Protein AF-A0A949L511-F1 (afdb_monomer_lite)

Foldseek 3Di:
DQAQEDEDADQWQFPVDQDDCQQQVVPVVCVVVVVPPWQWPPVDPSRGTDDPDDTHDLVCVLVVLLVVVVLVLSHFKYKYKDWPRIPPHPVSNQVSLVVSQKGKDKDWDWAAQPDDPDPDPVRTIIIMIIIIGHHPVNVPPPDDDDDDDDPPPDPSDDDDDDDDDPPPDDDDDDDDDPADDDFWKFKWWAAFAAAFQQQEGEHLCNCQVAQQLQFQAFEFAPPDPDPQRTFWGWHDWDWDQDPVGIIIMTMIGGPCVPHPNNVVVLVCVVVVLFWAKYWKKFAQWKAKPPPRDIDRDPVPDDPCCVPQRSHDDPNHHIHIYGHHIRTRHMHGDSDQFRHNRTTTDDTDDDDDDDDDDDDDDDDDDDDDDDDDDDDDDDDDDDDDDDPDDPVVVVVVVVVVVVVVVVVVVVVVVVVVVVVVVVLLVVQLVVLVVLLVVVVVLPDDDPDVVRVVVSSVVSSPDDPVRNVVVSVVSVPDDRPDDDDDDDDDDDDDDDDDDDDDDDDPDSDTGIDDRPDDVPPPPPDPDPPVRVVVVVVVVVVCVVVPPDDPPDDDDDD

pLDDT: mean 70.4, std 23.42, range [21.28, 95.62]

Sequence (555 aa):
AKADLAYFDPPYATEFSTTNYERAYHFVEGLMTYWEGLEIKADTKVKYYETDHKTVTKANASEFFQTFLGNAKHIPHWLISYRDHAYPNEQEMKRIIGSFGKQSRMKSKDHHYAITSKHGEASNAKERLFVCAPGAKASAEREEKPVPMAAAANFHTSIPVDIRLGEGERLTTEAMDVGSAGDPQFSFVLCRTGTNKNGDHFTAEELSGRHMTAVNKKVDLQHSQEFNDIVGGIVAADYLEDDNGGRVECVCELYVHDTPAARLAYKLMKRGIISQVSMECDYQEGECSVCHKRFQNKADYCTHLRKFKGRDFNGQPVFEILHGVTFTGLGLLDRKGADENARILQVASLQSQPDQSQPEGDSTMEDKTKPTDEPAVEAAKKKPAQQEGDPARVTDLEKENRQLKAQVAELQKRVQELEAEQKAAACRSRAKKLLIRLEKQGLSFASDEDREAELKRLAELSDEAFAATEAAYERLPKSAKADKDKEEKPADSDQGGKPAAKASTETPLRSDAGVRPHDVDDRKVSLEDRLRDGFMAAYRNRVGEDSPEHSEHNA

Secondary structure (DSSP, 8-state):
---SEEEE----EESS----HHHHSHHHHHHHTTTTT--B-TTSTT-PBP---PPP-TTTHHHHHHHHHHHTTTSSEEEEEEETTEES-HHHHHHHHHHTTEEEEEEEEEEE-S--SS-SGGGEEEEEEEEEEE-TTGGG----PPPP-----S-S----------TT--------------SPEEEEEEEESEE-TTSEEE-HHHHHHHGGGGTT-EEEETT--SGGGEEEEEEEEEEEEETTEEEEEEEEEE-TTT-HHHHHHHHHHHTTS--EEEEEEEESEEEETTT--EESSGGG--HHHHHHTTEEETTEEE-EEEES-EEEEEEEESS--SSTT-BEEEE--PPP------------------------------PPPP----HHHHHHHHHHHHHHHHHHHHHHHHHHHHHHHHHHHHHHHHHHHHHHHHHHTT---SSHHHHHHHHHHHHTS-HHHHHHHHHHHHTSPP----------------------------PPEEE-SS--TT--------HHHHHHHHHHHHHHHHHTT----------

Radius of gyration: 34.56 Å; chains: 1; bounding box: 95×74×102 Å

Structure (mmCIF, N/CA/C/O backbone):
data_AF-A0A949L511-F1
#
_entry.id   AF-A0A949L511-F1
#
loop_
_atom_site.group_PDB
_atom_site.id
_atom_site.type_symbol
_atom_site.label_atom_id
_atom_site.label_alt_id
_atom_site.label_comp_id
_atom_site.label_asym_id
_atom_site.label_entity_id
_atom_site.label_seq_id
_atom_site.pdbx_PDB_ins_code
_atom_site.Cartn_x
_atom_site.Cartn_y
_atom_site.Cartn_z
_atom_site.occupancy
_atom_site.B_iso_or_equiv
_atom_site.auth_seq_id
_atom_site.auth_comp_id
_atom_site.auth_asym_id
_atom_site.auth_atom_id
_atom_site.pdbx_PDB_model_num
ATOM 1 N N . ALA A 1 1 ? -24.234 -9.274 23.335 1.00 51.22 1 ALA A N 1
ATOM 2 C CA . ALA A 1 1 ? -22.838 -9.623 23.672 1.00 51.22 1 ALA A CA 1
ATOM 3 C C . ALA A 1 1 ? -22.216 -8.475 24.461 1.00 51.22 1 ALA A C 1
ATOM 5 O O . ALA A 1 1 ? -22.622 -7.338 24.250 1.00 51.22 1 ALA A O 1
ATOM 6 N N . LYS A 1 2 ? -21.297 -8.749 25.393 1.00 76.50 2 LYS A N 1
ATOM 7 C CA . LYS A 1 2 ? -20.565 -7.719 26.147 1.00 76.50 2 LYS A CA 1
ATOM 8 C C . LYS A 1 2 ? -19.219 -7.512 25.451 1.00 76.50 2 LYS A C 1
ATOM 10 O O . LYS A 1 2 ? -18.458 -8.464 25.368 1.00 76.50 2 LYS A O 1
ATOM 15 N N . ALA A 1 3 ? -18.977 -6.322 24.906 1.00 84.06 3 ALA A N 1
ATOM 16 C CA . ALA A 1 3 ? -17.731 -6.003 24.210 1.00 84.06 3 ALA A CA 1
ATOM 17 C C . ALA A 1 3 ? -16.693 -5.432 25.188 1.00 84.06 3 ALA A C 1
ATOM 19 O O . ALA A 1 3 ? -17.021 -4.552 25.987 1.00 84.06 3 ALA A O 1
ATOM 20 N N . ASP A 1 4 ? -15.448 -5.904 25.099 1.00 87.81 4 ASP A N 1
ATOM 21 C CA . ASP A 1 4 ? -14.321 -5.376 25.880 1.00 87.81 4 ASP A CA 1
ATOM 22 C C . ASP A 1 4 ? -13.613 -4.209 25.166 1.00 87.81 4 ASP A C 1
ATOM 24 O O . ASP A 1 4 ? -13.084 -3.299 25.806 1.00 87.81 4 ASP A O 1
ATOM 28 N N . LEU A 1 5 ? -13.668 -4.181 23.835 1.00 90.25 5 LEU A N 1
ATOM 29 C CA . LEU A 1 5 ? -13.058 -3.160 22.990 1.00 90.25 5 LEU A CA 1
ATOM 30 C C . LEU A 1 5 ? -14.039 -2.726 21.901 1.00 90.25 5 LEU A C 1
ATOM 32 O O . LEU A 1 5 ? -14.707 -3.563 21.299 1.00 90.25 5 LEU A O 1
ATOM 36 N N . ALA A 1 6 ? -14.083 -1.426 21.619 1.00 90.50 6 ALA A N 1
ATOM 37 C CA . ALA A 1 6 ? -14.751 -0.890 20.441 1.00 90.50 6 ALA A CA 1
ATOM 38 C C . ALA A 1 6 ? -13.798 -0.026 19.620 1.00 90.50 6 ALA A C 1
ATOM 40 O O . ALA A 1 6 ? -13.067 0.802 20.170 1.00 90.50 6 ALA A O 1
ATOM 41 N N . TYR A 1 7 ? -13.837 -0.220 18.306 1.00 94.12 7 TYR A N 1
ATOM 42 C CA . TYR A 1 7 ? -13.216 0.664 17.332 1.00 94.12 7 TYR A CA 1
ATOM 43 C C . TYR A 1 7 ? -14.277 1.594 16.746 1.00 94.12 7 TYR A C 1
ATOM 45 O O . TYR A 1 7 ? -15.366 1.155 16.379 1.00 94.12 7 TYR A O 1
ATOM 53 N N . PHE A 1 8 ? -13.949 2.876 16.678 1.00 92.56 8 PHE A N 1
ATOM 54 C CA . PHE A 1 8 ? -14.826 3.929 16.206 1.00 92.56 8 PHE A CA 1
ATOM 55 C C . PHE A 1 8 ? -14.147 4.698 15.081 1.00 92.56 8 PHE A C 1
ATOM 57 O O . PHE A 1 8 ? -13.063 5.247 15.279 1.00 92.56 8 PHE A O 1
ATOM 64 N N . ASP A 1 9 ? -14.839 4.811 13.951 1.00 90.31 9 ASP A N 1
ATOM 65 C CA . ASP A 1 9 ? -14.523 5.748 12.872 1.00 90.31 9 ASP A CA 1
ATOM 66 C C . ASP A 1 9 ? -15.692 6.736 12.700 1.00 90.31 9 ASP A C 1
ATOM 68 O O . ASP A 1 9 ? -16.550 6.569 11.831 1.00 90.31 9 ASP A O 1
ATOM 72 N N . PRO A 1 10 ? -15.846 7.693 13.634 1.00 88.50 10 PRO A N 1
ATOM 73 C CA . PRO A 1 10 ? -17.014 8.559 13.672 1.00 88.50 10 PRO A CA 1
ATOM 74 C C . PRO A 1 10 ? -16.943 9.645 12.589 1.00 88.50 10 PRO A C 1
ATOM 76 O O . PRO A 1 10 ? -15.854 10.095 12.230 1.00 88.50 10 PRO A O 1
ATOM 79 N N . PRO A 1 11 ? -18.091 10.171 12.127 1.00 87.06 11 PRO A N 1
ATOM 80 C CA . PRO A 1 11 ? -18.093 11.385 11.326 1.00 87.06 11 PRO A CA 1
ATOM 81 C C . PRO A 1 11 ? -17.536 12.555 12.146 1.00 87.06 11 PRO A C 1
ATOM 83 O O . PRO A 1 11 ? -17.893 12.755 13.309 1.00 87.06 11 PRO A O 1
ATOM 86 N N . TYR A 1 12 ? -16.686 13.366 11.524 1.00 87.56 12 TYR A N 1
ATOM 87 C CA . TYR A 1 12 ? -16.114 14.556 12.145 1.00 87.56 12 TYR A CA 1
ATOM 88 C C . TYR A 1 12 ? -16.078 15.737 11.177 1.00 87.56 12 TYR A C 1
ATOM 90 O O . TYR A 1 12 ? -15.963 15.593 9.958 1.00 87.56 12 TYR A O 1
ATOM 98 N N . ALA A 1 13 ? -16.174 16.936 11.744 1.00 89.38 13 ALA A N 1
ATOM 99 C CA . ALA A 1 13 ? -15.968 18.179 11.019 1.00 89.38 13 ALA A CA 1
ATOM 100 C C . ALA A 1 13 ? -14.494 18.559 11.068 1.00 89.38 13 ALA A C 1
ATOM 102 O O . ALA A 1 13 ? -13.847 18.372 12.092 1.00 89.38 13 ALA A O 1
ATOM 103 N N . THR A 1 14 ? -13.981 19.168 10.007 1.00 88.75 14 THR A N 1
ATOM 104 C CA . THR A 1 14 ? -12.645 19.773 9.995 1.00 88.75 14 THR A CA 1
ATOM 105 C C . THR A 1 14 ? -12.708 21.229 9.582 1.00 88.75 14 THR A C 1
ATOM 107 O O . THR A 1 14 ? -13.730 21.692 9.079 1.00 88.75 14 THR A O 1
ATOM 110 N N . GLU A 1 15 ? -11.603 21.948 9.752 1.00 86.69 15 GLU A N 1
ATOM 111 C CA . GLU A 1 15 ? -11.429 23.312 9.229 1.00 86.69 15 GLU A CA 1
ATOM 112 C C . GLU A 1 15 ? -11.635 23.402 7.713 1.00 86.69 15 GLU A C 1
ATOM 114 O O . GLU A 1 15 ? -11.984 24.461 7.197 1.00 86.69 15 GLU A O 1
ATOM 119 N N . PHE A 1 16 ? -11.479 22.277 7.012 1.00 82.50 16 PHE A N 1
ATOM 120 C CA . PHE A 1 16 ? -11.539 22.200 5.557 1.00 82.50 16 PHE A CA 1
ATOM 121 C C . PHE A 1 16 ? -12.863 21.646 5.014 1.00 82.50 16 PHE A C 1
ATOM 123 O O . PHE A 1 16 ? -13.224 21.949 3.879 1.00 82.50 16 PHE A O 1
ATOM 130 N N . SER A 1 17 ? -13.569 20.799 5.773 1.00 79.50 17 SER A N 1
ATOM 131 C CA . SER A 1 17 ? -14.766 20.101 5.287 1.00 79.50 17 SER A CA 1
ATOM 132 C C . SER A 1 17 ? -15.704 19.643 6.405 1.00 79.50 17 SER A C 1
ATOM 134 O O . SER A 1 17 ? -15.259 19.235 7.479 1.00 79.50 17 SER A O 1
ATOM 136 N N . THR A 1 18 ? -17.003 19.629 6.098 1.00 81.75 18 THR A N 1
ATOM 137 C CA . THR A 1 18 ? -18.080 19.004 6.884 1.00 81.75 18 THR A CA 1
ATOM 138 C C . THR A 1 18 ? -18.828 18.007 6.000 1.00 81.75 18 THR A C 1
ATOM 140 O O . THR A 1 18 ? -19.901 18.302 5.466 1.00 81.75 18 THR A O 1
ATOM 143 N N . THR A 1 19 ? -18.220 16.843 5.779 1.00 81.19 19 THR A N 1
ATOM 144 C CA . THR A 1 19 ? -18.804 15.783 4.949 1.00 81.19 19 THR A CA 1
ATOM 145 C C . THR A 1 19 ? -19.834 14.992 5.749 1.00 81.19 19 THR A C 1
ATOM 147 O O . THR A 1 19 ? -19.543 14.505 6.836 1.00 81.19 19 THR A O 1
ATOM 150 N N . ASN A 1 20 ? -21.033 14.828 5.193 1.00 83.00 20 ASN A N 1
ATOM 151 C CA . ASN A 1 20 ? -22.016 13.872 5.694 1.00 83.00 20 ASN A CA 1
ATOM 152 C C . ASN A 1 20 ? -21.940 12.605 4.835 1.00 83.00 20 ASN A C 1
ATOM 154 O O . ASN A 1 20 ? -22.225 12.664 3.637 1.00 83.00 20 ASN A O 1
ATOM 158 N N . TYR A 1 21 ? -21.527 11.487 5.431 1.00 78.69 21 TYR A N 1
ATOM 159 C CA . TYR A 1 21 ? -21.299 10.236 4.709 1.00 78.69 21 TYR A CA 1
ATOM 160 C C . TYR A 1 21 ? -22.580 9.647 4.107 1.00 78.69 21 TYR A C 1
ATOM 162 O O . TYR A 1 21 ? -22.539 9.183 2.974 1.00 78.69 21 TYR A O 1
ATOM 170 N N . GLU A 1 22 ? -23.736 9.808 4.748 1.00 79.19 22 GLU A N 1
ATOM 171 C CA . GLU A 1 22 ? -25.032 9.380 4.191 1.00 79.19 22 GLU A CA 1
ATOM 172 C C . GLU A 1 22 ? -25.562 10.277 3.079 1.00 79.19 22 GLU A C 1
ATOM 174 O O . GLU A 1 22 ? -26.585 9.994 2.467 1.00 79.19 22 GLU A O 1
ATOM 179 N N . ARG A 1 23 ? -24.877 11.383 2.792 1.00 82.44 23 ARG A N 1
ATOM 180 C CA . ARG A 1 23 ? -25.164 12.197 1.607 1.00 82.44 23 ARG A CA 1
ATOM 181 C C . ARG A 1 23 ? -24.106 11.984 0.535 1.00 82.44 23 ARG A C 1
ATOM 183 O O . ARG A 1 23 ? -24.434 11.782 -0.631 1.00 82.44 23 ARG A O 1
ATOM 190 N N . ALA A 1 24 ? -22.835 12.004 0.927 1.00 81.50 24 ALA A N 1
ATOM 191 C CA . ALA A 1 24 ? -21.699 11.928 0.013 1.00 81.50 24 ALA A CA 1
ATOM 192 C C . ALA A 1 24 ? -21.377 10.499 -0.460 1.00 81.50 24 ALA A C 1
ATOM 194 O O . ALA A 1 24 ? -20.976 10.325 -1.606 1.00 81.50 24 ALA A O 1
ATOM 195 N N . TYR A 1 25 ? -21.577 9.493 0.395 1.00 80.94 25 TYR A N 1
ATOM 196 C CA . TYR A 1 25 ? -21.198 8.087 0.175 1.00 80.94 25 TYR A CA 1
ATOM 197 C C . TYR A 1 25 ? -22.368 7.114 0.400 1.00 80.94 25 TYR A C 1
ATOM 199 O O . TYR A 1 25 ? -22.176 5.925 0.637 1.00 80.94 25 TYR A O 1
ATOM 207 N N . HIS A 1 26 ? -23.589 7.625 0.261 1.00 84.12 26 HIS A N 1
ATOM 208 C CA . HIS A 1 26 ? -24.864 6.943 0.499 1.00 84.12 26 HIS A CA 1
ATOM 209 C C . HIS A 1 26 ? -25.094 5.681 -0.349 1.00 84.12 26 HIS A C 1
ATOM 211 O O . HIS A 1 26 ? -25.985 4.895 -0.051 1.00 84.12 26 HIS A O 1
ATOM 217 N N . PHE A 1 27 ? -24.317 5.484 -1.419 1.00 85.50 27 PHE A N 1
ATOM 218 C CA . PHE A 1 27 ? -24.496 4.372 -2.350 1.00 85.50 27 PHE A CA 1
ATOM 219 C C . PHE A 1 27 ? -24.289 3.003 -1.695 1.00 85.50 27 PHE A C 1
ATOM 221 O O . PHE A 1 27 ? -25.052 2.083 -1.968 1.00 85.50 27 PHE A O 1
ATOM 228 N N . VAL A 1 28 ? -23.268 2.861 -0.841 1.00 80.81 28 VAL A N 1
ATOM 229 C CA . VAL A 1 28 ? -22.992 1.583 -0.164 1.00 80.81 28 VAL A CA 1
ATOM 230 C C . VAL A 1 28 ? -24.113 1.260 0.820 1.00 80.81 28 VAL A C 1
ATOM 232 O O . VAL A 1 28 ? -24.634 0.151 0.791 1.00 80.81 28 VAL A O 1
ATOM 235 N N . GLU A 1 29 ? -24.539 2.243 1.612 1.00 78.81 29 GLU A N 1
ATOM 236 C CA . GLU A 1 29 ? -25.644 2.093 2.566 1.00 78.81 29 GLU A CA 1
ATOM 237 C C . GLU A 1 29 ? -26.965 1.746 1.858 1.00 78.81 29 GLU A C 1
ATOM 239 O O . GLU A 1 29 ? -27.671 0.807 2.229 1.00 78.81 29 GLU A O 1
ATOM 244 N N . GLY A 1 30 ? -27.260 2.445 0.758 1.00 84.25 30 GLY A N 1
ATOM 245 C CA . GLY A 1 30 ? -28.412 2.152 -0.087 1.00 84.25 30 GLY A CA 1
ATOM 246 C C . GLY A 1 30 ? -28.352 0.751 -0.695 1.00 84.25 30 GLY A C 1
ATOM 247 O O . GLY A 1 30 ? -29.352 0.044 -0.723 1.00 84.25 30 GLY A O 1
ATOM 248 N N . LEU A 1 31 ? -27.173 0.296 -1.126 1.00 84.50 31 LEU A N 1
ATOM 249 C CA . LEU A 1 31 ? -26.998 -1.066 -1.630 1.00 84.50 31 LEU A CA 1
ATOM 250 C C . LEU A 1 31 ? -27.233 -2.118 -0.537 1.00 84.50 31 LEU A C 1
ATOM 252 O O . LEU A 1 31 ? -27.877 -3.129 -0.807 1.00 84.50 31 LEU A O 1
ATOM 256 N N . MET A 1 32 ? -26.733 -1.889 0.681 1.00 79.88 32 MET A N 1
ATOM 257 C CA . MET A 1 32 ? -26.886 -2.819 1.808 1.00 79.88 32 MET A CA 1
ATOM 258 C C . MET A 1 32 ? -28.346 -3.008 2.227 1.00 79.88 32 MET A C 1
ATOM 260 O O . MET A 1 32 ? -28.725 -4.095 2.657 1.00 79.88 32 MET A O 1
ATOM 264 N N . THR A 1 33 ? -29.161 -1.971 2.065 1.00 81.69 33 THR A N 1
ATOM 265 C CA . THR A 1 33 ? -30.603 -1.993 2.344 1.00 81.69 33 THR A CA 1
ATOM 266 C C . THR A 1 33 ? -31.442 -2.326 1.112 1.00 81.69 33 THR A C 1
ATOM 268 O O . THR A 1 33 ? -32.664 -2.291 1.185 1.00 81.69 33 THR A O 1
ATOM 271 N N . TYR A 1 34 ? -30.824 -2.617 -0.041 1.00 84.50 34 TYR A N 1
ATOM 272 C CA . TYR A 1 34 ? -31.512 -2.720 -1.337 1.00 84.50 34 TYR A CA 1
ATOM 273 C C . TYR A 1 34 ? -32.432 -1.524 -1.637 1.00 84.50 34 TYR A C 1
ATOM 275 O O . TYR A 1 34 ? -33.417 -1.652 -2.365 1.00 84.50 34 TYR A O 1
ATOM 283 N N . TRP A 1 35 ? -32.095 -0.353 -1.092 1.00 85.12 35 TRP A N 1
ATOM 284 C CA . TRP A 1 35 ? -32.885 0.876 -1.152 1.00 85.12 35 TRP A CA 1
ATOM 285 C C . TRP A 1 35 ? -34.295 0.746 -0.558 1.00 85.12 35 TRP A C 1
ATOM 287 O O . TRP A 1 35 ? -35.170 1.568 -0.833 1.00 85.12 35 TRP A O 1
ATOM 297 N N . GLU A 1 36 ? -34.530 -0.280 0.258 1.00 86.38 36 GLU A N 1
ATOM 298 C CA . GLU A 1 36 ? -35.820 -0.549 0.873 1.00 86.38 36 GLU A CA 1
ATOM 299 C C . GLU A 1 36 ? -36.177 0.561 1.871 1.00 86.38 36 GLU A C 1
ATOM 301 O O . GLU A 1 36 ? -35.432 0.856 2.803 1.00 86.38 36 GLU A O 1
ATOM 306 N N . GLY A 1 37 ? -37.325 1.213 1.659 1.00 87.06 37 GLY A N 1
ATOM 307 C CA . GLY A 1 37 ? -37.809 2.295 2.524 1.00 87.06 37 GLY A CA 1
ATOM 308 C C . GLY A 1 37 ? -37.072 3.634 2.385 1.00 87.06 37 GLY A C 1
ATOM 309 O O . GLY A 1 37 ? -37.396 4.565 3.118 1.00 87.06 37 GLY A O 1
ATOM 310 N N . LEU A 1 38 ? -36.123 3.762 1.451 1.00 88.56 38 LEU A N 1
ATOM 311 C CA . LEU A 1 38 ? -35.354 4.990 1.244 1.00 88.56 38 LEU A CA 1
ATOM 312 C C . LEU A 1 38 ? -35.988 5.885 0.168 1.00 88.56 38 LEU A C 1
ATOM 314 O O . LEU A 1 38 ? -36.143 5.487 -0.986 1.00 88.56 38 LEU A O 1
ATOM 318 N N . GLU A 1 39 ? -36.307 7.132 0.522 1.00 91.44 39 GLU A N 1
ATOM 319 C CA . GLU A 1 39 ? -36.807 8.132 -0.428 1.00 91.44 39 GLU A CA 1
ATOM 320 C C . GLU A 1 39 ? -35.643 8.904 -1.070 1.00 91.44 39 GLU A C 1
ATOM 322 O O . GLU A 1 39 ? -34.911 9.629 -0.399 1.00 91.44 39 GLU A O 1
ATOM 327 N N . ILE A 1 40 ? -35.457 8.749 -2.385 1.00 90.75 40 ILE A N 1
ATOM 328 C CA . ILE A 1 40 ? -34.342 9.354 -3.129 1.00 90.75 40 ILE A CA 1
ATOM 329 C C . ILE A 1 40 ? -34.652 10.792 -3.550 1.00 90.75 40 ILE A C 1
ATOM 331 O O . ILE A 1 40 ? -35.600 11.042 -4.298 1.00 90.75 40 ILE A O 1
ATOM 335 N N . LYS A 1 41 ? -33.763 11.732 -3.206 1.00 89.06 41 LYS A N 1
ATOM 336 C CA . LYS A 1 41 ? -33.822 13.124 -3.683 1.00 89.06 41 LYS A CA 1
ATOM 337 C C . LYS A 1 41 ? -33.311 13.260 -5.112 1.00 89.06 41 LYS A C 1
ATOM 339 O O . LYS A 1 41 ? -32.160 13.645 -5.354 1.00 89.06 41 LYS A O 1
ATOM 344 N N . ALA A 1 42 ? -34.174 12.925 -6.067 1.00 88.25 42 ALA A N 1
ATOM 345 C CA . ALA A 1 42 ? -33.863 12.901 -7.497 1.00 88.25 42 ALA A CA 1
ATOM 346 C C . ALA A 1 42 ? -33.457 14.268 -8.083 1.00 88.25 42 ALA A C 1
ATOM 348 O O . ALA A 1 42 ? -32.767 14.317 -9.102 1.00 88.25 42 ALA A O 1
ATOM 349 N N . ASP A 1 43 ? -33.859 15.364 -7.441 1.00 90.31 43 ASP A N 1
ATOM 350 C CA . ASP A 1 43 ? -33.546 16.749 -7.802 1.00 90.31 43 ASP A CA 1
ATOM 351 C C . ASP A 1 43 ? -32.109 17.166 -7.436 1.00 90.31 43 ASP A C 1
ATOM 353 O O . ASP A 1 43 ? -31.604 18.185 -7.912 1.00 90.31 43 ASP A O 1
ATOM 357 N N . THR A 1 44 ? -31.411 16.370 -6.624 1.00 86.31 44 THR A N 1
ATOM 358 C CA . THR A 1 44 ? -30.034 16.651 -6.214 1.00 86.31 44 THR A CA 1
ATOM 359 C C . THR A 1 44 ? -29.025 15.992 -7.153 1.00 86.31 44 THR A C 1
ATOM 361 O O . THR A 1 44 ? -29.205 14.865 -7.609 1.00 86.31 44 THR A O 1
ATOM 364 N N . LYS A 1 45 ? -27.889 16.661 -7.401 1.00 83.50 45 LYS A N 1
ATOM 365 C CA . LYS A 1 45 ? -26.819 16.128 -8.268 1.00 83.50 45 LYS A CA 1
ATOM 366 C C . LYS A 1 45 ? -26.298 14.760 -7.808 1.00 83.50 45 LYS A C 1
ATOM 368 O O . LYS A 1 45 ? -25.928 13.937 -8.637 1.00 83.50 45 LYS A O 1
ATOM 373 N N . VAL A 1 46 ? -26.241 14.552 -6.495 1.00 84.06 46 VAL A N 1
ATOM 374 C CA . VAL A 1 46 ? -25.733 13.322 -5.872 1.00 84.06 46 VAL A CA 1
ATOM 375 C C . VAL A 1 46 ? -26.822 12.277 -5.616 1.00 84.06 46 VAL A C 1
ATOM 377 O O . VAL A 1 46 ? -26.459 11.149 -5.342 1.00 84.06 46 VAL A O 1
ATOM 380 N N . LYS A 1 47 ? -28.118 12.604 -5.746 1.00 88.06 47 LYS A N 1
ATOM 381 C CA . LYS A 1 47 ? -29.248 11.667 -5.576 1.00 88.06 47 LYS A CA 1
ATOM 382 C C . LYS A 1 47 ? -29.226 10.866 -4.264 1.00 88.06 47 LYS A C 1
ATOM 384 O O . LYS A 1 47 ? -29.501 9.673 -4.264 1.00 88.06 47 LYS A O 1
ATOM 389 N N . TYR A 1 48 ? -28.901 11.526 -3.153 1.00 87.81 48 TYR A N 1
ATOM 390 C CA . TYR A 1 48 ? -28.906 10.884 -1.834 1.00 87.81 48 TYR A CA 1
ATOM 391 C C . TYR A 1 48 ? -30.336 10.624 -1.327 1.00 87.81 48 TYR A C 1
ATOM 393 O O . TYR A 1 48 ? -31.285 11.250 -1.807 1.00 87.81 48 TYR A O 1
ATOM 401 N N . TYR A 1 49 ? -30.488 9.719 -0.357 1.00 88.56 49 TYR A N 1
ATOM 402 C CA . TYR A 1 49 ? -31.774 9.423 0.283 1.00 88.56 49 TYR A CA 1
ATOM 403 C C . TYR A 1 49 ? -32.087 10.374 1.450 1.00 88.56 49 TYR A C 1
ATOM 405 O O . TYR A 1 49 ? -31.186 10.951 2.058 1.00 88.56 49 TYR A O 1
ATOM 413 N N . GLU A 1 50 ? -33.362 10.571 1.779 1.00 85.75 50 GLU A N 1
ATOM 414 C CA . GLU A 1 50 ? -33.755 11.357 2.952 1.00 85.75 50 GLU A CA 1
ATOM 415 C C . GLU A 1 50 ? -33.241 10.722 4.254 1.00 85.75 50 GLU A C 1
ATOM 417 O O . GLU A 1 50 ? -33.495 9.555 4.527 1.00 85.75 50 GLU A O 1
ATOM 422 N N . THR A 1 51 ? -32.526 11.504 5.066 1.00 82.81 51 THR A N 1
ATOM 423 C CA . THR A 1 51 ? -31.979 11.075 6.363 1.00 82.81 51 THR A CA 1
ATOM 424 C C . THR A 1 51 ? -32.138 12.185 7.401 1.00 82.81 51 THR A C 1
ATOM 426 O O . THR A 1 51 ? -31.985 13.376 7.087 1.00 82.81 51 THR A O 1
ATOM 429 N N . ASP A 1 52 ? -32.439 11.796 8.640 1.00 80.56 52 ASP A N 1
ATOM 430 C CA . ASP A 1 52 ? -32.506 12.670 9.813 1.00 80.56 52 ASP A CA 1
ATOM 431 C C . ASP A 1 52 ? -31.125 12.902 10.455 1.00 80.56 52 ASP A C 1
ATOM 433 O O . ASP A 1 52 ? -30.975 13.764 11.334 1.00 80.56 52 ASP A O 1
ATOM 437 N N . HIS A 1 53 ? -30.088 12.207 9.973 1.00 78.62 53 HIS A N 1
ATOM 438 C CA . HIS A 1 53 ? -28.729 12.349 10.464 1.00 78.62 53 HIS A CA 1
ATOM 439 C C . HIS A 1 53 ? -28.175 13.751 10.208 1.00 78.62 53 HIS A C 1
ATOM 441 O O . HIS A 1 53 ? -27.922 14.202 9.080 1.00 78.62 53 HIS A O 1
ATOM 447 N N . LYS A 1 54 ? -27.943 14.460 11.315 1.00 82.94 54 LYS A N 1
ATOM 448 C CA . LYS A 1 54 ? -27.379 15.806 11.308 1.00 82.94 54 LYS A CA 1
ATOM 449 C C . LYS A 1 54 ? -25.906 15.754 10.923 1.00 82.94 54 LYS A C 1
ATOM 451 O O . LYS A 1 54 ? -25.113 15.039 11.527 1.00 82.94 54 LYS A O 1
ATOM 456 N N . THR A 1 55 ? -25.520 16.590 9.963 1.00 86.81 55 THR A N 1
ATOM 457 C CA . THR A 1 55 ? -24.111 16.795 9.620 1.00 86.81 55 THR A CA 1
ATOM 458 C C . THR A 1 55 ? -23.342 17.311 10.836 1.00 86.81 55 THR A C 1
ATOM 460 O O . THR A 1 55 ? -23.750 18.287 11.478 1.00 86.81 55 THR A O 1
ATOM 463 N N . VAL A 1 56 ? -22.210 16.676 11.131 1.00 88.69 56 VAL A N 1
ATOM 464 C CA . VAL A 1 56 ? -21.284 17.153 12.159 1.00 88.69 56 VAL A CA 1
ATOM 465 C C . VAL A 1 56 ? -20.606 18.429 11.654 1.00 88.69 56 VAL A C 1
ATOM 467 O O . VAL A 1 56 ? -20.100 18.500 10.536 1.00 88.69 56 VAL A O 1
ATOM 470 N N . THR A 1 57 ? -20.621 19.461 12.486 1.00 90.88 57 THR A N 1
ATOM 471 C CA . THR A 1 57 ? -20.069 20.797 12.246 1.00 90.88 57 THR A CA 1
ATOM 472 C C . THR A 1 57 ? -19.281 21.231 13.473 1.00 90.88 57 THR A C 1
ATOM 474 O O . THR A 1 57 ? -19.484 20.709 14.566 1.00 90.88 57 THR A O 1
ATOM 477 N N . LYS A 1 58 ? -18.440 22.261 13.346 1.00 90.31 58 LYS A N 1
ATOM 478 C CA . LYS A 1 58 ? -17.724 22.836 14.496 1.00 90.31 58 LYS A CA 1
ATOM 479 C C . LYS A 1 58 ? -18.647 23.188 15.677 1.00 90.31 58 LYS A C 1
ATOM 481 O O . LYS A 1 58 ? -18.241 23.036 16.822 1.00 90.31 58 LYS A O 1
ATOM 486 N N . ALA A 1 59 ? -19.873 23.645 15.404 1.00 90.69 59 ALA A N 1
ATOM 487 C CA . ALA A 1 59 ? -20.809 24.099 16.431 1.00 90.69 59 ALA A CA 1
ATOM 488 C C . ALA A 1 59 ? -21.431 22.954 17.249 1.00 90.69 59 ALA A C 1
ATOM 490 O O . ALA A 1 59 ? -21.683 23.136 18.435 1.00 90.69 59 ALA A O 1
ATOM 491 N N . ASN A 1 60 ? -21.670 21.790 16.634 1.00 91.62 60 ASN A N 1
ATOM 492 C CA . ASN A 1 60 ? -22.347 20.656 17.280 1.00 91.62 60 ASN A CA 1
ATOM 493 C C . ASN A 1 60 ? -21.419 19.463 17.575 1.00 91.62 60 ASN A C 1
ATOM 495 O O . ASN A 1 60 ? -21.848 18.514 18.225 1.00 91.62 60 ASN A O 1
ATOM 499 N N . ALA A 1 61 ? -20.156 19.494 17.135 1.00 91.81 61 ALA A N 1
ATOM 500 C CA . ALA A 1 61 ? -19.258 18.349 17.255 1.00 91.81 61 ALA A CA 1
ATOM 501 C C . ALA A 1 61 ? -19.020 17.919 18.710 1.00 91.81 61 ALA A C 1
ATOM 503 O O . ALA A 1 61 ? -19.027 16.729 19.009 1.00 91.81 61 ALA A O 1
ATOM 504 N N . SER A 1 62 ? -18.866 18.866 19.638 1.00 91.56 62 SER A N 1
ATOM 505 C CA . SER A 1 62 ? -18.676 18.540 21.059 1.00 91.56 62 SER A CA 1
ATOM 506 C C . SER A 1 62 ? -19.875 17.804 21.657 1.00 91.56 62 SER A C 1
ATOM 508 O O . SER A 1 62 ? -19.685 16.825 22.373 1.00 91.56 62 SER A O 1
ATOM 510 N N . GLU A 1 63 ? -21.096 18.245 21.346 1.00 92.00 63 GLU A N 1
ATOM 511 C CA . GLU A 1 63 ? -22.330 17.584 21.787 1.00 9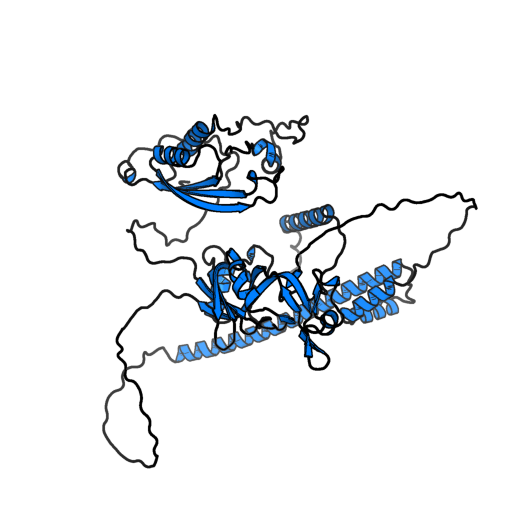2.00 63 GLU A CA 1
ATOM 512 C C . GLU A 1 63 ? -22.444 16.190 21.161 1.00 92.00 63 GLU A C 1
ATOM 514 O O . GLU A 1 63 ? -22.653 15.210 21.873 1.00 92.00 63 GLU A O 1
ATOM 519 N N . PHE A 1 64 ? -22.190 16.083 19.852 1.00 93.38 64 PHE A N 1
ATOM 520 C CA . PHE A 1 64 ? -22.178 14.809 19.136 1.00 93.38 64 PHE A CA 1
ATOM 521 C C . PHE A 1 64 ? -21.241 13.789 19.797 1.00 93.38 64 PHE A C 1
ATOM 523 O O . PHE A 1 64 ? -21.676 12.689 20.133 1.00 93.38 64 PHE A O 1
ATOM 530 N N . PHE A 1 65 ? -19.977 14.153 20.045 1.00 93.94 65 PHE A N 1
ATOM 531 C CA . PHE A 1 65 ? -19.003 13.244 20.654 1.00 93.94 65 PHE A CA 1
ATOM 532 C C . PHE A 1 65 ? -19.321 12.913 22.116 1.00 93.94 65 PHE A C 1
ATOM 534 O O . PHE A 1 65 ? -19.042 11.796 22.552 1.00 93.94 65 PHE A O 1
ATOM 541 N N . GLN A 1 66 ? -19.926 13.834 22.873 1.00 92.75 66 GLN A N 1
ATOM 542 C CA . GLN A 1 66 ? -20.403 13.543 24.228 1.00 92.75 66 GLN A CA 1
ATOM 543 C C . GLN A 1 66 ? -21.520 12.497 24.212 1.00 92.75 66 GLN A C 1
ATOM 545 O O . GLN A 1 66 ? -21.437 11.511 24.941 1.00 92.75 66 GLN A O 1
ATOM 550 N N . THR A 1 67 ? -22.535 12.662 23.364 1.00 91.69 67 THR A N 1
ATOM 551 C CA . THR A 1 67 ? -23.626 11.686 23.245 1.00 91.69 67 THR A CA 1
ATOM 552 C C . THR A 1 67 ? -23.113 10.345 22.720 1.00 91.69 67 THR A C 1
ATOM 554 O O . THR A 1 67 ? -23.398 9.299 23.305 1.00 91.69 67 THR A O 1
ATOM 557 N N . PHE A 1 68 ? -22.303 10.371 21.660 1.00 92.38 68 PHE A N 1
ATOM 558 C CA . PHE A 1 68 ? -21.735 9.183 21.025 1.00 92.38 68 PHE A CA 1
ATOM 559 C C . PHE A 1 68 ? -20.897 8.343 22.000 1.00 92.38 68 PHE A C 1
ATOM 561 O O . PHE A 1 68 ? -21.178 7.161 22.207 1.00 92.38 68 PHE A O 1
ATOM 568 N N . LEU A 1 69 ? -19.905 8.953 22.656 1.00 93.75 69 LEU A N 1
ATOM 569 C CA . LEU A 1 69 ? -19.042 8.248 23.607 1.00 93.75 69 LEU A CA 1
ATOM 570 C C . LEU A 1 69 ? -19.776 7.906 24.911 1.00 93.75 69 LEU A C 1
ATOM 572 O O . LEU A 1 69 ? -19.479 6.886 25.536 1.00 93.75 69 LEU A O 1
ATOM 576 N N . GLY A 1 70 ? -20.775 8.705 25.297 1.00 91.38 70 GLY A N 1
ATOM 577 C CA . GLY A 1 70 ? -21.654 8.416 26.428 1.00 91.38 70 GLY A CA 1
ATOM 578 C C . GLY A 1 70 ? -22.420 7.106 26.251 1.00 91.38 70 GLY A C 1
ATOM 579 O O . GLY A 1 70 ? -22.432 6.277 27.164 1.00 91.38 70 GLY A O 1
ATOM 580 N N . ASN A 1 71 ? -22.957 6.860 25.054 1.00 90.50 71 ASN A N 1
ATOM 581 C CA . ASN A 1 71 ? -23.629 5.599 24.722 1.00 90.50 71 ASN A CA 1
ATOM 582 C C . ASN A 1 71 ? -22.667 4.396 24.777 1.00 90.50 71 ASN A C 1
ATOM 584 O O . ASN A 1 71 ? -23.059 3.290 25.151 1.00 90.50 71 ASN A O 1
ATOM 588 N N . ALA A 1 72 ? -21.382 4.617 24.493 1.00 90.88 72 ALA A N 1
ATOM 589 C CA . ALA A 1 72 ? -20.337 3.597 24.538 1.00 90.88 72 ALA A CA 1
ATOM 590 C C . ALA A 1 72 ? -19.676 3.407 25.921 1.00 90.88 72 ALA A C 1
ATOM 592 O O . ALA A 1 72 ? -18.755 2.593 26.044 1.00 90.88 72 ALA A O 1
ATOM 593 N N . LYS A 1 73 ? -20.109 4.122 26.978 1.00 89.12 73 LYS A N 1
ATOM 594 C CA . LYS A 1 73 ? -19.468 4.111 28.318 1.00 89.12 73 LYS A CA 1
ATOM 595 C C . LYS A 1 73 ? -19.298 2.707 28.906 1.00 89.12 73 LYS A C 1
ATOM 597 O O . LYS A 1 73 ? -18.320 2.446 29.607 1.00 89.12 73 LYS A O 1
ATOM 602 N N . HIS A 1 74 ? -20.241 1.814 28.620 1.00 87.56 74 HIS A N 1
ATOM 603 C CA . HIS A 1 74 ? -20.250 0.435 29.104 1.00 87.56 74 HIS A CA 1
ATOM 604 C C . HIS A 1 74 ? -19.093 -0.423 28.550 1.00 87.56 74 HIS A C 1
ATOM 606 O O . HIS A 1 74 ? -18.762 -1.445 29.152 1.00 87.56 74 HIS A O 1
ATOM 612 N N . ILE A 1 75 ? -18.455 0.001 27.452 1.00 92.25 75 ILE A N 1
ATOM 613 C CA . ILE A 1 75 ? -17.314 -0.677 26.826 1.00 92.25 75 ILE A CA 1
ATOM 614 C C . ILE A 1 75 ? -16.017 -0.179 27.487 1.00 92.25 75 ILE A C 1
ATOM 616 O O . ILE A 1 75 ? -15.786 1.036 27.547 1.00 92.25 75 ILE A O 1
ATOM 620 N N . PRO A 1 76 ? -15.161 -1.063 28.031 1.00 88.56 76 PRO A N 1
ATOM 621 C CA . PRO A 1 76 ? -14.004 -0.643 28.812 1.00 88.56 76 PRO A CA 1
ATOM 622 C C . PRO A 1 76 ? -12.920 0.036 27.966 1.00 88.56 76 PRO A C 1
ATOM 624 O O . PRO A 1 76 ? -12.401 1.067 28.408 1.00 88.56 76 PRO A O 1
ATOM 627 N N . HIS A 1 77 ? -12.640 -0.452 26.758 1.00 92.88 77 HIS A N 1
ATOM 628 C CA . HIS A 1 77 ? -11.585 0.078 25.892 1.00 92.88 77 HIS A CA 1
ATOM 629 C C . HIS A 1 77 ? -12.143 0.680 24.601 1.00 92.88 77 HIS A C 1
ATOM 631 O O . HIS A 1 77 ? -13.039 0.106 23.985 1.00 92.88 77 HIS A O 1
ATOM 637 N N . TRP A 1 78 ? -11.589 1.819 24.172 1.00 95.62 78 TRP A N 1
ATOM 638 C CA . TRP A 1 78 ? -11.959 2.459 22.904 1.00 95.62 78 TRP A CA 1
ATOM 639 C C . TRP A 1 78 ? -10.733 2.738 22.037 1.00 95.62 78 TRP A C 1
ATOM 641 O O . TRP A 1 78 ? -9.710 3.218 22.531 1.00 95.62 78 TRP A O 1
ATOM 651 N N . LEU A 1 79 ? -10.877 2.509 20.738 1.00 95.56 79 LEU A N 1
ATOM 652 C CA . LEU A 1 79 ? -10.008 3.029 19.691 1.00 95.56 79 LEU A CA 1
ATOM 653 C C . LEU A 1 79 ? -10.827 4.007 18.856 1.00 95.56 79 LEU A C 1
ATOM 655 O O . LEU A 1 79 ? -11.881 3.632 18.360 1.00 95.56 79 LEU A O 1
ATOM 659 N N . ILE A 1 80 ? -10.377 5.253 18.727 1.00 95.62 80 ILE A N 1
ATOM 660 C CA . ILE A 1 80 ? -11.097 6.274 17.952 1.00 95.62 80 ILE A CA 1
ATOM 661 C C . ILE A 1 80 ? -10.177 6.778 16.847 1.00 95.62 80 ILE A C 1
ATOM 663 O O . ILE A 1 80 ? -9.172 7.435 17.141 1.00 95.62 80 ILE A O 1
ATOM 667 N N . SER A 1 81 ? -10.527 6.457 15.603 1.00 94.25 81 SER A N 1
ATOM 668 C CA . SER A 1 81 ? -9.941 7.053 14.406 1.00 94.25 81 SER A CA 1
ATOM 669 C C . SER A 1 81 ? -10.360 8.512 14.288 1.00 94.25 81 SER A C 1
ATOM 671 O O . SER A 1 81 ? -11.502 8.885 14.558 1.00 94.25 81 SER A O 1
ATOM 673 N N . TYR A 1 82 ? -9.397 9.359 13.950 1.00 93.31 82 TYR A N 1
ATOM 674 C CA . TYR A 1 82 ? -9.570 10.799 13.906 1.00 93.31 82 TYR A CA 1
ATOM 675 C C . TYR A 1 82 ? -8.506 11.446 13.025 1.00 93.31 82 TYR A C 1
ATOM 677 O O . TYR A 1 82 ? -7.556 10.793 12.608 1.00 93.31 82 TYR A O 1
ATOM 685 N N . ARG A 1 83 ? -8.600 12.758 12.814 1.00 89.62 83 ARG A N 1
ATOM 686 C CA . ARG A 1 83 ? -7.591 13.512 12.061 1.00 89.62 83 ARG A CA 1
ATOM 687 C C . ARG A 1 83 ? -7.245 14.843 12.705 1.00 89.62 83 ARG A C 1
ATOM 689 O O . ARG A 1 83 ? -7.913 15.319 13.624 1.00 89.62 83 ARG A O 1
ATOM 696 N N . ASP A 1 84 ? -6.157 15.440 12.249 1.00 87.31 84 ASP A N 1
ATOM 697 C CA . ASP A 1 84 ? -5.808 16.812 12.580 1.00 87.31 84 ASP A CA 1
ATOM 698 C C . ASP A 1 84 ? -6.793 17.836 11.999 1.00 87.31 84 ASP A C 1
ATOM 700 O O . ASP A 1 84 ? -7.586 17.544 11.105 1.00 87.31 84 ASP A O 1
ATOM 704 N N . HIS A 1 85 ? -6.784 19.042 12.578 1.00 89.56 85 HIS A N 1
ATOM 705 C CA . HIS A 1 85 ? -7.704 20.136 12.230 1.00 89.56 85 HIS A CA 1
ATOM 706 C C . HIS A 1 85 ? -9.197 19.784 12.338 1.00 89.56 85 HIS A C 1
ATOM 708 O O . HIS A 1 85 ? -10.051 20.493 11.800 1.00 89.56 85 HIS A O 1
ATOM 714 N N . ALA A 1 86 ? -9.523 18.691 13.030 1.00 91.00 86 ALA A N 1
ATOM 715 C CA . ALA A 1 86 ? -10.885 18.275 13.289 1.00 91.00 86 ALA A CA 1
ATOM 716 C C . ALA A 1 86 ? -11.462 18.932 14.549 1.00 91.00 86 ALA A C 1
ATOM 718 O O . ALA A 1 86 ? -10.739 19.337 15.464 1.00 91.00 86 ALA A O 1
ATOM 719 N N . TYR A 1 87 ? -12.786 19.024 14.572 1.00 90.94 87 TYR A N 1
ATOM 720 C CA . TYR A 1 87 ? -13.591 19.499 15.683 1.00 90.94 87 TYR A CA 1
ATOM 721 C C . TYR A 1 87 ? -14.395 18.328 16.258 1.00 90.94 87 TYR A C 1
ATOM 723 O O . TYR A 1 87 ? -15.114 17.680 15.493 1.00 90.94 87 TYR A O 1
ATOM 731 N N . PRO A 1 88 ? -14.307 18.070 17.577 1.00 92.81 88 PRO A N 1
ATOM 732 C CA . PRO A 1 88 ? -13.512 18.792 18.575 1.00 92.81 88 PRO A CA 1
ATOM 733 C C . PRO A 1 88 ? -12.002 18.614 18.370 1.00 92.81 88 PRO A C 1
ATOM 735 O O . PRO A 1 88 ? -11.552 17.602 17.832 1.00 92.81 88 PRO A O 1
ATOM 738 N N . ASN A 1 89 ? -11.202 19.586 18.801 1.00 91.12 89 ASN A N 1
ATOM 739 C CA . ASN A 1 89 ? -9.748 19.456 18.710 1.00 91.12 89 ASN A CA 1
ATOM 740 C C . ASN A 1 89 ? -9.224 18.390 19.688 1.00 91.12 89 ASN A C 1
ATOM 742 O O . ASN A 1 89 ? -9.940 17.879 20.546 1.00 91.12 89 ASN A O 1
ATOM 746 N N . GLU A 1 90 ? -7.939 18.061 19.601 1.00 87.88 90 GLU A N 1
ATOM 747 C CA . GLU A 1 90 ? -7.337 17.000 20.415 1.00 87.88 90 GLU A CA 1
ATOM 748 C C . GLU A 1 90 ? -7.530 17.178 21.924 1.00 87.88 90 GLU A C 1
ATOM 750 O O . GLU A 1 90 ? -7.824 16.217 22.636 1.00 87.88 90 GLU A O 1
ATOM 755 N N . GLN A 1 91 ? -7.354 18.400 22.427 1.00 84.94 91 GLN A N 1
ATOM 756 C CA . GLN A 1 91 ? -7.490 18.679 23.853 1.00 84.94 91 GLN A CA 1
ATOM 757 C C . GLN A 1 91 ? -8.949 18.568 24.297 1.00 84.94 91 GLN A C 1
ATOM 759 O O . GLN A 1 91 ? -9.224 18.159 25.424 1.00 84.94 91 GLN A O 1
ATOM 764 N N . GLU A 1 92 ? -9.891 18.940 23.433 1.00 90.69 92 GLU A N 1
ATOM 765 C CA . GLU A 1 92 ? -11.326 18.760 23.656 1.00 90.69 92 GLU A CA 1
ATOM 766 C C . GLU A 1 92 ? -11.700 17.279 23.643 1.00 90.69 92 GLU A C 1
ATOM 768 O O . GLU A 1 92 ? -12.334 16.814 24.585 1.00 90.69 92 GLU A O 1
ATOM 773 N N . MET A 1 93 ? -11.223 16.516 22.659 1.00 93.62 93 MET A N 1
ATOM 774 C CA . MET A 1 93 ? -11.433 15.070 22.581 1.00 93.62 93 MET A CA 1
ATOM 775 C C . MET A 1 93 ? -10.893 14.350 23.817 1.00 93.62 93 MET A C 1
ATOM 777 O O . MET A 1 93 ? -11.617 13.574 24.438 1.00 93.62 93 MET A O 1
ATOM 781 N N . LYS A 1 94 ? -9.664 14.658 24.252 1.00 90.31 94 LYS A N 1
ATOM 782 C CA . LYS A 1 94 ? -9.090 14.107 25.493 1.00 90.31 94 LYS A CA 1
ATOM 783 C C . LYS A 1 94 ? -9.941 14.439 26.721 1.00 90.31 94 LYS A C 1
ATOM 785 O O . LYS A 1 94 ? -10.115 13.578 27.581 1.00 90.31 94 LYS A O 1
ATOM 790 N N . ARG A 1 95 ? -10.495 15.657 26.800 1.00 89.31 95 ARG A N 1
ATOM 791 C CA . ARG A 1 95 ? -11.403 16.073 27.884 1.00 89.31 95 ARG A CA 1
ATOM 792 C C . ARG A 1 95 ? -12.728 15.312 27.854 1.00 89.31 95 ARG A C 1
ATOM 794 O O . ARG A 1 95 ? -13.150 14.840 28.903 1.00 89.31 95 ARG A O 1
ATOM 801 N N . ILE A 1 96 ? -13.345 15.155 26.682 1.00 93.81 96 ILE A N 1
ATOM 802 C CA . ILE A 1 96 ? -14.595 14.396 26.510 1.00 93.81 96 ILE A CA 1
ATOM 803 C C . ILE A 1 96 ? -14.376 12.921 26.872 1.00 93.81 96 ILE A C 1
ATOM 805 O O . ILE A 1 96 ? -15.144 12.341 27.631 1.00 93.81 96 ILE A O 1
ATOM 809 N N . ILE A 1 97 ? -13.291 12.301 26.402 1.00 92.88 97 ILE A N 1
ATOM 810 C CA . ILE A 1 97 ? -12.954 10.920 26.779 1.00 92.88 97 ILE A CA 1
ATOM 811 C C . ILE A 1 97 ? -12.722 10.822 28.299 1.00 92.88 97 ILE A C 1
ATOM 813 O O . ILE A 1 97 ? -13.228 9.911 28.958 1.00 92.88 97 ILE A O 1
ATOM 817 N N . GLY A 1 98 ? -12.013 11.803 28.864 1.00 89.62 98 GLY A N 1
ATOM 818 C CA . GLY A 1 98 ? -11.757 11.928 30.297 1.00 89.62 98 GLY A CA 1
ATOM 819 C C . GLY A 1 98 ? -13.024 12.026 31.145 1.00 89.62 98 GLY A C 1
ATOM 820 O O . GLY A 1 98 ? -13.095 11.388 32.196 1.00 89.62 98 GLY A O 1
ATOM 821 N N . SER A 1 99 ? -14.051 12.750 30.682 1.00 91.62 99 SER A N 1
ATOM 822 C CA . SER A 1 99 ? -15.326 12.874 31.404 1.00 91.62 99 SER A CA 1
ATOM 823 C C . SER A 1 99 ? -16.075 11.547 31.541 1.00 91.62 99 SER A C 1
ATOM 825 O O . SER A 1 99 ? -16.895 11.398 32.442 1.00 91.62 99 SER A O 1
ATOM 827 N N . PHE A 1 100 ? -15.754 10.553 30.708 1.00 92.44 100 PHE A N 1
ATOM 828 C CA . PHE A 1 100 ? -16.289 9.193 30.814 1.00 92.44 100 PHE A CA 1
ATOM 829 C C . PHE A 1 100 ? -15.408 8.249 31.644 1.00 92.44 100 PHE A C 1
ATOM 831 O O . PHE A 1 100 ? -15.589 7.032 31.601 1.00 92.44 100 PHE A O 1
ATOM 838 N N . GLY A 1 101 ? -14.466 8.793 32.420 1.00 87.75 101 GLY A N 1
ATOM 839 C CA . GLY A 1 101 ? -13.608 8.023 33.320 1.00 87.75 101 GLY A CA 1
ATOM 840 C C . GLY A 1 101 ? -12.520 7.236 32.593 1.00 87.75 101 GLY A C 1
ATOM 841 O O . GLY A 1 101 ? -12.028 6.240 33.123 1.00 87.75 101 GLY A O 1
ATOM 842 N N . LYS A 1 102 ? -12.146 7.658 31.380 1.00 90.44 102 LYS A N 1
ATOM 843 C CA . LYS A 1 102 ? -11.115 7.002 30.574 1.00 90.44 102 LYS A CA 1
ATOM 844 C C . LYS A 1 102 ? -9.889 7.884 30.396 1.00 90.44 102 LYS A C 1
ATOM 846 O O . LYS A 1 102 ? -9.987 9.088 30.186 1.00 90.44 102 LYS A O 1
ATOM 851 N N . GLN A 1 103 ? -8.718 7.270 30.445 1.00 89.12 103 GLN A N 1
ATOM 852 C CA . GLN A 1 103 ? -7.478 7.895 30.003 1.00 89.12 103 GLN A CA 1
ATOM 853 C C . GLN A 1 103 ? -7.314 7.671 28.504 1.00 89.12 103 GLN A C 1
ATOM 855 O O . GLN A 1 103 ? -7.679 6.613 27.997 1.00 89.12 103 GLN A O 1
ATOM 860 N N . SER A 1 104 ? -6.758 8.655 27.800 1.00 88.31 104 SER A N 1
ATOM 861 C CA . SER A 1 104 ? -6.501 8.573 26.362 1.00 88.31 104 SER A CA 1
ATOM 862 C C . SER A 1 104 ? -5.062 8.954 26.031 1.00 88.31 104 SER A C 1
ATOM 864 O O . SER A 1 104 ? -4.542 9.972 26.490 1.00 88.31 104 SER A O 1
ATOM 866 N N . ARG A 1 105 ? -4.423 8.135 25.192 1.00 88.12 105 ARG A N 1
ATOM 867 C CA . ARG A 1 105 ? -3.164 8.458 24.504 1.00 88.12 105 ARG A CA 1
ATOM 868 C C . ARG A 1 105 ? -3.426 8.542 23.005 1.00 88.12 105 ARG A C 1
ATOM 870 O O . ARG A 1 105 ? -4.322 7.869 22.511 1.00 88.12 105 ARG A O 1
ATOM 877 N N . MET A 1 106 ? -2.653 9.347 22.286 1.00 86.25 106 MET A N 1
ATOM 878 C CA . MET A 1 106 ? -2.820 9.534 20.845 1.00 86.25 106 MET A CA 1
ATOM 879 C C . MET A 1 106 ? -1.581 9.028 20.111 1.00 86.25 106 MET A C 1
ATOM 881 O O . MET A 1 106 ? -0.462 9.334 20.519 1.00 86.25 106 MET A O 1
ATOM 885 N N . LYS A 1 107 ? -1.787 8.271 19.034 1.00 88.62 107 LYS A N 1
ATOM 886 C CA . LYS A 1 107 ? -0.768 8.002 18.014 1.00 88.62 107 LYS A CA 1
ATOM 887 C C . LYS A 1 107 ? -1.108 8.798 16.760 1.00 88.62 107 LYS A C 1
ATOM 889 O O . LYS A 1 107 ? -2.289 8.984 16.477 1.00 88.62 107 LYS A O 1
ATOM 894 N N . SER A 1 108 ? -0.093 9.236 16.024 1.00 88.31 108 SER A N 1
ATOM 895 C CA . SER A 1 108 ? -0.273 10.021 14.802 1.00 88.31 108 SER A CA 1
ATOM 896 C C . SER A 1 108 ? 0.538 9.446 13.650 1.00 88.31 108 SER A C 1
ATOM 898 O O . SER A 1 108 ? 1.626 8.918 13.880 1.00 88.31 108 SER A O 1
ATOM 900 N N . LYS A 1 109 ? 0.034 9.585 12.424 1.00 88.38 109 LYS A N 1
ATOM 901 C CA . LYS A 1 109 ? 0.726 9.199 11.192 1.00 88.38 109 LYS A CA 1
ATOM 902 C C . LYS A 1 109 ? 0.458 10.237 10.108 1.00 88.38 109 LYS A C 1
ATOM 904 O O . LYS A 1 109 ? -0.687 10.631 9.911 1.00 88.38 109 LYS A O 1
ATOM 909 N N . ASP A 1 110 ? 1.506 10.676 9.423 1.00 88.88 110 ASP A N 1
ATOM 910 C CA . ASP A 1 110 ? 1.350 11.573 8.280 1.00 88.88 110 ASP A CA 1
ATOM 911 C C . ASP A 1 110 ? 0.725 10.809 7.104 1.00 88.88 110 ASP A C 1
ATOM 913 O O . ASP A 1 110 ? 1.074 9.655 6.828 1.00 88.88 110 ASP A O 1
ATOM 917 N N . HIS A 1 111 ? -0.231 11.442 6.431 1.00 84.88 111 HIS A N 1
ATOM 918 C CA . HIS A 1 111 ? -0.983 10.862 5.331 1.00 84.88 111 HIS A CA 1
ATOM 919 C C . HIS A 1 111 ? -1.227 11.895 4.230 1.00 84.88 111 HIS A C 1
ATOM 921 O O . HIS A 1 111 ? -1.574 13.046 4.497 1.00 84.88 111 HIS A O 1
ATOM 927 N N . HIS A 1 112 ? -1.067 11.467 2.979 1.00 82.12 112 HIS A N 1
ATOM 928 C CA . HIS A 1 112 ? -1.339 12.294 1.813 1.00 82.12 112 HIS A CA 1
ATOM 929 C C . HIS A 1 112 ? -2.559 11.764 1.056 1.00 82.12 112 HIS A C 1
ATOM 931 O O . HIS A 1 112 ? -2.510 10.692 0.452 1.00 82.12 112 HIS A O 1
ATOM 937 N N . TYR A 1 113 ? -3.644 12.533 1.060 1.00 76.44 113 TYR A N 1
ATOM 938 C CA . TYR A 1 113 ? -4.860 12.225 0.320 1.00 76.44 113 TYR A CA 1
ATOM 939 C C . TYR A 1 113 ? -4.682 12.552 -1.167 1.00 76.44 113 TYR A C 1
ATOM 941 O O . TYR A 1 113 ? -4.684 13.715 -1.569 1.00 76.44 113 TYR A O 1
ATOM 949 N N . ALA A 1 114 ? -4.588 11.511 -1.998 1.00 67.94 114 ALA A N 1
ATOM 950 C CA . ALA A 1 114 ? -4.456 11.646 -3.451 1.00 67.94 114 ALA A CA 1
ATOM 951 C C . ALA A 1 114 ? -5.762 12.076 -4.152 1.00 67.94 114 ALA A C 1
ATOM 953 O O . ALA A 1 114 ? -5.727 12.613 -5.256 1.00 67.94 114 ALA A O 1
ATOM 954 N N . ILE A 1 115 ? -6.917 11.848 -3.518 1.00 62.88 115 ILE A N 1
ATOM 955 C CA . ILE A 1 115 ? -8.242 12.112 -4.088 1.00 62.88 115 ILE A CA 1
ATOM 956 C C . ILE A 1 115 ? -8.911 13.212 -3.265 1.00 62.88 115 ILE A C 1
ATOM 958 O O . ILE A 1 115 ? -9.634 12.945 -2.307 1.00 62.88 115 ILE A O 1
ATOM 962 N N . THR A 1 116 ? -8.667 14.470 -3.629 1.00 58.19 116 THR A N 1
ATOM 963 C CA . THR A 1 116 ? -9.362 15.624 -3.047 1.00 58.19 116 THR A CA 1
ATOM 964 C C . THR A 1 116 ? -9.907 16.510 -4.163 1.00 58.19 116 THR A C 1
ATOM 966 O O . THR A 1 116 ? -9.302 16.657 -5.221 1.00 58.19 116 THR A O 1
ATOM 969 N N . SER A 1 117 ? -11.076 17.125 -3.955 1.00 56.12 117 SER A N 1
ATOM 970 C CA . SER A 1 117 ? -11.675 18.023 -4.957 1.00 56.12 117 SER A CA 1
ATOM 971 C C . SER A 1 117 ? -10.862 19.306 -5.179 1.00 56.12 117 SER A C 1
ATOM 973 O O . SER A 1 117 ? -11.100 20.028 -6.145 1.00 56.12 117 SER A O 1
ATOM 975 N N . LYS A 1 118 ? -9.949 19.625 -4.252 1.00 56.94 118 LYS A N 1
ATOM 976 C CA . LYS A 1 118 ? -9.014 20.750 -4.307 1.00 56.94 118 LYS A CA 1
ATOM 977 C C . LYS A 1 118 ? -7.691 20.314 -3.677 1.00 56.94 118 LYS A C 1
ATOM 979 O O . LYS A 1 118 ? -7.617 20.182 -2.457 1.00 56.94 118 LYS A O 1
ATOM 984 N N . HIS A 1 119 ? -6.660 20.136 -4.498 1.00 57.22 119 HIS A N 1
ATOM 985 C CA . HIS A 1 119 ? -5.305 19.913 -4.004 1.00 57.22 119 HIS A CA 1
ATOM 986 C C . HIS A 1 119 ? -4.806 21.180 -3.296 1.00 57.22 119 HIS A C 1
ATOM 988 O O . HIS A 1 119 ? -4.683 22.244 -3.899 1.00 57.22 119 HIS A O 1
ATOM 994 N N . GLY A 1 120 ? -4.573 21.064 -1.993 1.00 64.44 120 GLY A N 1
ATOM 995 C CA . GLY A 1 120 ? -4.041 22.116 -1.127 1.00 64.44 120 GLY A CA 1
ATOM 996 C C . GLY A 1 120 ? -3.654 21.558 0.242 1.00 64.44 120 GLY A C 1
ATOM 997 O O . GLY A 1 120 ? -3.520 20.340 0.384 1.00 64.44 120 GLY A O 1
ATOM 998 N N . GLU A 1 121 ? -3.533 22.424 1.253 1.00 63.03 121 GLU A N 1
ATOM 999 C CA . GLU A 1 121 ? -3.156 22.052 2.632 1.00 63.03 121 GLU A CA 1
ATOM 1000 C C . GLU A 1 121 ? -3.999 20.896 3.195 1.00 63.03 121 GLU A C 1
ATOM 1002 O O . GLU A 1 121 ? -3.465 20.016 3.855 1.00 63.03 121 GLU A O 1
ATOM 1007 N N . ALA A 1 122 ? -5.280 20.806 2.822 1.00 65.38 122 ALA A N 1
ATOM 1008 C CA . ALA A 1 122 ? -6.180 19.725 3.232 1.00 65.38 122 ALA A CA 1
ATOM 1009 C C . ALA A 1 122 ? -5.781 18.314 2.743 1.00 65.38 122 ALA A C 1
ATOM 1011 O O . ALA A 1 122 ? -6.323 17.332 3.248 1.00 65.38 122 ALA A O 1
ATOM 1012 N N . SER A 1 123 ? -4.882 18.203 1.758 1.00 77.00 123 SER A N 1
ATOM 1013 C CA . SER A 1 123 ? -4.419 16.912 1.214 1.00 77.00 123 SER A CA 1
ATOM 1014 C C . SER A 1 123 ? -3.308 16.304 2.063 1.00 77.00 123 SER A C 1
ATOM 1016 O O . SER A 1 123 ? -3.139 15.093 2.051 1.00 77.00 123 SER A O 1
ATOM 1018 N N . ASN A 1 124 ? -2.556 17.127 2.797 1.00 83.25 124 ASN A N 1
ATOM 1019 C CA . ASN A 1 124 ? -1.555 16.665 3.751 1.00 83.25 124 ASN A CA 1
ATOM 1020 C C . ASN A 1 124 ? -2.202 16.659 5.131 1.00 83.25 124 ASN A C 1
ATOM 1022 O O . ASN A 1 124 ? -2.383 17.710 5.737 1.00 83.25 124 ASN A O 1
ATOM 1026 N N . ALA A 1 125 ? -2.584 15.480 5.597 1.00 84.44 125 ALA A N 1
ATOM 1027 C CA . ALA A 1 125 ? -3.233 15.305 6.882 1.00 84.44 125 ALA A CA 1
ATOM 1028 C C . ALA A 1 125 ? -2.336 14.522 7.832 1.00 84.44 125 ALA A C 1
ATOM 1030 O O . ALA A 1 125 ? -1.482 13.731 7.430 1.00 84.44 125 ALA A O 1
ATOM 1031 N N . LYS A 1 126 ? -2.583 14.705 9.120 1.00 87.75 126 LYS A N 1
ATOM 1032 C CA . LYS A 1 126 ? -2.054 13.842 10.165 1.00 87.75 126 LYS A CA 1
ATOM 1033 C C . LYS A 1 126 ? -3.207 13.037 10.735 1.00 87.75 126 LYS A C 1
ATOM 1035 O O . LYS A 1 126 ? -4.003 13.550 11.525 1.00 87.75 126 LYS A O 1
ATOM 1040 N N . GLU A 1 127 ? -3.270 11.772 10.341 1.00 91.88 127 GLU A N 1
ATOM 1041 C CA . GLU A 1 127 ? -4.204 10.800 10.897 1.00 91.88 127 GLU A CA 1
ATOM 1042 C C . GLU A 1 127 ? -3.854 10.534 12.357 1.00 91.88 127 GLU A C 1
ATOM 1044 O O . GLU A 1 127 ? -2.680 10.499 12.744 1.00 91.88 127 GLU A O 1
ATOM 1049 N N . ARG A 1 128 ? -4.882 10.382 13.187 1.00 90.44 128 ARG A N 1
ATOM 1050 C CA . ARG A 1 128 ? -4.781 10.278 14.642 1.00 90.44 128 ARG A CA 1
ATOM 1051 C C . ARG A 1 128 ? -5.589 9.088 15.131 1.00 90.44 128 ARG A C 1
ATOM 1053 O O . ARG A 1 128 ? -6.713 8.863 14.705 1.00 90.44 128 ARG A O 1
ATOM 1060 N N . LEU A 1 129 ? -5.035 8.369 16.096 1.00 94.81 129 LEU A N 1
ATOM 1061 C CA . LEU A 1 129 ? -5.714 7.275 16.776 1.00 94.81 129 LEU A CA 1
ATOM 1062 C C . LEU A 1 129 ? -5.680 7.514 18.282 1.00 94.81 129 LEU A C 1
ATOM 1064 O O . LEU A 1 129 ? -4.605 7.480 18.892 1.00 94.81 129 LEU A O 1
ATOM 1068 N N . PHE A 1 130 ? -6.845 7.728 18.891 1.00 92.56 130 PHE A N 1
ATOM 1069 C CA . PHE A 1 130 ? -6.962 7.744 20.347 1.00 92.56 130 PHE A CA 1
ATOM 1070 C C . PHE A 1 130 ? -7.099 6.319 20.869 1.00 92.56 130 PHE A C 1
ATOM 1072 O O . PHE A 1 130 ? -8.046 5.613 20.536 1.00 92.56 130 PHE A O 1
ATOM 1079 N N . VAL A 1 131 ? -6.169 5.921 21.732 1.00 92.62 131 VAL A N 1
ATOM 1080 C CA . VAL A 1 131 ? -6.203 4.659 22.470 1.00 92.62 131 VAL A CA 1
ATOM 1081 C C . VAL A 1 131 ? -6.666 4.959 23.887 1.00 92.62 131 VAL A C 1
ATOM 1083 O O . VAL A 1 131 ? -5.962 5.649 24.633 1.00 92.62 131 VAL A O 1
ATOM 1086 N N . CYS A 1 132 ? -7.849 4.461 24.244 1.00 93.56 132 CYS A N 1
ATOM 1087 C CA . CYS A 1 132 ? -8.535 4.804 25.483 1.00 93.56 132 CYS A CA 1
ATOM 1088 C C . CYS A 1 132 ? -8.690 3.588 26.397 1.00 93.56 132 CYS A C 1
ATOM 1090 O O . CYS A 1 132 ? -9.163 2.533 25.972 1.00 93.56 132 CYS A O 1
ATOM 1092 N N . ALA A 1 133 ? -8.350 3.759 27.671 1.00 90.19 133 ALA A N 1
ATOM 1093 C CA . ALA A 1 133 ? -8.469 2.734 28.705 1.00 90.19 133 ALA A CA 1
ATOM 1094 C C . ALA A 1 133 ? -9.170 3.301 29.950 1.00 90.19 133 ALA A C 1
ATOM 1096 O O . ALA A 1 133 ? -9.175 4.521 30.135 1.00 90.19 133 ALA A O 1
ATOM 1097 N N . PRO A 1 134 ? -9.757 2.459 30.821 1.00 89.06 134 PRO A N 1
ATOM 1098 C CA . PRO A 1 134 ? -10.296 2.914 32.099 1.00 89.06 134 PRO A CA 1
ATOM 1099 C C . PRO A 1 134 ? -9.234 3.674 32.905 1.00 89.06 134 PRO A C 1
ATOM 1101 O O . PRO A 1 134 ? -8.084 3.248 32.992 1.00 89.06 134 PRO A O 1
ATOM 1104 N N . GLY A 1 135 ? -9.595 4.824 33.473 1.00 77.25 135 GLY A N 1
ATOM 1105 C CA . GLY A 1 135 ? -8.685 5.589 34.320 1.00 77.25 135 GLY A CA 1
ATOM 1106 C C . GLY A 1 135 ? -8.473 4.916 35.677 1.00 77.25 135 GLY A C 1
ATOM 1107 O O . GLY A 1 135 ? -9.376 4.270 36.198 1.00 77.25 135 GLY A O 1
ATOM 1108 N N . ALA A 1 136 ? -7.307 5.132 36.293 1.00 57.75 136 ALA A N 1
ATOM 1109 C CA . ALA A 1 136 ? -6.899 4.498 37.556 1.00 57.75 136 ALA A CA 1
ATOM 1110 C C . ALA A 1 136 ? -7.870 4.686 38.751 1.00 57.75 136 ALA A C 1
ATOM 1112 O O . ALA A 1 136 ? -7.784 3.945 39.723 1.00 57.75 136 ALA A O 1
ATOM 1113 N N . LYS A 1 137 ? -8.805 5.648 38.690 1.00 50.75 137 LYS A N 1
ATOM 1114 C CA . LYS A 1 137 ? -9.856 5.855 39.708 1.00 50.75 137 LYS A CA 1
ATOM 1115 C C . LYS A 1 137 ? -11.163 5.093 39.434 1.00 50.75 137 LYS A C 1
ATOM 1117 O O . LYS A 1 137 ? -11.954 4.925 40.350 1.00 50.75 137 LYS A O 1
ATOM 1122 N N . ALA A 1 138 ? -11.392 4.621 38.207 1.00 47.19 138 ALA A N 1
ATOM 1123 C CA . ALA A 1 138 ? -12.640 3.964 37.806 1.00 47.19 138 ALA A CA 1
ATOM 1124 C C . ALA A 1 138 ? -12.723 2.486 38.237 1.00 47.19 138 ALA A C 1
ATOM 1126 O O . ALA A 1 138 ? -13.791 1.881 38.168 1.00 47.19 138 ALA A O 1
ATOM 1127 N N . SER A 1 139 ? -11.615 1.898 38.700 1.00 37.59 139 SER A N 1
ATOM 1128 C CA . SER A 1 139 ? -11.572 0.508 39.173 1.00 37.59 139 SER A CA 1
ATOM 1129 C C . SER A 1 139 ? -12.262 0.294 40.529 1.00 37.59 139 SER A C 1
ATOM 1131 O O . SER A 1 139 ? -12.493 -0.851 40.899 1.00 37.59 139 SER A O 1
ATOM 1133 N N . ALA A 1 140 ? -12.599 1.366 41.261 1.00 39.59 140 ALA A N 1
ATOM 1134 C CA . ALA A 1 140 ? -13.150 1.289 42.618 1.00 39.59 140 ALA A CA 1
ATOM 1135 C C . ALA A 1 140 ? -14.693 1.322 42.700 1.00 39.59 140 ALA A C 1
ATOM 1137 O O . ALA A 1 140 ? -15.240 0.972 43.737 1.00 39.59 140 ALA A O 1
ATOM 1138 N N . GLU A 1 141 ? -15.409 1.696 41.633 1.00 42.59 141 GLU A N 1
ATOM 1139 C CA . GLU A 1 141 ? -16.877 1.897 41.658 1.00 42.59 141 GLU A CA 1
ATOM 1140 C C . GLU A 1 141 ? -17.666 0.800 40.910 1.00 42.59 141 GLU A C 1
ATOM 1142 O O . GLU A 1 141 ? -18.818 0.988 40.529 1.00 42.59 141 GLU A O 1
ATOM 1147 N N . ARG A 1 142 ? -17.065 -0.369 40.652 1.00 43.66 142 ARG A N 1
ATOM 1148 C CA . ARG A 1 142 ? -17.626 -1.384 39.736 1.00 43.66 142 ARG A CA 1
ATOM 1149 C C . ARG A 1 142 ? -18.650 -2.345 40.366 1.00 43.66 142 ARG A C 1
ATOM 1151 O O . ARG A 1 142 ? -18.697 -3.511 39.984 1.00 43.66 142 ARG A O 1
ATOM 1158 N N . GLU A 1 143 ? -19.500 -1.850 41.259 1.00 40.06 143 GLU A N 1
ATOM 1159 C CA . GLU A 1 143 ? -20.719 -2.544 41.697 1.00 40.06 143 GLU A CA 1
ATOM 1160 C C . GLU A 1 143 ? -21.931 -1.608 41.632 1.00 40.06 143 GLU A C 1
ATOM 1162 O O . GLU A 1 143 ? -22.405 -1.126 42.652 1.00 40.06 143 GLU A O 1
ATOM 1167 N N . GLU A 1 144 ? -22.495 -1.398 40.439 1.00 33.66 144 GLU A N 1
ATOM 1168 C CA . GLU A 1 144 ? -23.908 -1.019 40.328 1.00 33.66 144 GLU A CA 1
ATOM 1169 C C . GLU A 1 144 ? -24.618 -1.775 39.194 1.00 33.66 144 GLU A C 1
ATOM 1171 O O . GLU A 1 144 ? -24.052 -2.097 38.148 1.00 33.66 144 GLU A O 1
ATOM 1176 N N . LYS A 1 145 ? -25.872 -2.124 39.498 1.00 32.97 145 LYS A N 1
ATOM 1177 C CA . LYS A 1 145 ? -26.780 -3.058 38.815 1.00 32.97 145 LYS A CA 1
ATOM 1178 C C . LYS A 1 145 ? -27.149 -2.635 37.380 1.00 32.97 145 LYS A C 1
ATOM 1180 O O . LYS A 1 145 ? -27.126 -1.449 37.062 1.00 32.97 145 LYS A O 1
ATOM 1185 N N . PRO A 1 146 ? -27.553 -3.590 36.517 1.00 31.23 146 PRO A N 1
ATOM 1186 C CA . PRO A 1 146 ? -27.864 -3.315 35.117 1.00 31.23 146 PRO A CA 1
ATOM 1187 C C . PRO A 1 146 ? -29.119 -2.443 34.977 1.00 31.23 146 PRO A C 1
ATOM 1189 O O . PRO A 1 146 ? -30.193 -2.794 35.465 1.00 31.23 146 PRO A O 1
ATOM 1192 N N . VAL A 1 147 ? -28.977 -1.323 34.270 1.00 33.72 147 VAL A N 1
ATOM 1193 C CA . VAL A 1 147 ? -30.096 -0.500 33.795 1.00 33.72 147 VAL A CA 1
ATOM 1194 C C . VAL A 1 147 ? -30.668 -1.147 32.518 1.00 33.72 147 VAL A C 1
ATOM 1196 O O . VAL A 1 147 ? -29.879 -1.627 31.697 1.00 33.72 147 VAL A O 1
ATOM 1199 N N . PRO A 1 148 ? -32.001 -1.212 32.322 1.00 36.81 148 PRO A N 1
ATOM 1200 C CA . PRO A 1 148 ? -32.604 -1.881 31.168 1.00 36.81 148 PRO A CA 1
ATOM 1201 C C . PRO A 1 148 ? -32.257 -1.191 29.842 1.00 36.81 148 PRO A C 1
ATOM 1203 O O . PRO A 1 148 ? -32.206 0.035 29.761 1.00 36.81 148 PRO A O 1
ATOM 1206 N N . MET A 1 149 ? -32.062 -1.994 28.791 1.00 35.75 149 MET A N 1
ATOM 1207 C CA . MET A 1 149 ? -31.828 -1.538 27.419 1.00 35.75 149 MET A CA 1
ATOM 1208 C C . MET A 1 149 ? -33.014 -0.727 26.878 1.00 35.75 149 MET A C 1
ATOM 1210 O O . MET A 1 149 ? -34.037 -1.285 26.496 1.00 35.75 149 MET A O 1
ATOM 1214 N N . ALA A 1 150 ? -32.821 0.585 26.778 1.00 35.00 150 ALA A N 1
ATOM 1215 C CA . ALA A 1 150 ? -33.562 1.477 25.889 1.00 35.00 150 ALA A CA 1
ATOM 1216 C C . ALA A 1 150 ? -32.606 2.564 25.364 1.00 35.00 150 ALA A C 1
ATOM 1218 O O . ALA A 1 150 ? -32.772 3.749 25.625 1.00 35.00 150 ALA 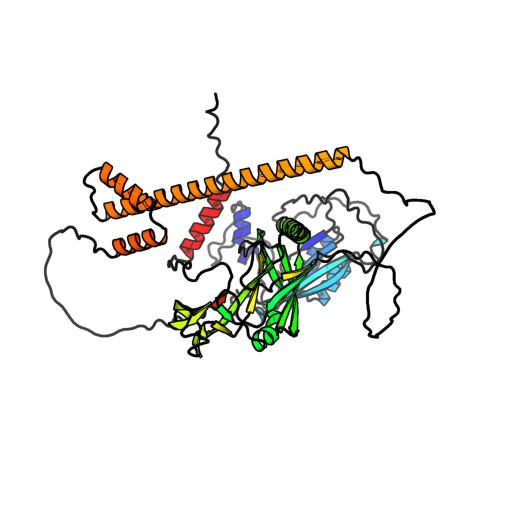A O 1
ATOM 1219 N N . ALA A 1 151 ? -31.539 2.137 24.687 1.00 32.56 151 ALA A N 1
ATOM 1220 C CA . ALA A 1 151 ? -30.626 3.008 23.941 1.00 32.56 151 ALA A CA 1
ATOM 1221 C C . ALA A 1 151 ? -29.921 2.189 22.847 1.00 32.56 151 ALA A C 1
ATOM 1223 O O . ALA A 1 151 ? -28.700 2.093 22.793 1.00 32.56 151 ALA A O 1
ATOM 1224 N N . ALA A 1 152 ? -30.715 1.524 22.011 1.00 32.91 152 ALA A N 1
ATOM 1225 C CA . ALA A 1 152 ? -30.256 0.902 20.775 1.00 32.91 152 ALA A CA 1
ATOM 1226 C C . ALA A 1 152 ? -31.070 1.496 19.621 1.00 32.91 152 ALA A C 1
ATOM 1228 O O . ALA A 1 152 ? -31.907 0.841 19.017 1.00 32.91 152 ALA A O 1
ATOM 1229 N N . ALA A 1 153 ? -30.868 2.785 19.382 1.00 37.56 153 ALA A N 1
ATOM 1230 C CA . ALA A 1 153 ? -31.259 3.458 18.155 1.00 37.56 153 ALA A CA 1
ATOM 1231 C C . ALA A 1 153 ? -30.105 4.413 17.854 1.00 37.56 153 ALA A C 1
ATOM 1233 O O . ALA A 1 153 ? -29.914 5.364 18.607 1.00 37.56 153 ALA A O 1
ATOM 1234 N N . ASN A 1 154 ? -29.254 3.998 16.909 1.00 38.59 154 ASN A N 1
ATOM 1235 C CA . ASN A 1 154 ? -28.201 4.740 16.181 1.00 38.59 154 ASN A CA 1
ATOM 1236 C C . ASN A 1 154 ? -27.110 3.790 15.629 1.00 38.59 154 ASN A C 1
ATOM 1238 O O . ASN A 1 154 ? -25.973 4.197 15.414 1.00 38.59 154 ASN A O 1
ATOM 1242 N N . PHE A 1 155 ? -27.433 2.515 15.394 1.00 37.94 155 PHE A N 1
ATOM 1243 C CA . PHE A 1 155 ? -26.595 1.613 14.603 1.00 37.94 155 PHE A CA 1
ATOM 1244 C C . PHE A 1 155 ? -27.424 1.200 13.387 1.00 37.94 155 PHE A C 1
ATOM 1246 O O . PHE A 1 155 ? -28.363 0.423 13.540 1.00 37.94 155 PHE A O 1
ATOM 1253 N N . HIS A 1 156 ? -27.144 1.779 12.216 1.00 42.91 156 HIS A N 1
ATOM 1254 C CA . HIS A 1 156 ? -27.912 1.499 10.994 1.00 42.91 156 HIS A CA 1
ATOM 1255 C C . HIS A 1 156 ? -27.573 0.112 10.414 1.00 42.91 156 HIS A C 1
ATOM 1257 O O . HIS A 1 156 ? -28.437 -0.573 9.881 1.00 42.91 156 HIS A O 1
ATOM 1263 N N . THR A 1 157 ? -26.360 -0.386 10.678 1.00 41.31 157 THR A N 1
ATOM 1264 C CA . THR A 1 157 ? -25.924 -1.747 10.334 1.00 41.31 157 THR A CA 1
ATOM 1265 C C . THR A 1 157 ? -25.056 -2.340 11.446 1.00 41.31 157 THR A C 1
ATOM 1267 O O . THR A 1 157 ? -24.039 -1.756 11.822 1.00 41.31 157 THR A O 1
ATOM 1270 N N . SER A 1 158 ? -25.416 -3.521 11.961 1.00 39.41 158 SER A N 1
ATOM 1271 C CA . SER A 1 158 ? -24.564 -4.314 12.858 1.00 39.41 158 SER A CA 1
ATOM 1272 C C . SER A 1 158 ? -24.253 -5.661 12.215 1.00 39.41 158 SER A C 1
ATOM 1274 O O . SER A 1 158 ? -25.170 -6.448 11.983 1.00 39.41 158 SER A O 1
ATOM 1276 N N . ILE A 1 159 ? -22.976 -5.952 11.969 1.00 43.88 159 ILE A N 1
ATOM 1277 C CA . ILE A 1 159 ? -22.526 -7.287 11.561 1.00 43.88 159 ILE A CA 1
ATOM 1278 C C . ILE A 1 159 ? -21.924 -7.956 12.803 1.00 43.88 159 ILE A C 1
ATOM 1280 O O . ILE A 1 159 ? -20.817 -7.591 13.205 1.00 43.88 159 ILE A O 1
ATOM 1284 N N . PRO A 1 160 ? -22.632 -8.884 13.471 1.00 39.78 160 PRO A N 1
ATOM 1285 C CA . PRO A 1 160 ? -22.061 -9.610 14.594 1.00 39.78 160 PRO A CA 1
ATOM 1286 C C . PRO A 1 160 ? -21.002 -10.583 14.065 1.00 39.78 160 PRO A C 1
ATOM 1288 O O . PRO A 1 160 ? -21.326 -11.609 13.474 1.00 39.78 160 PRO A O 1
ATOM 1291 N N . VAL A 1 161 ? -19.728 -10.252 14.268 1.00 36.59 161 VAL A N 1
ATOM 1292 C CA . VAL A 1 161 ? -18.610 -11.172 14.033 1.00 36.59 161 VAL A CA 1
ATOM 1293 C C . VAL A 1 161 ? -18.230 -11.793 15.371 1.00 36.59 161 VAL A C 1
ATOM 1295 O O . VAL A 1 161 ? -17.871 -11.085 16.310 1.00 36.59 161 VAL A O 1
ATOM 1298 N N . ASP A 1 162 ? -18.331 -13.116 15.466 1.00 32.03 162 ASP A N 1
ATOM 1299 C CA . ASP A 1 162 ? -17.957 -13.867 16.663 1.00 32.03 162 ASP A CA 1
ATOM 1300 C C . ASP A 1 162 ? -16.455 -14.185 16.590 1.00 32.03 162 ASP A C 1
ATOM 1302 O O . ASP A 1 162 ? -16.024 -15.134 15.931 1.00 32.03 162 ASP A O 1
ATOM 1306 N N . ILE A 1 163 ? -15.632 -13.335 17.207 1.00 39.69 163 ILE A N 1
ATOM 1307 C CA . ILE A 1 163 ? -14.180 -13.535 17.265 1.00 39.69 163 ILE A CA 1
ATOM 1308 C C . ILE A 1 163 ? -13.893 -14.512 18.406 1.00 39.69 163 ILE A C 1
ATOM 1310 O O . ILE A 1 163 ? -13.794 -14.129 19.571 1.00 39.69 163 ILE A O 1
ATOM 1314 N N . ARG A 1 164 ? -13.767 -15.799 18.072 1.00 35.53 164 ARG A N 1
ATOM 1315 C CA . ARG A 1 164 ? -13.329 -16.825 19.025 1.00 35.53 164 ARG A CA 1
ATOM 1316 C C . ARG A 1 164 ? -11.824 -16.721 19.237 1.00 35.53 164 ARG A C 1
ATOM 1318 O O . ARG A 1 164 ? -11.042 -17.276 18.470 1.00 35.53 164 ARG A O 1
ATOM 1325 N N . LEU A 1 165 ? -11.432 -16.013 20.289 1.00 43.69 165 LEU A N 1
ATOM 1326 C CA . LEU A 1 165 ? -10.080 -16.102 20.833 1.00 43.69 165 LEU A CA 1
ATOM 1327 C C . LEU A 1 165 ? -9.894 -17.516 21.406 1.00 43.69 165 LEU A C 1
ATOM 1329 O O . LEU A 1 165 ? -10.782 -18.030 22.089 1.00 43.69 165 LEU A O 1
ATOM 1333 N N . GLY A 1 166 ? -8.788 -18.178 21.062 1.00 42.69 166 GLY A N 1
ATOM 1334 C CA . GLY A 1 166 ? -8.517 -19.548 21.499 1.00 42.69 166 GLY A CA 1
ATOM 1335 C C . GLY A 1 166 ? -8.524 -19.656 23.025 1.00 42.69 166 GLY A C 1
ATOM 1336 O O . GLY A 1 166 ? -8.006 -18.778 23.713 1.00 42.69 166 GLY A O 1
ATOM 1337 N N . GLU A 1 167 ? -9.124 -20.726 23.555 1.00 39.38 167 GLU A N 1
ATOM 1338 C CA . GLU A 1 167 ? -9.171 -21.029 24.989 1.00 39.38 167 GLU A CA 1
ATOM 1339 C C . GLU A 1 167 ? -7.745 -21.127 25.563 1.00 39.38 167 GLU A C 1
ATOM 1341 O O . GLU A 1 167 ? -7.091 -22.164 25.507 1.00 39.38 167 GLU A O 1
ATOM 1346 N N . GLY A 1 168 ? -7.238 -20.010 26.077 1.00 44.69 168 GLY A N 1
ATOM 1347 C CA . GLY A 1 168 ? -5.881 -19.880 26.607 1.00 44.69 168 GLY A CA 1
ATOM 1348 C C . GLY A 1 168 ? -5.570 -18.469 27.102 1.00 44.69 168 GLY A C 1
ATOM 1349 O O . GLY A 1 168 ? -4.819 -18.306 28.058 1.00 44.69 168 GLY A O 1
ATOM 1350 N N . GLU A 1 169 ? -6.221 -17.447 26.546 1.00 41.12 169 GLU A N 1
ATOM 1351 C CA . GLU A 1 169 ? -6.000 -16.052 26.936 1.00 41.12 169 GLU A CA 1
ATOM 1352 C C . GLU A 1 169 ? -7.040 -15.583 27.960 1.00 41.12 169 GLU A C 1
ATOM 1354 O O . GLU A 1 169 ? -7.983 -14.848 27.669 1.00 41.12 169 GLU A O 1
ATOM 1359 N N . ARG A 1 170 ? -6.874 -16.012 29.214 1.00 35.22 170 ARG A N 1
ATOM 1360 C CA . ARG A 1 170 ? -7.479 -15.288 30.337 1.00 35.22 170 ARG A CA 1
ATOM 1361 C C . ARG A 1 170 ? -6.658 -14.019 30.576 1.00 35.22 170 ARG A C 1
ATOM 1363 O O . ARG A 1 170 ? -5.482 -14.110 30.903 1.00 35.22 170 ARG A O 1
ATOM 1370 N N . LEU A 1 171 ? -7.290 -12.852 30.440 1.00 36.50 171 LEU A N 1
ATOM 1371 C CA . LEU A 1 171 ? -6.729 -11.544 30.797 1.00 36.50 171 LEU A CA 1
ATOM 1372 C C . LEU A 1 171 ? -6.372 -11.507 32.293 1.00 36.50 171 LEU A C 1
ATOM 1374 O O . LEU A 1 171 ? -7.237 -11.268 33.138 1.00 36.50 171 LEU A O 1
ATOM 1378 N N . THR A 1 172 ? -5.102 -11.733 32.628 1.00 31.03 172 THR A N 1
ATOM 1379 C CA . THR A 1 172 ? -4.552 -11.448 33.955 1.00 31.03 172 THR A CA 1
ATOM 1380 C C . THR A 1 172 ? -3.993 -10.032 33.990 1.00 31.03 172 THR A C 1
ATOM 1382 O O . THR A 1 172 ? -3.130 -9.652 33.203 1.00 31.03 172 THR A O 1
ATOM 1385 N N . THR A 1 173 ? -4.501 -9.237 34.928 1.00 32.06 173 THR A N 1
ATOM 1386 C CA . THR A 1 173 ? -3.884 -7.993 35.386 1.00 32.06 173 THR A CA 1
ATOM 1387 C C . THR A 1 173 ? -2.588 -8.323 36.112 1.00 32.06 173 THR A C 1
ATOM 1389 O O . THR A 1 173 ? -2.619 -8.575 37.314 1.00 32.06 173 THR A O 1
ATOM 1392 N N . GLU A 1 174 ? -1.463 -8.309 35.408 1.00 31.17 174 GLU A N 1
ATOM 1393 C CA . GLU A 1 174 ? -0.148 -8.266 36.040 1.00 31.17 174 GLU A CA 1
ATOM 1394 C C . GLU A 1 174 ? 0.675 -7.112 35.477 1.00 31.17 174 GLU A C 1
ATOM 1396 O O . GLU A 1 174 ? 0.502 -6.663 34.343 1.00 31.17 174 GLU A O 1
ATOM 1401 N N . ALA A 1 175 ? 1.444 -6.534 36.391 1.00 27.80 175 ALA A N 1
ATOM 1402 C CA . ALA A 1 175 ? 2.094 -5.250 36.282 1.00 27.80 175 ALA A CA 1
ATOM 1403 C C . ALA A 1 175 ? 3.105 -5.195 35.134 1.00 27.80 175 ALA A C 1
ATOM 1405 O O . ALA A 1 175 ? 3.621 -6.207 34.680 1.00 27.80 175 ALA A O 1
ATOM 1406 N N . MET A 1 176 ? 3.372 -3.958 34.714 1.00 30.66 176 MET A N 1
ATOM 1407 C CA . MET A 1 176 ? 4.407 -3.552 33.770 1.00 30.66 176 MET A CA 1
ATOM 1408 C C . MET A 1 176 ? 5.659 -4.435 33.863 1.00 30.66 176 MET A C 1
ATOM 1410 O O . MET A 1 176 ? 6.469 -4.246 34.767 1.00 30.66 176 MET A O 1
ATOM 1414 N N . ASP A 1 177 ? 5.827 -5.329 32.891 1.00 27.52 177 ASP A N 1
ATOM 1415 C CA . ASP A 1 177 ? 7.120 -5.907 32.558 1.00 27.52 177 ASP A CA 1
ATOM 1416 C C . ASP A 1 177 ? 7.455 -5.540 31.110 1.00 27.52 177 ASP A C 1
ATOM 1418 O O . ASP A 1 177 ? 6.673 -5.728 30.172 1.00 27.52 177 ASP A O 1
ATOM 1422 N N . VAL A 1 178 ? 8.595 -4.884 30.947 1.00 33.62 178 VAL A N 1
ATOM 1423 C CA . VAL A 1 178 ? 9.085 -4.355 29.678 1.00 33.62 178 VAL A CA 1
ATOM 1424 C C . VAL A 1 178 ? 9.891 -5.483 29.035 1.00 33.62 178 VAL A C 1
ATOM 1426 O O . VAL A 1 178 ? 11.097 -5.558 29.239 1.00 33.62 178 VAL A O 1
ATOM 1429 N N . GLY A 1 179 ? 9.228 -6.394 28.302 1.00 34.38 179 GLY A N 1
ATOM 1430 C CA . GLY A 1 179 ? 9.909 -7.609 27.822 1.00 34.38 179 GLY A CA 1
ATOM 1431 C C . GLY A 1 179 ? 9.167 -8.585 26.887 1.00 34.38 179 GLY A C 1
ATOM 1432 O O . GLY A 1 179 ? 9.307 -9.785 27.072 1.00 34.38 179 GLY A O 1
ATOM 1433 N N . SER A 1 180 ? 8.490 -8.100 25.829 1.00 40.56 180 SER A N 1
ATOM 1434 C CA . SER A 1 180 ? 8.032 -8.849 24.615 1.00 40.56 180 SER A CA 1
ATOM 1435 C C . SER A 1 180 ? 6.862 -9.859 24.785 1.00 40.56 180 SER A C 1
ATOM 1437 O O . SER A 1 180 ? 6.665 -10.415 25.853 1.00 40.56 180 SER A O 1
ATOM 1439 N N . ALA A 1 181 ? 5.989 -10.103 23.797 1.00 43.97 181 ALA A N 1
ATOM 1440 C CA . ALA A 1 181 ? 6.287 -10.433 22.400 1.00 43.97 181 ALA A CA 1
ATOM 1441 C C . ALA A 1 181 ? 5.489 -9.596 21.380 1.00 43.97 181 ALA A C 1
ATOM 1443 O O . ALA A 1 181 ? 4.264 -9.651 21.336 1.00 43.97 181 ALA A O 1
ATOM 1444 N N . GLY A 1 182 ? 6.207 -8.828 20.555 1.00 57.84 182 GLY A N 1
ATOM 1445 C CA . GLY A 1 182 ? 5.687 -8.336 19.279 1.00 57.84 182 GLY A CA 1
ATOM 1446 C C . GLY A 1 182 ? 5.738 -9.430 18.212 1.00 57.84 182 GLY A C 1
ATOM 1447 O O . GLY A 1 182 ? 6.254 -10.526 18.459 1.00 57.84 182 GLY A O 1
ATOM 1448 N N . ASP A 1 183 ? 5.220 -9.115 17.030 1.00 68.88 183 ASP A N 1
ATOM 1449 C CA . ASP A 1 183 ? 5.347 -9.963 15.850 1.00 68.88 183 ASP A CA 1
ATOM 1450 C C . ASP A 1 183 ? 6.831 -10.310 15.592 1.00 68.88 183 ASP A C 1
ATOM 1452 O O . ASP A 1 183 ? 7.724 -9.479 15.812 1.00 68.88 183 ASP A O 1
ATOM 1456 N N . PRO A 1 184 ? 7.152 -11.551 15.181 1.00 80.44 184 PRO A N 1
ATOM 1457 C CA . PRO A 1 184 ? 8.535 -11.971 15.031 1.00 80.44 184 PRO A CA 1
ATOM 1458 C C . PRO A 1 184 ? 9.227 -11.163 13.937 1.00 80.44 184 PRO A C 1
ATOM 1460 O O . PRO A 1 184 ? 8.738 -11.040 12.814 1.00 80.44 184 PRO A O 1
ATOM 1463 N N . GLN A 1 185 ? 10.410 -10.657 14.267 1.00 84.88 185 GLN A N 1
ATOM 1464 C CA . GLN A 1 185 ? 11.220 -9.878 13.345 1.00 84.88 185 GLN A CA 1
ATOM 1465 C C . GLN A 1 185 ? 12.322 -10.724 12.716 1.00 84.88 185 GLN A C 1
ATOM 1467 O O . GLN A 1 185 ? 12.782 -11.715 13.290 1.00 84.88 185 GLN A O 1
ATOM 1472 N N . PHE A 1 186 ? 12.777 -10.325 11.537 1.00 83.50 186 PHE A N 1
ATOM 1473 C CA . PHE A 1 186 ? 13.987 -10.866 10.935 1.00 83.50 186 PHE A CA 1
ATOM 1474 C C . PHE A 1 186 ? 14.770 -9.771 10.220 1.00 83.50 186 PHE A C 1
ATOM 1476 O O . PHE A 1 186 ? 14.191 -8.815 9.702 1.00 83.50 186 PHE A O 1
ATOM 1483 N N . SER A 1 187 ? 16.090 -9.920 10.192 1.00 85.31 187 SER A N 1
ATOM 1484 C CA . SER A 1 187 ? 16.990 -9.052 9.442 1.00 85.31 187 SER A CA 1
ATOM 1485 C C . SER A 1 187 ? 17.411 -9.710 8.135 1.00 85.31 187 SER A C 1
ATOM 1487 O O . SER A 1 187 ? 17.519 -10.938 8.036 1.00 85.31 187 SER A O 1
ATOM 1489 N N . PHE A 1 188 ? 17.642 -8.899 7.111 1.00 87.69 188 PHE A N 1
ATOM 1490 C CA . PHE A 1 188 ? 18.059 -9.365 5.796 1.00 87.69 188 PHE A CA 1
ATOM 1491 C C . PHE A 1 188 ? 18.848 -8.290 5.048 1.00 87.69 188 PHE A C 1
ATOM 1493 O O . PHE A 1 188 ? 18.707 -7.098 5.313 1.00 87.69 188 PHE A O 1
ATOM 1500 N N . VAL A 1 189 ? 19.652 -8.719 4.078 1.00 89.06 189 VAL A N 1
ATOM 1501 C CA . VAL A 1 189 ? 20.273 -7.828 3.092 1.00 89.06 189 VAL A CA 1
ATOM 1502 C C . VAL A 1 189 ? 19.293 -7.651 1.936 1.00 89.06 189 VAL A C 1
ATOM 1504 O O . VAL A 1 189 ? 18.944 -8.631 1.281 1.00 89.06 189 VAL A O 1
ATOM 1507 N N . LEU A 1 190 ? 18.834 -6.422 1.700 1.00 88.00 190 LEU A N 1
ATOM 1508 C CA . LEU A 1 190 ? 17.903 -6.078 0.622 1.00 88.00 190 LEU A CA 1
ATOM 1509 C C . LEU A 1 190 ? 18.603 -6.116 -0.742 1.00 88.00 190 LEU A C 1
ATOM 1511 O O . LEU A 1 190 ? 18.109 -6.739 -1.678 1.00 88.00 190 LEU A O 1
ATOM 1515 N N . CYS A 1 191 ? 19.751 -5.443 -0.837 1.00 89.56 191 CYS A N 1
ATOM 1516 C CA . CYS A 1 191 ? 20.613 -5.430 -2.016 1.00 89.56 191 CYS A CA 1
ATOM 1517 C C . CYS A 1 191 ? 22.024 -4.939 -1.681 1.00 89.56 191 CYS A C 1
ATOM 1519 O O . CYS A 1 191 ? 22.255 -4.321 -0.633 1.00 89.56 191 CYS A O 1
ATOM 1521 N N . ARG A 1 192 ? 22.965 -5.205 -2.591 1.00 89.69 192 ARG A N 1
ATOM 1522 C CA . ARG A 1 192 ? 24.328 -4.658 -2.560 1.00 89.69 192 ARG A CA 1
ATOM 1523 C C . ARG A 1 192 ? 24.594 -3.694 -3.712 1.00 89.69 192 ARG A C 1
ATOM 1525 O O . ARG A 1 192 ? 23.974 -3.778 -4.770 1.00 89.69 192 ARG A O 1
ATOM 1532 N N . THR A 1 193 ? 25.571 -2.815 -3.511 1.00 90.94 193 THR A N 1
ATOM 1533 C CA . THR A 1 193 ? 26.167 -2.005 -4.575 1.00 90.94 193 THR A CA 1
ATOM 1534 C C . THR A 1 193 ? 26.744 -2.924 -5.652 1.00 90.94 193 THR A C 1
ATOM 1536 O O . THR A 1 193 ? 27.449 -3.888 -5.345 1.00 90.94 193 THR A O 1
ATOM 1539 N N . GLY A 1 194 ? 26.471 -2.618 -6.919 1.00 89.75 194 GLY A N 1
ATOM 1540 C CA . GLY A 1 194 ? 26.940 -3.392 -8.067 1.00 89.75 194 GLY A CA 1
ATOM 1541 C C . GLY A 1 194 ? 25.825 -3.816 -9.020 1.00 89.75 194 GLY A C 1
ATOM 1542 O O . GLY A 1 194 ? 24.678 -3.385 -8.910 1.00 89.75 194 GLY A O 1
ATOM 1543 N N . THR A 1 195 ? 26.192 -4.649 -9.997 1.00 89.25 195 THR A N 1
ATOM 1544 C CA . THR A 1 195 ? 25.275 -5.149 -11.031 1.00 89.25 195 THR A CA 1
ATOM 1545 C C . THR A 1 195 ? 24.636 -6.466 -10.598 1.00 89.25 195 THR A C 1
ATOM 1547 O O . THR A 1 195 ? 25.344 -7.433 -10.316 1.00 89.25 195 THR A O 1
ATOM 1550 N N . ASN A 1 196 ? 23.305 -6.534 -10.604 1.00 87.69 196 ASN A N 1
ATOM 1551 C CA . ASN A 1 196 ? 22.561 -7.773 -10.375 1.00 87.69 196 ASN A CA 1
ATOM 1552 C C . ASN A 1 196 ? 22.461 -8.627 -11.663 1.00 87.69 196 ASN A C 1
ATOM 1554 O O . ASN A 1 196 ? 22.860 -8.214 -12.754 1.00 87.69 196 ASN A O 1
ATOM 1558 N N . LYS A 1 197 ? 21.870 -9.825 -11.578 1.00 84.62 197 LYS A N 1
ATOM 1559 C CA . LYS A 1 197 ? 21.691 -10.711 -12.749 1.00 84.62 197 LYS A CA 1
ATOM 1560 C C . LYS A 1 197 ? 20.766 -10.166 -13.836 1.00 84.62 197 LYS A C 1
ATOM 1562 O O . LYS A 1 197 ? 20.841 -10.630 -14.972 1.00 84.62 197 LYS A O 1
ATOM 1567 N N . ASN A 1 198 ? 19.911 -9.203 -13.507 1.00 83.88 198 ASN A N 1
ATOM 1568 C CA . ASN A 1 198 ? 19.038 -8.550 -14.480 1.00 83.88 198 ASN A CA 1
ATOM 1569 C C . ASN A 1 198 ? 19.792 -7.496 -15.305 1.00 83.88 198 ASN A C 1
ATOM 1571 O O . ASN A 1 198 ? 19.243 -6.961 -16.268 1.00 83.88 198 ASN A O 1
ATOM 1575 N N . GLY A 1 199 ? 21.056 -7.218 -14.967 1.00 85.69 199 GLY A N 1
ATOM 1576 C CA . GLY A 1 199 ? 21.834 -6.154 -15.584 1.00 85.69 199 GLY A CA 1
ATOM 1577 C C . GLY A 1 199 ? 21.433 -4.772 -15.079 1.00 85.69 199 GLY A C 1
ATOM 1578 O O . GLY A 1 199 ? 21.650 -3.802 -15.800 1.00 85.69 199 GLY A O 1
ATOM 1579 N N . ASP A 1 200 ? 20.839 -4.684 -13.887 1.00 90.88 200 ASP A N 1
ATOM 1580 C CA . ASP A 1 200 ? 20.583 -3.429 -13.182 1.00 90.88 200 ASP A CA 1
ATOM 1581 C C . ASP A 1 200 ? 21.737 -3.158 -12.216 1.00 90.88 200 ASP A C 1
ATOM 1583 O O . ASP A 1 200 ? 22.140 -4.043 -11.456 1.00 90.88 200 ASP A O 1
ATOM 1587 N N . HIS A 1 201 ? 22.285 -1.949 -12.261 1.00 92.81 201 HIS A N 1
ATOM 1588 C CA . HIS A 1 201 ? 23.441 -1.534 -11.482 1.00 92.81 201 HIS A CA 1
ATOM 1589 C C . HIS A 1 201 ? 23.059 -0.463 -10.463 1.00 92.81 201 HIS A C 1
ATOM 1591 O O . HIS A 1 201 ? 22.591 0.618 -10.827 1.00 92.81 201 HIS A O 1
ATOM 1597 N N . PHE A 1 202 ? 23.312 -0.766 -9.191 1.00 93.19 202 PHE A N 1
ATOM 1598 C CA . PHE A 1 202 ? 23.068 0.120 -8.058 1.00 93.19 202 PHE A CA 1
ATOM 1599 C C . PHE A 1 202 ? 24.383 0.742 -7.600 1.00 93.19 202 PHE A C 1
ATOM 1601 O O . PHE A 1 202 ? 25.328 0.024 -7.270 1.00 93.19 202 PHE A O 1
ATOM 1608 N N . THR A 1 203 ? 24.451 2.072 -7.578 1.00 91.38 203 THR A N 1
ATOM 1609 C CA . THR A 1 203 ? 25.629 2.800 -7.091 1.00 91.38 203 THR A CA 1
ATOM 1610 C C . THR A 1 203 ? 25.574 2.969 -5.570 1.00 91.38 203 THR A C 1
ATOM 1612 O O . THR A 1 203 ? 24.500 2.966 -4.966 1.00 91.38 203 THR A O 1
ATOM 1615 N N . ALA A 1 204 ? 26.736 3.151 -4.939 1.00 90.19 204 ALA A N 1
ATOM 1616 C CA . ALA A 1 204 ? 26.821 3.407 -3.500 1.00 90.19 204 ALA A CA 1
ATOM 1617 C C . ALA A 1 204 ? 26.086 4.700 -3.101 1.00 90.19 204 ALA A C 1
ATOM 1619 O O . ALA A 1 204 ? 25.401 4.742 -2.082 1.00 90.19 204 ALA A O 1
ATO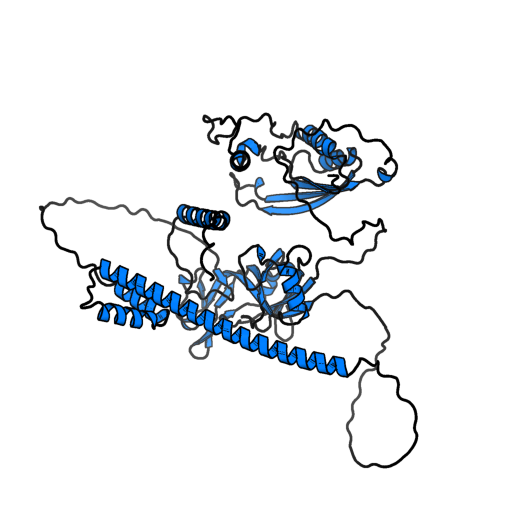M 1620 N N . GLU A 1 205 ? 26.176 5.742 -3.931 1.00 88.44 205 GLU A N 1
ATOM 1621 C CA . GLU A 1 205 ? 25.475 7.017 -3.725 1.00 88.44 205 GLU A CA 1
ATOM 1622 C C . GLU A 1 205 ? 23.950 6.843 -3.741 1.00 88.44 205 GLU A C 1
ATOM 1624 O O . GLU A 1 205 ? 23.253 7.387 -2.887 1.00 88.44 205 GLU A O 1
ATOM 1629 N N . GLU A 1 206 ? 23.425 6.037 -4.667 1.00 90.62 206 GLU A N 1
ATOM 1630 C CA . GLU A 1 206 ? 21.990 5.754 -4.750 1.00 90.62 206 GLU A CA 1
ATOM 1631 C C . GLU A 1 206 ? 21.496 4.968 -3.535 1.00 90.62 206 GLU A C 1
ATOM 1633 O O . GLU A 1 206 ? 20.510 5.355 -2.902 1.00 90.62 206 GLU A O 1
ATOM 1638 N N . LEU A 1 207 ? 22.200 3.897 -3.161 1.00 89.25 207 LEU A N 1
ATOM 1639 C CA . LEU A 1 207 ? 21.803 3.071 -2.022 1.00 89.25 207 LEU A CA 1
ATOM 1640 C C . LEU A 1 207 ? 21.926 3.831 -0.696 1.00 89.25 207 LEU A C 1
ATOM 1642 O O . LEU A 1 207 ? 20.976 3.851 0.089 1.00 89.25 207 LEU A O 1
ATOM 1646 N N . SER A 1 208 ? 23.040 4.526 -0.462 1.00 87.81 208 SER A N 1
ATOM 1647 C CA . SER A 1 208 ? 23.230 5.339 0.746 1.00 87.81 208 SER A CA 1
ATOM 1648 C C . SER A 1 208 ? 22.222 6.486 0.839 1.00 87.81 208 SER A C 1
ATOM 1650 O O . SER A 1 208 ? 21.687 6.736 1.916 1.00 87.81 208 SER A O 1
ATOM 1652 N N . GLY A 1 209 ? 21.878 7.136 -0.276 1.00 84.62 209 GLY A N 1
ATOM 1653 C CA . GLY A 1 209 ? 20.915 8.236 -0.294 1.00 84.62 209 GLY A CA 1
ATOM 1654 C C . GLY A 1 209 ? 19.450 7.804 -0.178 1.00 84.62 209 GLY A C 1
ATOM 1655 O O . GLY A 1 209 ? 18.624 8.594 0.283 1.00 84.62 209 GLY A O 1
ATOM 1656 N N . ARG A 1 210 ? 19.101 6.576 -0.597 1.00 87.56 210 ARG A N 1
ATOM 1657 C CA . ARG A 1 210 ? 17.693 6.159 -0.758 1.00 87.56 210 ARG A CA 1
ATOM 1658 C C . ARG A 1 210 ? 17.274 4.874 -0.041 1.00 87.56 210 ARG A C 1
ATOM 1660 O O . ARG A 1 210 ? 16.093 4.528 -0.113 1.00 87.56 210 ARG A O 1
ATOM 1667 N N . HIS A 1 211 ? 18.153 4.212 0.716 1.00 82.69 211 HIS A N 1
ATOM 1668 C CA . HIS A 1 211 ? 17.819 3.019 1.520 1.00 82.69 211 HIS A CA 1
ATOM 1669 C C . HIS A 1 211 ? 16.568 3.195 2.399 1.00 82.69 211 HIS A C 1
ATOM 1671 O O . HIS A 1 211 ? 15.723 2.303 2.458 1.00 82.69 211 HIS A O 1
ATOM 1677 N N . MET A 1 212 ? 16.377 4.379 2.992 1.00 83.56 212 MET A N 1
ATOM 1678 C CA . MET A 1 212 ? 15.211 4.696 3.826 1.00 83.56 212 MET A CA 1
ATOM 1679 C C . MET A 1 212 ? 13.863 4.589 3.102 1.00 83.56 212 MET A C 1
ATOM 1681 O O . MET A 1 212 ? 12.829 4.453 3.755 1.00 83.56 212 MET A O 1
ATOM 1685 N N . THR A 1 213 ? 13.841 4.616 1.764 1.00 88.38 213 THR A N 1
ATOM 1686 C CA . THR A 1 213 ? 12.602 4.423 0.994 1.00 88.38 213 THR A CA 1
ATOM 1687 C C . THR A 1 213 ? 12.025 3.013 1.144 1.00 88.38 213 THR A C 1
ATOM 1689 O O . THR A 1 213 ? 10.835 2.835 0.897 1.00 88.38 213 THR A O 1
ATOM 1692 N N . ALA A 1 214 ? 12.816 2.037 1.606 1.00 82.31 214 ALA A N 1
ATOM 1693 C CA . ALA A 1 214 ? 12.357 0.678 1.891 1.00 82.31 214 ALA A CA 1
ATOM 1694 C C . ALA A 1 214 ? 11.501 0.574 3.165 1.00 82.31 214 ALA A C 1
ATOM 1696 O O . ALA A 1 214 ? 10.747 -0.384 3.316 1.00 82.31 214 ALA A O 1
ATOM 1697 N N . VAL A 1 215 ? 11.569 1.548 4.078 1.00 82.31 215 VAL A N 1
ATOM 1698 C CA . VAL A 1 215 ? 10.796 1.512 5.328 1.00 82.31 215 VAL A CA 1
ATOM 1699 C C . VAL A 1 215 ? 9.302 1.706 5.046 1.00 82.31 215 VAL A C 1
ATOM 1701 O O . VAL A 1 215 ? 8.900 2.516 4.210 1.00 82.31 215 VAL A O 1
ATOM 1704 N N . ASN A 1 216 ? 8.460 0.969 5.773 1.00 79.62 216 ASN A N 1
ATOM 1705 C CA . ASN A 1 216 ? 7.010 0.865 5.583 1.00 79.62 216 ASN A CA 1
ATOM 1706 C C . ASN A 1 216 ? 6.587 0.253 4.237 1.00 79.62 216 ASN A C 1
ATOM 1708 O O . ASN A 1 216 ? 5.464 0.490 3.781 1.00 79.62 216 ASN A O 1
ATOM 1712 N N . LYS A 1 217 ? 7.466 -0.515 3.584 1.00 87.38 217 LYS A N 1
ATOM 1713 C CA . LYS A 1 217 ? 7.117 -1.282 2.383 1.00 87.38 217 LYS A CA 1
ATOM 1714 C C . LYS A 1 217 ? 6.696 -2.698 2.744 1.00 87.38 217 LYS A C 1
ATOM 1716 O O . LYS A 1 217 ? 7.153 -3.261 3.741 1.00 87.38 217 LYS A O 1
ATOM 1721 N N . LYS A 1 218 ? 5.777 -3.235 1.939 1.00 88.06 218 LYS A N 1
ATOM 1722 C CA . LYS A 1 218 ? 5.201 -4.566 2.133 1.00 88.06 218 LYS A CA 1
ATOM 1723 C C . LYS A 1 218 ? 6.248 -5.652 1.903 1.00 88.06 218 LYS A C 1
ATOM 1725 O O . LYS A 1 218 ? 7.147 -5.488 1.077 1.00 88.06 218 LYS A O 1
ATOM 1730 N N . VAL A 1 219 ? 6.066 -6.764 2.600 1.00 87.06 219 VAL A N 1
ATOM 1731 C CA . VAL A 1 219 ? 6.743 -8.025 2.322 1.00 87.06 219 VAL A CA 1
ATOM 1732 C C . VAL A 1 219 ? 5.694 -9.045 1.917 1.00 87.06 219 VAL A C 1
ATOM 1734 O O . VAL A 1 219 ? 4.725 -9.241 2.651 1.00 87.06 219 VAL A O 1
ATOM 1737 N N . ASP A 1 220 ? 5.876 -9.683 0.768 1.00 86.19 220 ASP A N 1
ATOM 1738 C CA . ASP A 1 220 ? 4.965 -10.689 0.228 1.00 86.19 220 ASP A CA 1
ATOM 1739 C C . ASP A 1 220 ? 5.695 -11.984 -0.161 1.00 86.19 220 ASP A C 1
ATOM 1741 O O . ASP A 1 220 ? 6.927 -12.081 -0.158 1.00 86.19 220 ASP A O 1
ATOM 1745 N N . LEU A 1 221 ? 4.917 -13.032 -0.425 1.00 79.69 221 LEU A N 1
ATOM 1746 C CA . LEU A 1 221 ? 5.430 -14.271 -1.001 1.00 79.69 221 LEU A CA 1
ATOM 1747 C C . LEU A 1 221 ? 5.519 -14.120 -2.525 1.00 79.69 221 LEU A C 1
ATOM 1749 O O . LEU A 1 221 ? 4.535 -13.778 -3.175 1.00 79.69 221 LEU A O 1
ATOM 1753 N N . GLN A 1 222 ? 6.687 -14.424 -3.101 1.00 70.12 222 GLN A N 1
ATOM 1754 C CA . GLN A 1 222 ? 6.891 -14.509 -4.557 1.00 70.12 222 GLN A CA 1
ATOM 1755 C C . GLN A 1 222 ? 6.490 -13.257 -5.378 1.00 70.12 222 GLN A C 1
ATOM 1757 O O . GLN A 1 222 ? 6.130 -13.406 -6.544 1.00 70.12 222 GLN A O 1
ATOM 1762 N N . HIS A 1 223 ? 6.588 -12.035 -4.832 1.00 59.53 223 HIS A N 1
ATOM 1763 C CA . HIS A 1 223 ? 6.186 -10.789 -5.520 1.00 59.53 223 HIS A CA 1
ATOM 1764 C C . HIS A 1 223 ? 4.690 -10.710 -5.849 1.00 59.53 223 HIS A C 1
ATOM 1766 O O . HIS A 1 223 ? 4.273 -10.039 -6.803 1.00 59.53 223 HIS A O 1
ATOM 1772 N N . SER A 1 224 ? 3.862 -11.420 -5.079 1.00 66.25 224 SER A N 1
ATOM 1773 C CA . SER A 1 224 ? 2.423 -11.404 -5.286 1.00 66.25 224 SER A CA 1
ATOM 1774 C C . SER A 1 224 ? 1.862 -9.991 -5.099 1.00 66.25 224 SER A C 1
ATOM 1776 O O . SER A 1 224 ? 2.107 -9.296 -4.109 1.00 66.25 224 SER A O 1
ATOM 1778 N N . GLN A 1 225 ? 1.077 -9.544 -6.079 1.00 56.25 225 GLN A N 1
ATOM 1779 C CA . GLN A 1 225 ? 0.335 -8.285 -5.980 1.00 56.25 225 GLN A CA 1
ATOM 1780 C C . GLN A 1 225 ? -1.010 -8.469 -5.260 1.00 56.25 225 GLN A C 1
ATOM 1782 O O . GLN A 1 225 ? -1.751 -7.500 -5.094 1.00 56.25 225 GLN A O 1
ATOM 1787 N N . GLU A 1 226 ? -1.333 -9.688 -4.819 1.00 60.12 226 GLU A N 1
ATOM 1788 C CA . GLU A 1 226 ? -2.537 -9.958 -4.045 1.00 60.12 226 GLU A CA 1
ATOM 1789 C C . GLU A 1 226 ? -2.349 -9.552 -2.580 1.00 60.12 226 GLU A C 1
ATOM 1791 O O . GLU A 1 226 ? -1.368 -9.900 -1.926 1.00 60.12 226 GLU A O 1
ATOM 1796 N N . PHE A 1 227 ? -3.329 -8.837 -2.023 1.00 58.47 227 PHE A N 1
ATOM 1797 C CA . PHE A 1 227 ? -3.279 -8.382 -0.628 1.00 58.47 227 PHE A CA 1
ATOM 1798 C C . PHE A 1 227 ? -3.210 -9.531 0.389 1.00 58.47 227 PHE A C 1
ATOM 1800 O O . PHE A 1 227 ? -2.706 -9.337 1.493 1.00 58.47 227 PHE A O 1
ATOM 1807 N N . ASN A 1 228 ? -3.695 -10.719 0.018 1.00 64.19 228 ASN A N 1
ATOM 1808 C CA . ASN A 1 228 ? -3.721 -11.897 0.888 1.00 64.19 228 ASN A CA 1
ATOM 1809 C C . ASN A 1 228 ? -2.334 -12.524 1.103 1.00 64.19 228 ASN A C 1
ATOM 1811 O O . ASN A 1 228 ? -2.147 -13.252 2.078 1.00 64.19 228 ASN A O 1
ATOM 1815 N N . ASP A 1 229 ? -1.373 -12.214 0.231 1.00 76.12 229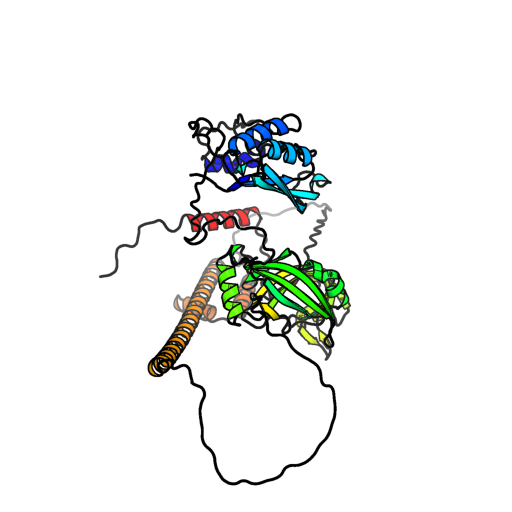 ASP A N 1
ATOM 1816 C CA . ASP A 1 229 ? -0.020 -12.774 0.267 1.00 76.12 229 ASP A CA 1
ATOM 1817 C C . ASP A 1 229 ? 0.980 -11.869 0.995 1.00 76.12 229 ASP A C 1
ATOM 1819 O O . ASP A 1 229 ? 2.172 -12.180 1.054 1.00 76.12 229 ASP A O 1
ATOM 1823 N N . ILE A 1 230 ? 0.507 -10.763 1.580 1.00 83.19 230 ILE A N 1
ATOM 1824 C CA . ILE A 1 230 ? 1.320 -9.894 2.429 1.00 83.19 230 ILE A CA 1
ATOM 1825 C C . ILE A 1 230 ? 1.587 -10.609 3.758 1.00 83.19 230 ILE A C 1
ATOM 1827 O O . ILE A 1 230 ? 0.676 -10.982 4.504 1.00 83.19 230 ILE A O 1
ATOM 1831 N N . VAL A 1 231 ? 2.870 -10.785 4.060 1.00 85.62 231 VAL A N 1
ATOM 1832 C CA . VAL A 1 231 ? 3.360 -11.526 5.227 1.00 85.62 231 VAL A CA 1
ATOM 1833 C C . VAL A 1 231 ? 4.036 -10.645 6.270 1.00 85.62 231 VAL A C 1
ATOM 1835 O O . VAL A 1 231 ? 4.263 -11.101 7.389 1.00 85.62 231 VAL A O 1
ATOM 1838 N N . GLY A 1 232 ? 4.363 -9.399 5.930 1.00 87.62 232 GLY A N 1
ATOM 1839 C CA . GLY A 1 232 ? 5.045 -8.489 6.842 1.00 87.62 232 GLY A CA 1
ATOM 1840 C C . GLY A 1 232 ? 5.284 -7.099 6.266 1.00 87.62 232 GLY A C 1
ATOM 1841 O O . GLY A 1 232 ? 4.827 -6.765 5.167 1.00 87.62 232 GLY A O 1
ATOM 1842 N N . GLY A 1 233 ? 6.040 -6.300 7.013 1.00 87.31 233 GLY A N 1
ATOM 1843 C CA . GLY A 1 233 ? 6.457 -4.961 6.616 1.00 87.31 233 GLY A CA 1
ATOM 1844 C C . GLY A 1 233 ? 7.863 -4.622 7.100 1.00 87.31 233 GLY A C 1
ATOM 1845 O O . GLY A 1 233 ? 8.286 -5.029 8.183 1.00 87.31 233 GLY A O 1
ATOM 1846 N N . ILE A 1 234 ? 8.593 -3.856 6.291 1.00 84.06 234 ILE A N 1
ATOM 1847 C CA . ILE A 1 234 ? 9.937 -3.379 6.635 1.00 84.06 234 ILE A CA 1
ATOM 1848 C C . ILE A 1 234 ? 9.818 -2.239 7.653 1.00 84.06 234 ILE A C 1
ATOM 1850 O O . ILE A 1 234 ? 9.208 -1.207 7.367 1.00 84.06 234 ILE A O 1
ATOM 1854 N N . VAL A 1 235 ? 10.418 -2.410 8.830 1.00 81.25 235 VAL A N 1
ATOM 1855 C CA . VAL A 1 235 ? 10.353 -1.454 9.949 1.00 81.25 235 VAL A CA 1
ATOM 1856 C C . VAL A 1 235 ? 11.606 -0.589 10.074 1.00 81.25 235 VAL A C 1
ATOM 1858 O O . VAL A 1 235 ? 11.527 0.518 10.601 1.00 81.25 235 VAL A O 1
ATOM 1861 N N . ALA A 1 236 ? 12.743 -1.060 9.561 1.00 75.44 236 ALA A N 1
ATOM 1862 C CA . ALA A 1 236 ? 13.999 -0.317 9.542 1.00 75.44 236 ALA A CA 1
ATOM 1863 C C . ALA A 1 236 ? 14.833 -0.692 8.314 1.00 75.44 236 ALA A C 1
ATOM 1865 O O . ALA A 1 236 ? 14.719 -1.808 7.802 1.00 75.44 236 ALA A O 1
ATOM 1866 N N . ALA A 1 237 ? 15.664 0.243 7.864 1.00 84.56 237 ALA A N 1
ATOM 1867 C CA . ALA A 1 237 ? 16.624 0.055 6.790 1.00 84.56 237 ALA A CA 1
ATOM 1868 C C . ALA A 1 237 ? 17.867 0.892 7.095 1.00 84.56 237 ALA A C 1
ATOM 1870 O O . ALA A 1 237 ? 17.726 2.070 7.406 1.00 84.56 237 ALA A O 1
ATOM 1871 N N . ASP A 1 238 ? 19.048 0.302 6.954 1.00 80.06 238 ASP A N 1
ATOM 1872 C CA . ASP A 1 238 ? 20.342 0.942 7.171 1.00 80.06 238 ASP A CA 1
ATOM 1873 C C . ASP A 1 238 ? 21.270 0.624 5.995 1.00 80.06 238 ASP A C 1
ATOM 1875 O O . ASP A 1 238 ? 21.277 -0.491 5.466 1.00 80.06 238 ASP A O 1
ATOM 1879 N N . TYR A 1 239 ? 22.070 1.602 5.575 1.00 84.62 239 TYR A N 1
ATOM 1880 C CA . TYR A 1 239 ? 23.149 1.382 4.615 1.00 84.62 239 TYR A CA 1
ATOM 1881 C C . TYR A 1 239 ? 24.472 1.185 5.359 1.00 84.62 239 TYR A C 1
ATOM 1883 O O . TYR A 1 239 ? 24.872 2.023 6.166 1.00 84.62 239 TYR A O 1
ATOM 1891 N N . LEU A 1 240 ? 25.152 0.077 5.072 1.00 82.25 240 LEU A N 1
ATOM 1892 C CA . LEU A 1 240 ? 26.418 -0.314 5.684 1.00 82.25 240 LEU A CA 1
ATOM 1893 C C . LEU A 1 240 ? 27.466 -0.548 4.599 1.00 82.25 240 LEU A C 1
ATOM 1895 O O . LEU A 1 240 ? 27.158 -1.104 3.548 1.00 82.25 240 LEU A O 1
ATOM 1899 N N . GLU A 1 241 ? 28.714 -0.187 4.872 1.00 83.12 241 GLU A N 1
ATOM 1900 C CA . GLU A 1 241 ? 29.843 -0.471 3.983 1.00 83.12 241 GLU A CA 1
ATOM 1901 C C . GLU A 1 241 ? 30.724 -1.560 4.598 1.00 83.12 241 GLU A C 1
ATOM 1903 O O . GLU A 1 241 ? 31.054 -1.511 5.783 1.00 83.12 241 GLU A O 1
ATOM 1908 N N . ASP A 1 242 ? 31.066 -2.572 3.800 1.00 79.50 242 ASP A N 1
ATOM 1909 C CA . ASP A 1 242 ? 32.036 -3.612 4.146 1.00 79.50 242 ASP A CA 1
ATOM 1910 C C . ASP A 1 242 ? 33.139 -3.723 3.083 1.00 79.50 242 ASP A C 1
ATOM 1912 O O . ASP A 1 242 ? 33.141 -3.000 2.084 1.00 79.50 242 ASP A O 1
ATOM 1916 N N . ASP A 1 243 ? 34.075 -4.653 3.286 1.00 74.25 243 ASP A N 1
ATOM 1917 C CA . ASP A 1 243 ? 35.184 -4.930 2.361 1.00 74.25 243 ASP A CA 1
ATOM 1918 C C . ASP A 1 243 ? 34.710 -5.317 0.941 1.00 74.25 243 ASP A C 1
ATOM 1920 O O . ASP A 1 243 ? 35.477 -5.251 -0.021 1.00 74.25 243 ASP A O 1
ATOM 1924 N N . ASN A 1 244 ? 33.436 -5.695 0.791 1.00 70.62 244 ASN A N 1
ATOM 1925 C CA . ASN A 1 244 ? 32.792 -6.083 -0.460 1.00 70.62 244 ASN A CA 1
ATOM 1926 C C . ASN A 1 244 ? 31.869 -4.977 -1.019 1.00 70.62 244 ASN A C 1
ATOM 1928 O O . ASN A 1 244 ? 31.140 -5.227 -1.984 1.00 70.62 244 ASN A O 1
ATOM 1932 N N . GLY A 1 245 ? 31.903 -3.769 -0.448 1.00 80.88 245 GLY A N 1
ATOM 1933 C CA . GLY A 1 245 ? 31.141 -2.596 -0.871 1.00 80.88 245 GLY A CA 1
ATOM 1934 C C . GLY A 1 245 ? 29.924 -2.280 0.006 1.00 80.88 245 GLY A C 1
ATOM 1935 O O . GLY A 1 245 ? 29.724 -2.828 1.088 1.00 80.88 245 GLY A O 1
ATOM 1936 N N . GLY A 1 246 ? 29.098 -1.352 -0.473 1.00 86.12 246 GLY A N 1
ATOM 1937 C CA . GLY A 1 246 ? 27.866 -0.944 0.201 1.00 86.12 246 GLY A CA 1
ATOM 1938 C C . GLY A 1 246 ? 26.772 -2.010 0.166 1.00 86.12 246 GLY A C 1
ATOM 1939 O O . GLY A 1 246 ? 26.585 -2.693 -0.845 1.00 86.12 246 GLY A O 1
ATOM 1940 N N . ARG A 1 247 ? 26.005 -2.133 1.248 1.00 88.62 247 ARG A N 1
ATOM 1941 C CA . ARG A 1 247 ? 24.814 -2.982 1.334 1.00 88.62 247 ARG A CA 1
ATOM 1942 C C . ARG A 1 247 ? 23.702 -2.296 2.109 1.00 88.62 247 ARG A C 1
ATOM 1944 O O . ARG A 1 247 ? 23.963 -1.571 3.063 1.00 88.62 247 ARG A O 1
ATOM 1951 N N . VAL A 1 248 ? 22.464 -2.567 1.718 1.00 86.62 248 VAL A N 1
ATOM 1952 C CA . VAL A 1 248 ? 21.281 -2.139 2.467 1.00 86.62 248 VAL A CA 1
ATOM 1953 C C . VAL A 1 248 ? 20.805 -3.309 3.317 1.00 86.62 248 VAL A C 1
ATOM 1955 O O . VAL A 1 248 ? 20.354 -4.322 2.781 1.00 86.62 248 VAL A O 1
ATOM 1958 N N . GLU A 1 249 ? 20.920 -3.183 4.634 1.00 87.38 249 GLU A N 1
ATOM 1959 C CA . GLU A 1 249 ? 20.325 -4.112 5.592 1.00 87.38 249 GLU A CA 1
ATOM 1960 C C . GLU A 1 249 ? 18.968 -3.587 6.044 1.00 87.38 249 GLU A C 1
ATOM 1962 O O . GLU A 1 249 ? 18.761 -2.389 6.199 1.00 87.38 249 GLU A O 1
ATOM 1967 N N . CYS A 1 250 ? 18.009 -4.484 6.217 1.00 85.25 250 CYS A N 1
ATOM 1968 C CA . CYS A 1 250 ? 16.652 -4.142 6.608 1.00 85.25 250 CYS A CA 1
ATOM 1969 C C . CYS A 1 250 ? 16.175 -5.072 7.717 1.00 85.25 250 CYS A C 1
ATOM 1971 O O . CYS A 1 250 ? 16.562 -6.241 7.783 1.00 85.25 250 CYS A O 1
ATOM 1973 N N . VAL A 1 251 ? 15.286 -4.551 8.559 1.00 81.81 251 VAL A N 1
ATOM 1974 C CA . VAL A 1 251 ? 14.547 -5.325 9.558 1.00 81.81 251 VAL A CA 1
ATOM 1975 C C . VAL A 1 251 ? 13.089 -5.364 9.135 1.00 81.81 251 VAL A C 1
ATOM 1977 O O . VAL A 1 251 ? 12.486 -4.325 8.863 1.00 81.81 251 VAL A O 1
ATOM 1980 N N . CYS A 1 252 ? 12.519 -6.562 9.081 1.00 85.56 252 CYS A N 1
ATOM 1981 C CA . CYS A 1 252 ? 11.107 -6.786 8.802 1.00 85.56 252 CYS A CA 1
ATOM 1982 C C . CYS A 1 252 ? 10.408 -7.347 10.034 1.00 85.56 252 CYS A C 1
ATOM 1984 O O . CYS A 1 252 ? 10.956 -8.199 10.729 1.00 85.56 252 CYS A O 1
ATOM 1986 N N . GLU A 1 253 ? 9.173 -6.910 10.246 1.00 86.06 253 GLU A N 1
ATOM 1987 C CA . GLU A 1 253 ? 8.214 -7.497 11.176 1.00 86.06 253 GLU A CA 1
ATOM 1988 C C . GLU A 1 253 ? 7.243 -8.385 10.387 1.00 86.06 253 GLU A C 1
ATOM 1990 O O . GLU A 1 253 ? 6.712 -7.957 9.360 1.00 86.06 253 GLU A O 1
ATOM 1995 N N . LEU A 1 254 ? 7.069 -9.641 10.805 1.00 84.19 254 LEU A N 1
ATOM 1996 C CA . LEU A 1 254 ? 6.155 -10.593 10.167 1.00 84.19 254 LEU A CA 1
ATOM 1997 C C . LEU A 1 254 ? 4.823 -10.618 10.904 1.00 84.19 254 LEU A C 1
ATOM 1999 O O . LEU A 1 254 ? 4.810 -10.929 12.087 1.00 84.19 254 LEU A O 1
ATOM 2003 N N . TYR A 1 255 ? 3.714 -10.447 10.192 1.00 85.44 255 TYR A N 1
ATOM 2004 C CA . TYR A 1 255 ? 2.363 -10.389 10.765 1.00 85.44 255 TYR A CA 1
ATOM 2005 C C . TYR A 1 255 ? 1.799 -11.784 11.080 1.00 85.44 255 TYR A C 1
ATOM 2007 O O . TYR A 1 255 ? 0.740 -12.192 10.596 1.00 85.44 255 TYR A O 1
ATOM 2015 N N . VAL A 1 256 ? 2.553 -12.575 11.849 1.00 81.50 256 VAL A N 1
ATOM 2016 C CA . VAL A 1 256 ? 2.284 -13.993 12.147 1.00 81.50 256 VAL A CA 1
ATOM 2017 C C . VAL A 1 256 ? 0.980 -14.158 12.926 1.00 81.50 256 VAL A C 1
ATOM 2019 O O . VAL A 1 256 ? 0.332 -15.204 12.819 1.00 81.50 256 VAL A O 1
ATOM 2022 N N . HIS A 1 257 ? 0.573 -13.139 13.676 1.00 73.31 257 HIS A N 1
ATOM 2023 C CA . HIS A 1 257 ? -0.710 -13.130 14.369 1.00 73.31 257 HIS A CA 1
ATOM 2024 C C . HIS A 1 257 ? -1.889 -12.721 13.472 1.00 73.31 257 HIS A C 1
ATOM 2026 O O . HIS A 1 257 ? -3.017 -13.123 13.761 1.00 73.31 257 HIS A O 1
ATOM 2032 N N . ASP A 1 258 ? -1.633 -12.044 12.348 1.00 73.75 258 ASP A N 1
ATOM 2033 C CA . ASP A 1 258 ? -2.683 -11.488 11.489 1.00 73.75 258 ASP A CA 1
ATOM 2034 C C . ASP A 1 258 ? -3.023 -12.387 10.294 1.00 73.75 258 ASP A C 1
ATOM 2036 O O . ASP A 1 258 ? -4.201 -12.582 9.989 1.00 73.75 258 ASP A O 1
ATOM 2040 N N . THR A 1 259 ? -2.023 -12.962 9.605 1.00 76.75 259 THR A N 1
ATOM 2041 C CA . THR A 1 259 ? -2.266 -13.696 8.348 1.00 76.75 259 THR A CA 1
ATOM 2042 C C . THR A 1 259 ? -1.793 -15.160 8.381 1.00 76.75 259 THR A C 1
ATOM 2044 O O . THR A 1 259 ? -0.702 -15.489 8.865 1.00 76.75 259 THR A O 1
ATOM 2047 N N . PRO A 1 260 ? -2.582 -16.116 7.838 1.00 78.56 260 PRO A N 1
ATOM 2048 C CA . PRO A 1 260 ? -2.125 -17.494 7.638 1.00 78.56 260 PRO A CA 1
ATOM 2049 C C . PRO A 1 260 ? -0.873 -17.588 6.753 1.00 78.56 260 PRO A C 1
ATOM 2051 O O . PRO A 1 260 ? -0.009 -18.428 7.018 1.00 78.56 260 PRO A O 1
ATOM 2054 N N . ALA A 1 261 ? -0.755 -16.706 5.755 1.00 79.81 261 ALA A N 1
ATOM 2055 C CA . ALA A 1 261 ? 0.408 -16.604 4.880 1.00 79.81 261 ALA A CA 1
ATOM 2056 C C . ALA A 1 261 ? 1.680 -16.245 5.668 1.00 79.81 261 ALA A C 1
ATOM 2058 O O . ALA A 1 261 ? 2.702 -16.912 5.503 1.00 79.81 261 ALA A O 1
ATOM 2059 N N . ALA A 1 262 ? 1.611 -15.293 6.609 1.00 84.38 262 ALA A N 1
ATOM 2060 C CA . ALA A 1 262 ? 2.740 -14.943 7.473 1.00 84.38 262 ALA A CA 1
ATOM 2061 C C . ALA A 1 262 ? 3.168 -16.106 8.377 1.00 84.38 262 ALA A C 1
ATOM 2063 O O . ALA A 1 262 ? 4.362 -16.374 8.532 1.00 84.38 262 ALA A O 1
ATOM 2064 N N . ARG A 1 263 ? 2.212 -16.874 8.923 1.00 83.44 263 ARG A N 1
ATOM 2065 C CA . ARG A 1 263 ? 2.523 -18.091 9.702 1.00 83.44 263 ARG A CA 1
ATOM 2066 C C . ARG A 1 263 ? 3.241 -19.144 8.868 1.00 83.44 263 ARG A C 1
ATOM 2068 O O . ARG A 1 263 ? 4.142 -19.818 9.377 1.00 83.44 263 ARG A O 1
ATOM 2075 N N . LEU A 1 264 ? 2.835 -19.317 7.611 1.00 82.25 264 LEU A N 1
ATOM 2076 C CA . LEU A 1 264 ? 3.502 -20.222 6.680 1.00 82.25 264 LEU A CA 1
ATOM 2077 C C . LEU A 1 264 ? 4.914 -19.722 6.360 1.00 82.25 264 LEU A C 1
ATOM 2079 O O . LEU A 1 264 ? 5.865 -20.486 6.525 1.00 82.25 264 LEU A O 1
ATOM 2083 N N . ALA A 1 265 ? 5.062 -18.446 5.996 1.00 83.19 265 ALA A N 1
ATOM 2084 C CA . ALA A 1 265 ? 6.349 -17.818 5.712 1.00 83.19 265 ALA A CA 1
ATOM 2085 C C . ALA A 1 265 ? 7.323 -17.976 6.886 1.00 83.19 265 ALA A C 1
ATOM 2087 O O . ALA A 1 265 ? 8.425 -18.492 6.711 1.00 83.19 265 ALA A O 1
ATOM 2088 N N . TYR A 1 266 ? 6.880 -17.674 8.109 1.00 85.44 266 TYR A N 1
ATOM 2089 C CA . TYR A 1 266 ? 7.685 -17.833 9.319 1.00 85.44 266 TYR A CA 1
ATOM 2090 C C . TYR A 1 266 ? 8.146 -19.283 9.545 1.00 85.44 266 TYR A C 1
ATOM 2092 O O . TYR A 1 266 ? 9.307 -19.531 9.883 1.00 85.44 266 TYR A O 1
ATOM 2100 N N . LYS A 1 267 ? 7.271 -20.275 9.312 1.00 81.62 267 LYS A N 1
ATOM 2101 C CA . LYS A 1 267 ? 7.639 -21.703 9.389 1.00 81.62 267 LYS A CA 1
ATOM 2102 C C . LYS A 1 267 ? 8.653 -22.096 8.314 1.00 81.62 267 LYS A C 1
ATOM 2104 O O . LYS A 1 267 ? 9.572 -22.860 8.610 1.00 81.62 267 LYS A O 1
ATOM 2109 N N . LEU A 1 268 ? 8.490 -21.607 7.086 1.00 81.19 268 LEU A N 1
ATOM 2110 C CA . LEU A 1 268 ? 9.393 -21.893 5.968 1.00 81.19 268 LEU A CA 1
ATOM 2111 C C . LEU A 1 268 ? 10.771 -21.248 6.170 1.00 81.19 268 LEU A C 1
ATOM 2113 O O . LEU A 1 268 ? 11.784 -21.895 5.905 1.00 81.19 268 LEU A O 1
ATOM 2117 N N . MET A 1 269 ? 10.814 -20.033 6.719 1.00 82.69 269 MET A N 1
ATOM 2118 C CA . MET A 1 269 ? 12.048 -19.345 7.108 1.00 82.69 269 MET A CA 1
ATOM 2119 C C . MET A 1 269 ? 12.776 -20.090 8.229 1.00 82.69 269 MET A C 1
ATOM 2121 O O . MET A 1 269 ? 13.964 -20.371 8.108 1.00 82.69 269 MET A O 1
ATOM 2125 N N . LYS A 1 270 ? 12.063 -20.519 9.283 1.00 80.38 270 LYS A N 1
ATOM 2126 C CA . LYS A 1 270 ? 12.653 -21.333 10.365 1.00 80.38 270 LYS A CA 1
ATOM 2127 C C . LYS A 1 270 ? 13.235 -22.660 9.884 1.00 80.38 270 LYS A C 1
ATOM 2129 O O . LYS A 1 270 ? 14.184 -23.161 10.476 1.00 80.38 270 LYS A O 1
ATOM 2134 N N . ARG A 1 271 ? 12.659 -23.245 8.832 1.00 75.75 271 ARG A N 1
ATOM 2135 C CA . ARG A 1 271 ? 13.160 -24.476 8.201 1.00 75.75 271 ARG A CA 1
ATOM 2136 C C . ARG A 1 271 ? 14.291 -24.224 7.196 1.00 75.75 271 ARG A C 1
ATOM 2138 O O . ARG A 1 271 ? 14.794 -25.189 6.631 1.00 75.75 271 ARG A O 1
ATOM 2145 N N . GLY A 1 272 ? 14.667 -22.966 6.955 1.00 74.50 272 GLY A N 1
ATOM 2146 C CA . GLY A 1 272 ? 15.696 -22.581 5.986 1.00 74.50 272 GLY A CA 1
ATOM 2147 C C . GLY A 1 272 ? 15.283 -22.755 4.521 1.00 74.50 272 GLY A C 1
ATOM 2148 O O . GLY A 1 272 ? 16.140 -22.705 3.645 1.00 74.50 272 GLY A O 1
ATOM 2149 N N . ILE A 1 273 ? 13.991 -22.972 4.244 1.00 76.19 273 ILE A N 1
ATOM 2150 C CA . ILE A 1 273 ? 13.467 -23.131 2.877 1.00 76.19 273 ILE A CA 1
ATOM 2151 C C . ILE A 1 273 ? 13.422 -21.766 2.185 1.00 76.19 273 ILE A C 1
ATOM 2153 O O . ILE A 1 273 ? 13.899 -21.622 1.064 1.00 76.19 273 ILE A O 1
ATOM 2157 N N . ILE A 1 274 ? 12.902 -20.754 2.884 1.00 81.00 274 ILE A N 1
ATOM 2158 C CA . ILE A 1 274 ? 12.984 -19.355 2.461 1.00 81.00 274 ILE A CA 1
ATOM 2159 C C . ILE A 1 274 ? 14.226 -18.762 3.116 1.00 81.00 274 ILE A C 1
ATOM 2161 O O . ILE A 1 274 ? 14.261 -18.559 4.328 1.00 81.00 274 ILE A O 1
ATOM 2165 N N . SER A 1 275 ? 15.252 -18.519 2.309 1.00 79.81 275 SER A N 1
ATOM 2166 C CA . SER A 1 275 ? 16.526 -17.929 2.748 1.00 79.81 275 SER A CA 1
ATOM 2167 C C . SER A 1 275 ? 16.918 -16.695 1.938 1.00 79.81 275 SER A C 1
ATOM 2169 O O . SER A 1 275 ? 17.862 -15.989 2.301 1.00 79.81 275 SER A O 1
ATOM 2171 N N . GLN A 1 276 ? 16.192 -16.430 0.851 1.00 83.50 276 GLN A N 1
ATOM 2172 C CA . GLN A 1 276 ? 16.476 -15.347 -0.069 1.00 83.50 276 GLN A CA 1
ATOM 2173 C C . GLN A 1 276 ? 15.331 -14.357 -0.123 1.00 83.50 276 GLN A C 1
ATOM 2175 O O . GLN A 1 276 ? 14.163 -14.697 0.076 1.00 83.50 276 GLN A O 1
ATOM 2180 N N . VAL A 1 277 ? 15.708 -13.125 -0.422 1.00 86.56 277 VAL A N 1
ATOM 2181 C CA . VAL A 1 277 ? 14.779 -12.031 -0.635 1.00 86.56 277 VAL A CA 1
ATOM 2182 C C . VAL A 1 277 ? 15.059 -11.398 -1.987 1.00 86.56 277 VAL A C 1
ATOM 2184 O O . VAL A 1 277 ? 16.164 -11.492 -2.520 1.00 86.56 277 VAL A O 1
ATOM 2187 N N . SER A 1 278 ? 14.050 -10.756 -2.549 1.00 86.31 278 SER A N 1
ATOM 2188 C CA . SER A 1 278 ? 14.172 -10.002 -3.785 1.00 86.31 278 SER A CA 1
ATOM 2189 C C . SER A 1 278 ? 13.472 -8.670 -3.615 1.00 86.31 278 SER A C 1
ATOM 2191 O O . SER A 1 278 ? 12.330 -8.604 -3.167 1.00 86.31 278 SER A O 1
ATOM 2193 N N . MET A 1 279 ? 14.189 -7.597 -3.919 1.00 87.00 279 MET A N 1
ATOM 2194 C CA . MET A 1 279 ? 13.660 -6.245 -3.831 1.00 87.00 279 MET A CA 1
ATOM 2195 C C . MET A 1 279 ? 12.768 -5.917 -5.029 1.00 87.00 279 MET A C 1
ATOM 2197 O O . MET A 1 279 ? 13.015 -6.369 -6.147 1.00 87.00 279 MET A O 1
ATOM 2201 N N . GLU A 1 280 ? 11.773 -5.071 -4.794 1.00 88.25 280 GLU A N 1
ATOM 2202 C CA . GLU A 1 280 ? 11.063 -4.341 -5.840 1.00 88.25 280 GLU A CA 1
ATOM 2203 C C . GLU A 1 280 ? 11.421 -2.863 -5.731 1.00 88.25 280 GLU A C 1
ATOM 2205 O O . GLU A 1 280 ? 11.384 -2.289 -4.635 1.00 88.25 280 GLU A O 1
ATOM 2210 N N . CYS A 1 281 ? 11.756 -2.231 -6.854 1.00 88.00 281 CYS A N 1
ATOM 2211 C CA . CYS A 1 281 ? 11.976 -0.792 -6.870 1.00 88.00 281 CYS A CA 1
ATOM 2212 C C . CYS A 1 281 ? 11.543 -0.130 -8.176 1.00 88.00 281 CYS A C 1
ATOM 2214 O O . CYS A 1 281 ? 11.585 -0.722 -9.259 1.00 88.00 281 CYS A O 1
ATOM 2216 N N . ASP A 1 282 ? 11.161 1.134 -8.032 1.00 90.00 282 ASP A N 1
ATOM 2217 C CA . ASP A 1 282 ? 10.969 2.074 -9.125 1.00 90.00 282 ASP A CA 1
ATOM 2218 C C . ASP A 1 282 ? 12.190 2.997 -9.227 1.00 90.00 282 ASP A C 1
ATOM 2220 O O . ASP A 1 282 ? 12.916 3.196 -8.254 1.00 90.00 282 ASP A O 1
ATOM 2224 N N . TYR A 1 283 ? 12.429 3.584 -10.392 1.00 91.12 283 TYR A N 1
ATOM 2225 C CA . TYR A 1 283 ? 13.520 4.523 -10.631 1.00 91.12 283 TYR A CA 1
ATOM 2226 C C . TYR A 1 283 ? 13.114 5.583 -11.663 1.00 91.12 283 TYR A C 1
ATOM 2228 O O . TYR A 1 283 ? 12.182 5.402 -12.451 1.00 91.12 283 TYR A O 1
ATOM 2236 N N . GLN A 1 284 ? 13.786 6.734 -11.615 1.00 90.69 284 GLN A N 1
ATOM 2237 C CA . GLN A 1 284 ? 13.419 7.916 -12.403 1.00 90.69 284 GLN A CA 1
ATOM 2238 C C . GLN A 1 284 ? 14.106 7.929 -13.767 1.00 90.69 284 GLN A C 1
ATOM 2240 O O . GLN A 1 284 ? 13.503 8.306 -14.770 1.00 90.69 284 GLN A O 1
ATOM 2245 N N . GLU A 1 285 ? 15.374 7.527 -13.809 1.00 92.88 285 GLU A N 1
ATOM 2246 C CA . GLU A 1 285 ? 16.189 7.569 -15.015 1.00 92.88 285 GLU A CA 1
ATOM 2247 C C . GLU A 1 285 ? 17.164 6.392 -15.022 1.00 92.88 285 GLU A C 1
ATOM 2249 O O . GLU A 1 285 ? 17.778 6.076 -14.006 1.00 92.88 285 GLU A O 1
ATOM 2254 N N . GLY A 1 286 ? 17.307 5.730 -16.166 1.00 93.25 286 GLY A N 1
ATOM 2255 C CA . GLY A 1 286 ? 18.344 4.726 -16.381 1.00 93.25 286 GLY A CA 1
ATOM 2256 C C . GLY A 1 286 ? 19.442 5.261 -17.294 1.00 93.25 286 GLY A C 1
ATOM 2257 O O . GLY A 1 286 ? 19.190 6.083 -18.175 1.00 93.25 286 GLY A O 1
ATOM 2258 N N . GLU A 1 287 ? 20.670 4.787 -17.104 1.00 95.25 287 GLU A N 1
ATOM 2259 C CA . GLU A 1 287 ? 21.834 5.135 -17.921 1.00 95.25 287 GLU A CA 1
ATOM 2260 C C . GLU A 1 287 ? 22.518 3.871 -18.458 1.00 95.25 287 GLU A C 1
ATOM 2262 O O . GLU A 1 287 ? 22.747 2.905 -17.736 1.00 95.25 287 GLU A O 1
ATOM 2267 N N . CYS A 1 288 ? 22.866 3.855 -19.745 1.00 94.31 288 CYS A N 1
ATOM 2268 C CA . CYS A 1 288 ? 23.597 2.733 -20.338 1.00 94.31 288 CYS A CA 1
ATOM 2269 C C . CYS A 1 288 ? 25.097 2.787 -20.009 1.00 94.31 288 CYS A C 1
ATOM 2271 O O . CYS A 1 288 ? 25.748 3.771 -20.350 1.00 94.31 288 CYS A O 1
ATOM 2273 N N . SER A 1 289 ? 25.672 1.688 -19.507 1.00 94.12 289 SER A N 1
ATOM 2274 C CA . SER A 1 289 ? 27.107 1.591 -19.184 1.00 94.12 289 SER A CA 1
ATOM 2275 C C . SER A 1 289 ? 28.071 1.782 -20.366 1.00 94.12 289 SER A C 1
ATOM 2277 O O . SER A 1 289 ? 29.227 2.123 -20.152 1.00 94.12 289 SER A O 1
ATOM 2279 N N . VAL A 1 290 ? 27.619 1.559 -21.607 1.00 92.38 290 VAL A N 1
ATOM 2280 C CA . VAL A 1 290 ? 28.479 1.605 -22.809 1.00 92.38 290 VAL A CA 1
ATOM 2281 C C . VAL A 1 290 ? 28.434 2.961 -23.506 1.00 92.38 290 VAL A C 1
ATOM 2283 O O . VAL A 1 290 ? 29.459 3.487 -23.923 1.00 92.38 290 VAL A O 1
ATOM 2286 N N . CYS A 1 291 ? 27.235 3.517 -23.707 1.00 92.31 291 CYS A N 1
ATOM 2287 C CA . CYS A 1 291 ? 27.068 4.762 -24.465 1.00 92.31 291 CYS A CA 1
ATOM 2288 C C . CYS A 1 291 ? 26.618 5.950 -23.617 1.00 92.31 291 CYS A C 1
ATOM 2290 O O . CYS A 1 291 ? 26.357 7.006 -24.188 1.00 92.31 291 CYS A O 1
ATOM 2292 N N . HIS A 1 292 ? 26.457 5.769 -22.301 1.00 93.56 292 HIS A N 1
ATOM 2293 C CA . HIS A 1 292 ? 26.047 6.795 -21.330 1.00 93.56 292 HIS A CA 1
ATOM 2294 C C . HIS A 1 292 ? 24.749 7.531 -21.683 1.00 93.56 292 HIS A C 1
ATOM 2296 O O . HIS A 1 292 ? 24.432 8.591 -21.146 1.00 93.56 292 HIS A O 1
ATOM 2302 N N . LYS A 1 293 ? 23.960 6.964 -22.605 1.00 92.31 293 LYS A N 1
ATOM 2303 C CA . LYS A 1 293 ? 22.655 7.506 -22.960 1.00 92.31 293 LYS A CA 1
ATOM 2304 C C . LYS A 1 293 ? 21.727 7.288 -21.773 1.00 92.31 293 LYS A C 1
ATOM 2306 O O . LYS A 1 293 ? 21.543 6.143 -21.353 1.00 92.31 293 LYS A O 1
ATOM 2311 N N . ARG A 1 294 ? 21.133 8.381 -21.304 1.00 93.69 294 ARG A N 1
ATOM 2312 C CA . ARG A 1 294 ? 20.097 8.392 -20.278 1.00 93.69 294 ARG A CA 1
ATOM 2313 C C . ARG A 1 294 ? 18.703 8.275 -20.882 1.00 93.69 294 ARG A C 1
ATOM 2315 O O . ARG A 1 294 ? 18.477 8.700 -22.019 1.00 93.69 294 ARG A O 1
ATOM 2322 N N . PHE A 1 295 ? 17.789 7.655 -20.152 1.00 89.88 295 PHE A N 1
ATOM 2323 C CA . PHE A 1 295 ? 16.422 7.421 -20.599 1.00 89.88 295 PHE A CA 1
ATOM 2324 C C . PHE A 1 295 ? 15.463 7.358 -19.411 1.00 89.88 295 PHE A C 1
ATOM 2326 O O . PHE A 1 295 ? 15.779 6.823 -18.354 1.00 89.88 295 PHE A O 1
ATOM 2333 N N . GLN A 1 296 ? 14.258 7.877 -19.630 1.00 88.44 296 GLN A N 1
ATOM 2334 C CA . GLN A 1 296 ? 13.152 7.852 -18.667 1.00 88.44 296 GLN A CA 1
ATOM 2335 C C . GLN A 1 296 ? 12.087 6.812 -19.049 1.00 88.44 296 GLN A C 1
ATOM 2337 O O . GLN A 1 296 ? 11.155 6.558 -18.297 1.00 88.44 296 GLN A O 1
ATOM 2342 N N . ASN A 1 297 ? 12.220 6.190 -20.226 1.00 84.94 297 ASN A N 1
ATOM 2343 C CA . ASN A 1 297 ? 11.313 5.164 -20.725 1.00 84.94 297 ASN A CA 1
ATOM 2344 C C . ASN A 1 297 ? 12.106 3.999 -21.344 1.00 84.94 297 ASN A C 1
ATOM 2346 O O . ASN A 1 297 ? 13.069 4.220 -22.084 1.00 84.94 297 ASN A O 1
ATOM 2350 N N . LYS A 1 298 ? 11.680 2.747 -21.106 1.00 84.50 298 LYS A N 1
ATOM 2351 C CA . LYS A 1 298 ? 12.315 1.551 -21.696 1.00 84.50 298 LYS A CA 1
ATOM 2352 C C . LYS A 1 298 ? 12.231 1.537 -23.226 1.00 84.50 298 LYS A C 1
ATOM 2354 O O . LYS A 1 298 ? 13.085 0.955 -23.897 1.00 84.50 298 LYS A O 1
ATOM 2359 N N . ALA A 1 299 ? 11.244 2.225 -23.800 1.00 85.31 299 ALA A N 1
ATOM 2360 C CA . ALA A 1 299 ? 11.137 2.418 -25.242 1.00 85.31 299 ALA A CA 1
ATOM 2361 C C . ALA A 1 299 ? 12.382 3.106 -25.834 1.00 85.31 299 ALA A C 1
ATOM 2363 O O . ALA A 1 299 ? 12.782 2.765 -26.950 1.00 85.31 299 ALA A O 1
ATOM 2364 N N . ASP A 1 300 ? 13.046 3.980 -25.073 1.00 87.75 300 ASP A N 1
ATOM 2365 C CA . ASP A 1 300 ? 14.190 4.781 -25.525 1.00 87.75 300 ASP A CA 1
ATOM 2366 C C . ASP A 1 300 ? 15.548 4.089 -25.360 1.00 87.75 300 ASP A C 1
ATOM 2368 O O . ASP A 1 300 ? 16.594 4.691 -25.662 1.00 87.75 300 ASP A O 1
ATOM 2372 N N . TYR A 1 301 ? 15.544 2.824 -24.917 1.00 90.25 301 TYR A N 1
ATOM 2373 C CA . TYR A 1 301 ? 16.752 2.022 -24.773 1.00 90.25 301 TYR A CA 1
ATOM 2374 C C . TYR A 1 301 ? 17.581 2.035 -26.059 1.00 90.25 301 TYR A C 1
ATOM 2376 O O . TYR A 1 301 ? 17.090 1.809 -27.171 1.00 90.25 301 TYR A O 1
ATOM 2384 N N . CYS A 1 302 ? 18.883 2.250 -25.891 1.00 90.56 302 CYS A N 1
ATOM 2385 C CA . CYS A 1 302 ? 19.849 2.095 -26.966 1.00 90.56 302 CYS A CA 1
ATOM 2386 C C . CYS A 1 302 ? 19.967 0.621 -27.394 1.00 90.56 302 CYS A C 1
ATOM 2388 O O . CYS A 1 302 ? 19.507 -0.304 -26.719 1.00 90.56 302 CYS A O 1
ATOM 2390 N N . THR A 1 303 ? 20.635 0.381 -28.521 1.00 91.62 303 THR A N 1
ATOM 2391 C CA . THR A 1 303 ? 20.881 -0.975 -29.029 1.00 91.62 303 THR A CA 1
ATOM 2392 C C . THR A 1 303 ? 21.685 -1.839 -28.061 1.00 91.62 303 THR A C 1
ATOM 2394 O O . THR A 1 303 ? 21.471 -3.049 -28.045 1.00 91.62 303 THR A O 1
ATOM 2397 N N . HIS A 1 304 ? 22.562 -1.238 -27.246 1.00 91.69 304 HIS A N 1
ATOM 2398 C CA . HIS A 1 304 ? 23.332 -1.953 -26.226 1.00 91.69 304 HIS A CA 1
ATOM 2399 C C . HIS A 1 304 ? 22.400 -2.570 -25.182 1.00 91.69 304 HIS A C 1
ATOM 2401 O O . HIS A 1 304 ? 22.356 -3.788 -25.060 1.00 91.69 304 HIS A O 1
ATOM 2407 N N . LEU A 1 305 ? 21.576 -1.765 -24.503 1.00 88.81 305 LEU A N 1
ATOM 2408 C CA . LEU A 1 305 ? 20.660 -2.275 -23.478 1.00 88.81 305 LEU A CA 1
ATOM 2409 C C . LEU A 1 305 ? 19.582 -3.197 -24.056 1.00 88.81 305 LEU A C 1
ATOM 2411 O O . LEU A 1 305 ? 19.313 -4.248 -23.487 1.00 88.81 305 LEU A O 1
ATOM 2415 N N . ARG A 1 306 ? 19.012 -2.873 -25.226 1.00 89.00 306 ARG A N 1
ATOM 2416 C CA . ARG A 1 306 ? 17.973 -3.722 -25.843 1.00 89.00 306 ARG A CA 1
ATOM 2417 C C . ARG A 1 306 ? 18.447 -5.140 -26.161 1.00 89.00 306 ARG A C 1
ATOM 2419 O O . ARG A 1 306 ? 17.640 -6.059 -26.110 1.00 89.00 306 ARG A O 1
ATOM 2426 N N . LYS A 1 307 ? 19.709 -5.312 -26.565 1.00 87.38 307 LYS A N 1
ATOM 2427 C CA . LYS A 1 307 ? 20.222 -6.602 -27.061 1.00 87.38 307 LYS A CA 1
ATOM 2428 C C . LYS A 1 307 ? 21.176 -7.301 -26.098 1.00 87.38 307 LYS A C 1
ATOM 2430 O O . LYS A 1 307 ? 21.276 -8.523 -26.143 1.00 87.38 307 LYS A O 1
ATOM 2435 N N . PHE A 1 308 ? 21.881 -6.539 -25.268 1.00 89.81 308 PHE A N 1
ATOM 2436 C CA . PHE A 1 308 ? 23.014 -7.029 -24.489 1.00 89.81 308 PHE A CA 1
ATOM 2437 C C . PHE A 1 308 ? 22.904 -6.743 -22.988 1.00 89.81 308 PHE A C 1
ATOM 2439 O O . PHE A 1 308 ? 23.827 -7.111 -22.279 1.00 89.81 308 PHE A O 1
ATOM 2446 N N . LYS A 1 309 ? 21.817 -6.146 -22.466 1.00 89.75 309 LYS A N 1
ATOM 2447 C CA . LYS A 1 309 ? 21.666 -5.936 -21.010 1.00 89.75 309 LYS A CA 1
ATOM 2448 C C . LYS A 1 309 ? 21.870 -7.250 -20.237 1.00 89.75 309 LYS A C 1
ATOM 2450 O O . LYS A 1 309 ? 21.266 -8.270 -20.572 1.00 89.75 309 LYS A O 1
ATOM 2455 N N . GLY A 1 310 ? 22.752 -7.214 -19.236 1.00 85.94 310 GLY A N 1
ATOM 2456 C CA . GLY A 1 310 ? 23.174 -8.378 -18.448 1.00 85.94 310 GLY A CA 1
ATOM 2457 C C . GLY A 1 310 ? 24.191 -9.292 -19.149 1.00 85.94 310 GLY A C 1
ATOM 2458 O O . GLY A 1 310 ? 24.431 -10.403 -18.685 1.00 85.94 310 GLY A O 1
ATOM 2459 N N . ARG A 1 311 ? 24.765 -8.869 -20.283 1.00 88.38 311 ARG A N 1
ATOM 2460 C CA . ARG A 1 311 ? 25.758 -9.612 -21.080 1.00 88.38 311 ARG A CA 1
ATOM 2461 C C . ARG A 1 311 ? 26.903 -8.696 -21.508 1.00 88.38 311 ARG A C 1
ATOM 2463 O O . ARG A 1 311 ? 26.815 -7.477 -21.387 1.00 88.38 311 ARG A O 1
ATOM 2470 N N . ASP A 1 312 ? 27.945 -9.288 -22.080 1.00 88.75 312 ASP A N 1
ATOM 2471 C CA . ASP A 1 312 ? 29.074 -8.541 -22.629 1.00 88.75 312 ASP A CA 1
ATOM 2472 C C . ASP A 1 312 ? 28.825 -8.093 -24.075 1.00 88.75 312 ASP A C 1
ATOM 2474 O O . ASP A 1 312 ? 28.288 -8.831 -24.907 1.00 88.75 312 ASP A O 1
ATOM 2478 N N . PHE A 1 313 ? 29.282 -6.884 -24.393 1.00 87.31 313 PHE A N 1
ATOM 2479 C CA . PHE A 1 313 ? 29.370 -6.343 -25.743 1.00 87.31 313 PHE A CA 1
ATOM 2480 C C . PHE A 1 313 ? 30.795 -5.836 -25.967 1.00 87.31 313 PHE A C 1
ATOM 2482 O O . PHE A 1 313 ? 31.269 -4.963 -25.247 1.00 87.31 313 PHE A O 1
ATOM 2489 N N . ASN A 1 314 ? 31.506 -6.404 -26.945 1.00 86.56 314 ASN A N 1
ATOM 2490 C CA . ASN A 1 314 ? 32.915 -6.086 -27.231 1.00 86.56 314 ASN A CA 1
ATOM 2491 C C . ASN A 1 314 ? 33.851 -6.195 -26.006 1.00 86.56 314 ASN A C 1
ATOM 2493 O O . ASN A 1 314 ? 34.788 -5.413 -25.864 1.00 86.56 314 ASN A O 1
ATOM 2497 N N . GLY A 1 315 ? 33.595 -7.159 -25.116 1.00 85.50 315 GLY A N 1
ATOM 2498 C CA . GLY A 1 315 ? 34.383 -7.364 -23.895 1.00 85.50 315 GLY A CA 1
ATOM 2499 C C . GLY A 1 315 ? 34.074 -6.383 -22.758 1.00 85.50 315 GLY A C 1
ATOM 2500 O O . GLY A 1 315 ? 34.767 -6.413 -21.746 1.00 85.50 315 GLY A O 1
ATOM 2501 N N . GLN A 1 316 ? 33.054 -5.529 -22.905 1.00 86.81 316 GLN A N 1
ATOM 2502 C CA . GLN A 1 316 ? 32.547 -4.669 -21.836 1.00 86.81 316 GLN A CA 1
ATOM 2503 C C . GLN A 1 316 ? 31.177 -5.165 -21.347 1.00 86.81 316 GLN A C 1
ATOM 2505 O O . GLN A 1 316 ? 30.294 -5.395 -22.180 1.00 86.81 316 GLN A O 1
ATOM 2510 N N . PRO A 1 317 ? 30.961 -5.291 -20.026 1.00 91.00 317 PRO A N 1
ATOM 2511 C CA . PRO A 1 317 ? 29.667 -5.678 -19.481 1.00 91.00 317 PRO A CA 1
ATOM 2512 C C . PRO A 1 317 ? 28.630 -4.571 -19.697 1.00 91.00 317 PRO A C 1
ATOM 2514 O O . PRO A 1 317 ? 28.841 -3.401 -19.359 1.00 91.00 317 PRO A O 1
ATOM 2517 N N . VAL A 1 318 ? 27.480 -4.944 -20.254 1.00 92.50 318 VAL A N 1
ATOM 2518 C CA . VAL A 1 318 ? 26.381 -4.021 -20.539 1.00 92.50 318 VAL A CA 1
ATOM 2519 C C . VAL A 1 318 ? 25.347 -4.091 -19.427 1.00 92.50 318 VAL A C 1
ATOM 2521 O O . VAL A 1 318 ? 24.666 -5.101 -19.245 1.00 92.50 318 VAL A O 1
ATOM 2524 N N . PHE A 1 319 ? 25.185 -2.985 -18.713 1.00 92.69 319 PHE A N 1
ATOM 2525 C CA . PHE A 1 319 ? 24.218 -2.846 -17.633 1.00 92.69 319 PHE A CA 1
ATOM 2526 C C . PHE A 1 319 ? 23.582 -1.458 -17.640 1.00 92.69 319 PHE A C 1
ATOM 2528 O O . PHE A 1 319 ? 24.064 -0.517 -18.278 1.00 92.69 319 PHE A O 1
ATOM 2535 N N . GLU A 1 320 ? 22.448 -1.370 -16.962 1.00 94.38 320 GLU A N 1
ATOM 2536 C CA . GLU A 1 320 ? 21.674 -0.161 -16.754 1.00 94.38 320 GLU A CA 1
ATOM 2537 C C . GLU A 1 320 ? 21.969 0.377 -15.357 1.00 94.38 320 GLU A C 1
ATOM 2539 O O . GLU A 1 320 ? 21.670 -0.279 -14.366 1.00 94.38 320 GLU A O 1
ATOM 2544 N N . ILE A 1 321 ? 22.569 1.559 -15.279 1.00 95.00 321 ILE A N 1
ATOM 2545 C CA . ILE A 1 321 ? 22.785 2.265 -14.019 1.00 95.00 321 ILE A CA 1
ATOM 2546 C C . ILE A 1 321 ? 21.481 2.967 -13.662 1.00 95.00 321 ILE A C 1
ATOM 2548 O O . ILE A 1 321 ? 20.975 3.765 -14.454 1.00 95.00 321 ILE A O 1
ATOM 2552 N N . LEU A 1 322 ? 20.936 2.647 -12.494 1.00 94.25 322 LEU A N 1
ATOM 2553 C CA . LEU A 1 322 ? 19.661 3.184 -12.037 1.00 94.25 322 LEU A CA 1
ATOM 2554 C C . LEU A 1 322 ? 19.880 4.468 -11.240 1.00 94.25 322 LEU A C 1
ATOM 2556 O O . LEU A 1 322 ? 20.658 4.480 -10.291 1.00 94.25 322 LEU A O 1
ATOM 2560 N N . HIS A 1 323 ? 19.151 5.522 -11.600 1.00 91.81 323 HIS A N 1
ATOM 2561 C CA . HIS A 1 323 ? 19.106 6.793 -10.884 1.00 91.81 323 HIS A CA 1
ATOM 2562 C C . HIS A 1 323 ? 17.678 7.054 -10.404 1.00 91.81 323 HIS A C 1
ATOM 2564 O O . HIS A 1 323 ? 16.703 6.823 -11.127 1.00 91.81 323 HIS A O 1
ATOM 2570 N N . GLY A 1 324 ? 17.517 7.575 -9.193 1.00 90.38 324 GLY A N 1
ATOM 2571 C CA . GLY A 1 324 ? 16.177 7.864 -8.664 1.00 90.38 324 GLY A CA 1
ATOM 2572 C C . GLY A 1 324 ? 15.532 6.723 -7.878 1.00 90.38 324 GLY A C 1
ATOM 2573 O O . GLY A 1 324 ? 14.305 6.705 -7.800 1.00 90.38 324 GLY A O 1
ATOM 2574 N N . VAL A 1 325 ? 16.301 5.756 -7.361 1.00 91.31 325 VAL A N 1
ATOM 2575 C CA . VAL A 1 325 ? 15.754 4.474 -6.880 1.00 91.31 325 VAL A CA 1
ATOM 2576 C C . VAL A 1 325 ? 14.827 4.649 -5.673 1.00 91.31 325 VAL A C 1
ATOM 2578 O O . VAL A 1 325 ? 15.214 5.168 -4.636 1.00 91.31 325 VAL A O 1
ATOM 2581 N N . THR A 1 326 ? 13.597 4.162 -5.780 1.00 90.50 326 THR A N 1
ATOM 2582 C CA . THR A 1 326 ? 12.610 4.120 -4.699 1.00 90.50 326 THR A CA 1
ATOM 2583 C C . THR A 1 326 ? 12.183 2.678 -4.480 1.00 90.50 326 THR A C 1
ATOM 2585 O O . THR A 1 326 ? 11.551 2.079 -5.348 1.00 90.50 326 THR A O 1
ATOM 2588 N N . PHE A 1 327 ? 12.498 2.112 -3.318 1.00 89.19 327 PHE A N 1
ATOM 2589 C CA . PHE A 1 327 ? 12.062 0.759 -2.975 1.00 89.19 327 PHE A CA 1
ATOM 2590 C C . PHE A 1 327 ? 10.545 0.728 -2.756 1.00 89.19 327 PHE A C 1
ATOM 2592 O O . PHE A 1 327 ? 9.974 1.591 -2.084 1.00 89.19 327 PHE A O 1
ATOM 2599 N N . THR A 1 328 ? 9.873 -0.260 -3.340 1.00 86.69 328 THR A N 1
ATOM 2600 C CA . THR A 1 328 ? 8.408 -0.378 -3.325 1.00 86.69 328 THR A CA 1
ATOM 2601 C C . THR A 1 328 ? 7.911 -1.621 -2.595 1.00 86.69 328 THR A C 1
ATOM 2603 O O . THR A 1 328 ? 6.784 -1.604 -2.095 1.00 86.69 328 THR A O 1
ATOM 2606 N N . GLY A 1 329 ? 8.749 -2.648 -2.436 1.00 85.25 329 GLY A N 1
ATOM 2607 C CA . GLY A 1 329 ? 8.377 -3.886 -1.755 1.00 85.25 329 GLY A CA 1
ATOM 2608 C C . GLY A 1 329 ? 9.512 -4.901 -1.656 1.00 85.25 329 GLY A C 1
ATOM 2609 O O . GLY A 1 329 ? 10.627 -4.669 -2.132 1.00 85.25 329 GLY A O 1
ATOM 2610 N N . LEU A 1 330 ? 9.199 -6.032 -1.026 1.00 88.25 330 LEU A N 1
ATOM 2611 C CA . LEU A 1 330 ? 10.086 -7.177 -0.860 1.00 88.25 330 LEU A CA 1
ATOM 2612 C C . LEU A 1 330 ? 9.331 -8.480 -1.127 1.00 88.25 330 LEU A C 1
ATOM 2614 O O . LEU A 1 330 ? 8.327 -8.751 -0.474 1.00 88.25 330 LEU A O 1
ATOM 2618 N N . GLY A 1 331 ? 9.876 -9.319 -1.999 1.00 85.88 331 GLY A N 1
ATOM 2619 C CA . GLY A 1 331 ? 9.429 -10.694 -2.184 1.00 85.88 331 GLY A CA 1
ATOM 2620 C C . GLY A 1 331 ? 10.305 -11.673 -1.404 1.00 85.88 331 GLY A C 1
ATOM 2621 O O . GLY A 1 331 ? 11.534 -11.653 -1.522 1.00 85.88 331 GLY A O 1
ATOM 2622 N N . LEU A 1 332 ? 9.687 -12.566 -0.632 1.00 84.56 332 LEU A N 1
ATOM 2623 C CA . LEU A 1 332 ? 10.349 -13.738 -0.058 1.00 84.56 332 LEU A CA 1
ATOM 2624 C C . LEU A 1 332 ? 10.427 -14.855 -1.103 1.00 84.56 332 LEU A C 1
ATOM 2626 O O . LEU A 1 332 ? 9.402 -15.263 -1.658 1.00 84.56 332 LEU A O 1
ATOM 2630 N N . LEU A 1 333 ? 11.635 -15.367 -1.350 1.00 79.12 333 LEU A N 1
ATOM 2631 C CA . LEU A 1 333 ? 11.892 -16.367 -2.385 1.00 79.12 333 LEU A CA 1
ATOM 2632 C C . LEU A 1 333 ? 12.355 -17.707 -1.796 1.00 79.12 333 LEU A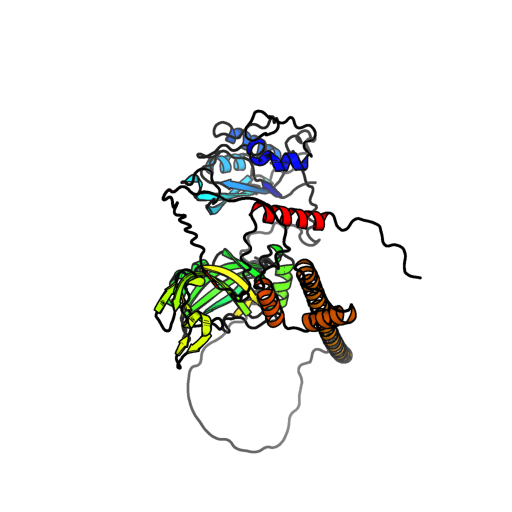 C 1
ATOM 2634 O O . LEU A 1 333 ? 13.191 -17.776 -0.893 1.00 79.12 333 LEU A O 1
ATOM 2638 N N . ASP A 1 334 ? 11.843 -18.790 -2.378 1.00 74.25 334 ASP A N 1
ATOM 2639 C CA . ASP A 1 334 ? 12.274 -20.177 -2.157 1.00 74.25 334 ASP A CA 1
ATOM 2640 C C . ASP A 1 334 ? 13.401 -20.609 -3.123 1.00 74.25 334 ASP A C 1
ATOM 2642 O O . ASP A 1 334 ? 13.942 -21.712 -3.024 1.00 74.25 334 ASP A O 1
ATOM 2646 N N . ARG A 1 335 ? 13.770 -19.735 -4.070 1.00 73.38 335 ARG A N 1
ATOM 2647 C CA . ARG A 1 335 ? 14.793 -19.946 -5.105 1.00 73.38 335 ARG A CA 1
ATOM 2648 C C . ARG A 1 335 ? 15.781 -18.785 -5.155 1.00 73.38 335 ARG A C 1
ATOM 2650 O O . ARG A 1 335 ? 15.600 -17.766 -4.496 1.00 73.38 335 ARG A O 1
ATOM 2657 N N . LYS A 1 336 ? 16.830 -18.944 -5.973 1.00 72.19 336 LYS A N 1
ATOM 2658 C CA . LYS A 1 336 ? 17.834 -17.897 -6.177 1.00 72.19 336 LYS A CA 1
ATOM 2659 C C . LYS A 1 336 ? 17.233 -16.645 -6.835 1.00 72.19 336 LYS A C 1
ATOM 2661 O O . LYS A 1 336 ? 16.739 -16.750 -7.955 1.00 72.19 336 LYS A O 1
ATOM 2666 N N . GLY A 1 337 ? 17.334 -15.494 -6.173 1.00 69.06 337 GLY A N 1
ATOM 2667 C CA . GLY A 1 337 ? 16.938 -14.181 -6.686 1.00 69.06 337 GLY A CA 1
ATOM 2668 C C . GLY A 1 337 ? 17.946 -13.560 -7.663 1.00 69.06 337 GLY A C 1
ATOM 2669 O O . GLY A 1 337 ? 18.976 -14.156 -8.006 1.00 69.06 337 GLY A O 1
ATOM 2670 N N . ALA A 1 338 ? 17.629 -12.345 -8.127 1.00 72.25 338 ALA A N 1
ATOM 2671 C CA . ALA A 1 338 ? 18.466 -11.580 -9.056 1.00 72.25 338 ALA A CA 1
ATOM 2672 C C . ALA A 1 338 ? 19.767 -11.065 -8.409 1.00 72.25 338 ALA A C 1
ATOM 2674 O O . ALA A 1 338 ? 20.796 -10.997 -9.085 1.00 72.25 338 ALA A O 1
ATOM 2675 N N . ASP A 1 339 ? 19.736 -10.752 -7.112 1.00 73.81 339 ASP A N 1
ATOM 2676 C CA . ASP A 1 339 ? 20.916 -10.490 -6.284 1.00 73.81 339 ASP A CA 1
ATOM 2677 C C . ASP A 1 339 ? 21.217 -11.740 -5.439 1.00 73.81 339 ASP A C 1
ATOM 2679 O O . ASP A 1 339 ? 20.414 -12.160 -4.608 1.00 73.81 339 ASP A O 1
ATOM 2683 N N . GLU A 1 340 ? 22.371 -12.375 -5.660 1.00 70.81 340 GLU A N 1
ATOM 2684 C CA . GLU A 1 340 ? 22.745 -13.604 -4.942 1.00 70.81 340 GLU A CA 1
ATOM 2685 C C . GLU A 1 340 ? 23.147 -13.368 -3.478 1.00 70.81 340 GLU A C 1
ATOM 2687 O O . GLU A 1 340 ? 23.250 -14.331 -2.699 1.00 70.81 340 GLU A O 1
ATOM 2692 N N . ASN A 1 341 ? 23.388 -12.106 -3.121 1.00 75.38 341 ASN A N 1
ATOM 2693 C CA . ASN A 1 341 ? 23.806 -11.669 -1.796 1.00 75.38 341 ASN A CA 1
ATOM 2694 C C . ASN A 1 341 ? 22.635 -11.143 -0.958 1.00 75.38 341 ASN A C 1
ATOM 2696 O O . ASN A 1 341 ? 22.810 -10.931 0.242 1.00 75.38 341 ASN A O 1
ATOM 2700 N N . ALA A 1 342 ? 21.450 -10.988 -1.555 1.00 81.19 342 ALA A N 1
ATOM 2701 C CA . ALA A 1 342 ? 20.231 -10.607 -0.858 1.00 81.19 342 ALA A CA 1
ATOM 2702 C C . ALA A 1 342 ? 19.663 -11.808 -0.078 1.00 81.19 342 ALA A C 1
ATOM 2704 O O . ALA A 1 342 ? 19.039 -12.721 -0.632 1.00 81.19 342 ALA A O 1
ATOM 2705 N N . ARG A 1 343 ? 19.963 -11.868 1.225 1.00 84.00 343 ARG A N 1
ATOM 2706 C CA . ARG A 1 343 ? 19.691 -13.036 2.080 1.00 84.00 343 ARG A CA 1
ATOM 2707 C C . ARG A 1 343 ? 19.197 -12.644 3.458 1.00 84.00 343 ARG A C 1
ATOM 2709 O O . ARG A 1 343 ? 19.555 -11.595 3.987 1.00 84.00 343 ARG A O 1
ATOM 2716 N N . ILE A 1 344 ? 18.423 -13.544 4.051 1.00 83.06 344 ILE A N 1
ATOM 2717 C CA . ILE A 1 344 ? 17.968 -13.444 5.437 1.00 83.06 344 ILE A CA 1
ATOM 2718 C C . ILE A 1 344 ? 19.153 -13.750 6.360 1.00 83.06 344 ILE A C 1
ATOM 2720 O O . ILE A 1 344 ? 19.788 -14.795 6.225 1.00 83.06 344 ILE A O 1
ATOM 2724 N N . LEU A 1 345 ? 19.458 -12.827 7.272 1.00 76.56 345 LEU A N 1
ATOM 2725 C CA . LEU A 1 345 ? 20.603 -12.896 8.183 1.00 76.56 345 LEU A CA 1
ATOM 2726 C C . LEU A 1 345 ? 20.226 -13.578 9.501 1.00 76.56 345 LEU A C 1
ATOM 2728 O O . LEU A 1 345 ? 20.897 -14.513 9.931 1.00 76.56 345 LEU A O 1
ATOM 2732 N N . GLN A 1 346 ? 19.140 -13.130 10.135 1.00 66.56 346 GLN A N 1
ATOM 2733 C CA . GLN A 1 346 ? 18.707 -13.644 11.432 1.00 66.56 346 GLN A CA 1
ATOM 2734 C C . GLN A 1 346 ? 17.188 -13.570 11.563 1.00 66.56 346 GLN A C 1
ATOM 2736 O O . GLN A 1 346 ? 16.587 -12.543 11.274 1.00 66.56 346 GLN A O 1
ATOM 2741 N N . VAL A 1 347 ? 16.566 -14.643 12.051 1.00 67.25 347 VAL A N 1
ATOM 2742 C CA . VAL A 1 347 ? 15.148 -14.666 12.443 1.00 67.25 347 VAL A CA 1
ATOM 2743 C C . VAL A 1 347 ? 15.102 -14.603 13.968 1.00 67.25 347 VAL A C 1
ATOM 2745 O O . VAL A 1 347 ? 15.678 -15.472 14.623 1.00 67.25 347 VAL A O 1
ATOM 2748 N N . ALA A 1 348 ? 14.473 -13.576 14.544 1.00 49.25 348 ALA A N 1
ATOM 2749 C CA . ALA A 1 348 ? 14.469 -13.350 15.985 1.00 49.25 348 ALA A CA 1
ATOM 2750 C C . ALA A 1 348 ? 13.869 -14.551 16.739 1.00 49.25 348 ALA A C 1
ATOM 2752 O O . ALA A 1 348 ? 12.730 -14.974 16.509 1.00 49.25 348 ALA A O 1
ATOM 2753 N N . SER A 1 349 ? 14.662 -15.095 17.661 1.00 40.00 349 SER A N 1
ATOM 2754 C CA . SER A 1 349 ? 14.256 -16.035 18.701 1.00 40.00 349 SER A CA 1
ATOM 2755 C C . SER A 1 349 ? 14.266 -15.313 20.047 1.00 40.00 349 SER A C 1
ATOM 2757 O O . SER A 1 349 ? 15.229 -14.606 20.343 1.00 40.00 349 SER A O 1
ATOM 2759 N N . LEU A 1 350 ? 13.242 -15.531 20.878 1.00 32.47 350 LEU A N 1
ATOM 2760 C CA . LEU A 1 350 ? 13.291 -15.224 22.312 1.00 32.47 350 LEU A CA 1
ATOM 2761 C C . LEU A 1 350 ? 14.604 -15.768 22.902 1.00 32.47 350 LEU A C 1
ATOM 2763 O O . LEU A 1 350 ? 14.944 -16.933 22.688 1.00 32.47 350 LEU A O 1
ATOM 2767 N N . GLN A 1 351 ? 15.355 -14.907 23.587 1.00 32.69 351 GLN A N 1
ATOM 2768 C CA . GLN A 1 351 ? 16.639 -15.243 24.192 1.00 32.69 351 GLN A CA 1
ATOM 2769 C C . GLN A 1 351 ? 16.472 -16.331 25.260 1.00 32.69 351 GLN A C 1
ATOM 2771 O O . GLN A 1 351 ? 15.830 -16.120 26.283 1.00 32.69 351 GLN A O 1
ATOM 2776 N N . SER A 1 352 ? 17.155 -17.455 25.081 1.00 27.09 352 SER A N 1
ATOM 2777 C CA . SER A 1 352 ? 17.821 -18.113 26.200 1.00 27.09 352 SER A CA 1
ATOM 2778 C C . SER A 1 352 ? 19.106 -17.331 26.503 1.00 27.09 352 SER A C 1
ATOM 2780 O O . SER A 1 352 ? 19.974 -17.222 25.640 1.00 27.09 352 SER A O 1
ATOM 2782 N N . GLN A 1 353 ? 19.224 -16.775 27.704 1.00 26.06 353 GLN A N 1
ATOM 2783 C CA . GLN A 1 353 ? 20.443 -16.179 28.272 1.00 26.06 353 GLN A CA 1
ATOM 2784 C C . GLN A 1 353 ? 20.658 -16.795 29.669 1.00 26.06 353 GLN A C 1
ATOM 2786 O O . GLN A 1 353 ? 19.675 -17.223 30.276 1.00 26.06 353 GLN A O 1
ATOM 2791 N N . PRO A 1 354 ? 21.845 -16.691 30.287 1.00 31.55 354 PRO A N 1
ATOM 2792 C CA . PRO A 1 354 ? 23.201 -16.813 29.739 1.00 31.55 354 PRO A CA 1
ATOM 2793 C C . PRO A 1 354 ? 24.097 -17.680 30.660 1.00 31.55 354 PRO A C 1
ATOM 2795 O O . PRO A 1 354 ? 23.711 -18.008 31.778 1.00 31.55 354 PRO A O 1
ATOM 2798 N N . ASP A 1 355 ? 25.334 -17.975 30.258 1.00 22.62 355 ASP A N 1
ATOM 2799 C CA . ASP A 1 355 ? 26.413 -18.079 31.250 1.00 22.62 355 ASP A CA 1
ATOM 2800 C C . ASP A 1 355 ? 27.625 -17.295 30.743 1.00 22.62 355 ASP A C 1
ATOM 2802 O O . ASP A 1 355 ? 28.135 -17.530 29.645 1.00 22.62 355 ASP A O 1
ATOM 2806 N N . GLN A 1 356 ? 27.999 -16.272 31.507 1.00 26.55 356 GLN A N 1
ATOM 2807 C CA . GLN A 1 356 ? 29.124 -15.390 31.234 1.00 26.55 356 GLN A CA 1
ATOM 2808 C C . GLN A 1 356 ? 30.337 -15.895 32.007 1.00 26.55 356 GLN A C 1
ATOM 2810 O O . GLN A 1 356 ? 30.310 -15.972 33.231 1.00 26.55 356 GLN A O 1
ATOM 2815 N N . SER A 1 357 ? 31.446 -16.110 31.312 1.00 25.28 357 SER A N 1
ATOM 2816 C CA . SER A 1 357 ? 32.755 -15.603 31.746 1.00 25.28 357 SER A CA 1
ATOM 2817 C C . SER A 1 357 ? 33.795 -15.884 30.663 1.00 25.28 357 SER A C 1
ATOM 2819 O O . SER A 1 357 ? 34.199 -17.018 30.431 1.00 25.28 357 SER A O 1
ATOM 2821 N N . GLN A 1 358 ? 34.239 -14.823 29.991 1.00 28.78 358 GLN A N 1
ATOM 2822 C CA . GLN A 1 358 ? 35.614 -14.760 29.495 1.00 28.78 358 GLN A CA 1
ATOM 2823 C C . GLN A 1 358 ? 36.504 -14.240 30.643 1.00 28.78 358 GLN A C 1
ATOM 2825 O O . GLN A 1 358 ? 35.993 -13.603 31.570 1.00 28.78 358 GLN A O 1
ATOM 2830 N N . PRO A 1 359 ? 37.820 -14.496 30.602 1.00 28.31 359 PRO A N 1
ATOM 2831 C CA . PRO A 1 359 ? 38.661 -13.518 29.919 1.00 28.31 359 PRO A CA 1
ATOM 2832 C C . PRO A 1 359 ? 39.729 -14.128 28.996 1.00 28.31 359 PRO A C 1
ATOM 2834 O O . PRO A 1 359 ? 40.283 -15.191 29.248 1.00 28.31 359 PRO A O 1
ATOM 2837 N N . GLU A 1 360 ? 39.936 -13.388 27.910 1.00 24.39 360 GLU A N 1
ATOM 2838 C CA . GLU A 1 360 ? 41.167 -13.056 27.178 1.00 24.39 360 GLU A CA 1
ATOM 2839 C C . GLU A 1 360 ? 42.466 -13.854 27.395 1.00 24.39 360 GLU A C 1
ATOM 2841 O O . GLU A 1 360 ? 42.928 -14.087 28.510 1.00 24.39 360 GLU A O 1
ATOM 2846 N N . GLY A 1 361 ? 43.147 -14.110 26.273 1.00 23.12 361 GLY A N 1
ATOM 2847 C CA . GLY A 1 361 ? 44.548 -14.516 26.214 1.00 23.12 361 GLY A CA 1
ATOM 2848 C C . GLY A 1 361 ? 45.057 -14.505 24.773 1.00 23.12 361 GLY A C 1
ATOM 2849 O O . GLY A 1 361 ? 44.827 -15.448 24.023 1.00 23.12 361 GLY A O 1
ATOM 2850 N N . ASP A 1 362 ? 45.689 -13.397 24.404 1.00 21.28 362 ASP A N 1
ATOM 2851 C CA . ASP A 1 362 ? 46.305 -13.088 23.115 1.00 21.28 362 ASP A CA 1
ATOM 2852 C C . ASP A 1 362 ? 47.557 -13.944 22.787 1.00 21.28 362 ASP A C 1
ATOM 2854 O O . ASP A 1 362 ? 48.187 -14.517 23.671 1.00 21.28 362 ASP A O 1
ATOM 2858 N N . SER A 1 363 ? 47.855 -13.997 21.483 1.00 24.38 363 SER A N 1
ATOM 2859 C CA . SER A 1 363 ? 49.104 -14.279 20.752 1.00 24.38 363 SER A CA 1
ATOM 2860 C C . SER A 1 363 ? 50.223 -15.156 21.356 1.00 24.38 363 SER A C 1
ATOM 2862 O O . SER A 1 363 ? 50.808 -14.855 22.389 1.00 24.38 363 SER A O 1
ATOM 2864 N N . THR A 1 364 ? 50.673 -16.170 20.594 1.00 24.08 364 THR A N 1
ATOM 2865 C CA . THR A 1 364 ? 52.066 -16.280 20.078 1.00 24.08 364 THR A CA 1
ATOM 2866 C C . THR A 1 364 ? 52.298 -17.550 19.240 1.00 24.08 364 THR A C 1
ATOM 2868 O O . THR A 1 364 ? 51.693 -18.597 19.452 1.00 24.08 364 THR A O 1
ATOM 2871 N N . MET A 1 365 ? 53.171 -17.408 18.238 1.00 26.09 365 MET A N 1
ATOM 2872 C CA . MET A 1 365 ? 53.683 -18.441 17.332 1.00 26.09 365 MET A CA 1
ATOM 2873 C C . MET A 1 365 ? 54.485 -19.532 18.066 1.00 26.09 365 MET A C 1
ATOM 2875 O O . MET A 1 365 ? 55.208 -19.208 18.997 1.00 26.09 365 MET A O 1
ATOM 2879 N N . GLU A 1 366 ? 54.470 -20.779 17.584 1.00 24.91 366 GLU A N 1
ATOM 2880 C CA . GLU A 1 366 ? 55.609 -21.371 16.853 1.00 24.91 366 GLU A CA 1
ATOM 2881 C C . GLU A 1 366 ? 55.416 -22.862 16.521 1.00 24.91 366 GLU A C 1
ATOM 2883 O O . GLU A 1 366 ? 54.823 -23.660 17.242 1.00 24.91 366 GLU A O 1
ATOM 2888 N N . ASP A 1 367 ? 55.956 -23.173 15.351 1.00 24.42 367 ASP A N 1
ATOM 2889 C CA . ASP A 1 367 ? 56.194 -24.446 14.688 1.00 24.42 367 ASP A CA 1
ATOM 2890 C C . ASP A 1 367 ? 56.988 -25.455 15.546 1.00 24.42 367 ASP A C 1
ATOM 2892 O O . ASP A 1 367 ? 57.985 -25.067 16.155 1.00 24.42 367 ASP A O 1
ATOM 2896 N N . LYS A 1 368 ? 56.598 -26.747 15.530 1.00 26.83 368 LYS A N 1
ATOM 2897 C CA . LYS A 1 368 ? 57.483 -27.893 15.194 1.00 26.83 368 LYS A CA 1
ATOM 2898 C C . LYS A 1 368 ? 56.937 -29.284 15.573 1.00 26.83 368 LYS A C 1
ATOM 2900 O O . LYS A 1 368 ? 56.674 -29.603 16.726 1.00 26.83 368 LYS A O 1
ATOM 2905 N N . THR A 1 369 ? 56.952 -30.148 14.552 1.00 27.41 369 THR A N 1
ATOM 2906 C CA . THR A 1 369 ? 57.290 -31.594 14.558 1.00 27.41 369 THR A CA 1
ATOM 2907 C C . THR A 1 369 ? 56.446 -32.615 15.346 1.00 27.41 369 THR A C 1
ATOM 2909 O O . THR A 1 369 ? 56.573 -32.782 16.552 1.00 27.41 369 THR A O 1
ATOM 2912 N N . LYS A 1 370 ? 55.745 -33.465 14.573 1.00 25.84 370 LYS A N 1
ATOM 2913 C CA . LYS A 1 370 ? 55.661 -34.940 14.751 1.00 25.84 370 LYS A CA 1
ATOM 2914 C C . LYS A 1 370 ? 57.079 -35.553 14.902 1.00 25.84 370 LYS A C 1
ATOM 2916 O O . LYS A 1 370 ? 57.984 -34.959 14.313 1.00 25.84 370 LYS A O 1
ATOM 2921 N N . PRO A 1 371 ? 57.299 -36.752 15.505 1.00 35.41 371 PRO A N 1
ATOM 2922 C CA . PRO A 1 371 ? 56.477 -37.948 15.247 1.00 35.41 371 PRO A CA 1
ATOM 2923 C C . PRO A 1 371 ? 56.348 -39.025 16.368 1.00 35.41 371 PRO A C 1
ATOM 2925 O O . PRO A 1 371 ? 57.066 -39.031 17.359 1.00 35.41 371 PRO A O 1
ATOM 2928 N N . THR A 1 372 ? 55.460 -39.988 16.071 1.00 22.91 372 THR A N 1
ATOM 2929 C CA . THR A 1 372 ? 55.517 -41.455 16.319 1.00 22.91 372 THR A CA 1
ATOM 2930 C C . THR A 1 372 ? 55.338 -42.096 17.709 1.00 22.91 372 THR A C 1
ATOM 2932 O O . THR A 1 372 ? 56.062 -41.819 18.655 1.00 22.91 372 THR A O 1
ATOM 2935 N N . ASP A 1 373 ? 54.438 -43.091 17.660 1.00 23.94 373 ASP A N 1
ATOM 2936 C CA . ASP A 1 373 ? 54.415 -44.421 18.291 1.00 23.94 373 ASP A CA 1
ATOM 2937 C C . ASP A 1 373 ? 53.832 -44.642 19.707 1.00 23.94 373 ASP A C 1
ATOM 2939 O O . ASP A 1 373 ? 54.321 -44.168 20.728 1.00 23.94 373 ASP A O 1
ATOM 2943 N N . GLU A 1 374 ? 52.761 -45.452 19.704 1.00 22.05 374 GLU A N 1
ATOM 2944 C CA . GLU A 1 374 ? 52.184 -46.279 20.782 1.00 22.05 374 GLU A CA 1
ATOM 2945 C C . GLU A 1 374 ? 53.249 -47.220 21.424 1.00 22.05 374 GLU A C 1
ATOM 2947 O O . GLU A 1 374 ? 54.303 -47.384 20.805 1.00 22.05 374 GLU A O 1
ATOM 2952 N N . PRO A 1 375 ? 53.031 -47.938 22.567 1.00 35.25 375 PRO A N 1
ATOM 2953 C CA . PRO A 1 375 ? 51.736 -48.366 23.120 1.00 35.25 375 PRO A CA 1
ATOM 2954 C C . PRO A 1 375 ? 51.600 -48.465 24.667 1.00 35.25 375 PRO A C 1
ATOM 2956 O O . PRO A 1 375 ? 52.544 -48.311 25.434 1.00 35.25 375 PRO A O 1
ATOM 2959 N N . ALA A 1 376 ? 50.386 -48.876 25.064 1.00 24.70 376 ALA A N 1
ATOM 2960 C CA . ALA A 1 376 ? 50.084 -49.837 26.136 1.00 24.70 376 ALA A CA 1
ATOM 2961 C C . ALA A 1 376 ? 49.753 -49.327 27.567 1.00 24.70 376 ALA A C 1
ATOM 2963 O O . ALA A 1 376 ? 50.635 -48.952 28.327 1.00 24.70 376 ALA A O 1
ATOM 2964 N N . VAL A 1 377 ? 48.461 -49.532 27.913 1.00 24.80 377 VAL A N 1
ATOM 2965 C CA . VAL A 1 377 ? 47.844 -49.953 29.207 1.00 24.80 377 VAL A CA 1
ATOM 2966 C C . VAL A 1 377 ? 48.062 -49.051 30.440 1.00 24.80 377 VAL A C 1
ATOM 2968 O O . VAL A 1 377 ? 49.161 -48.618 30.720 1.00 24.80 377 VAL A O 1
ATOM 2971 N N . GLU A 1 378 ? 47.103 -48.721 31.308 1.00 24.75 378 GLU A N 1
ATOM 2972 C CA . GLU A 1 378 ? 45.889 -49.386 31.784 1.00 24.75 378 GLU A CA 1
ATOM 2973 C C . GLU A 1 378 ? 45.199 -48.388 32.746 1.00 24.75 378 GLU A C 1
ATOM 2975 O O . GLU A 1 378 ? 45.900 -47.760 33.533 1.00 24.75 378 GLU A O 1
ATOM 2980 N N . ALA A 1 379 ? 43.870 -48.221 32.712 1.00 27.53 379 ALA A N 1
ATOM 2981 C CA . ALA A 1 379 ? 43.026 -47.988 33.903 1.00 27.53 379 ALA A CA 1
ATOM 2982 C C . ALA A 1 379 ? 41.599 -47.580 33.510 1.00 27.53 379 ALA A C 1
ATOM 2984 O O . ALA A 1 379 ? 41.310 -46.480 33.044 1.00 27.53 379 ALA A O 1
ATOM 2985 N N . ALA A 1 380 ? 40.680 -48.500 33.768 1.00 27.88 380 ALA A N 1
ATOM 2986 C CA . ALA A 1 380 ? 39.245 -48.313 33.712 1.00 27.88 380 ALA A CA 1
ATOM 2987 C C . ALA A 1 380 ? 38.735 -47.246 34.702 1.00 27.88 380 ALA A C 1
ATOM 2989 O O . ALA A 1 380 ? 39.106 -47.282 35.873 1.00 27.88 380 ALA A O 1
ATOM 2990 N N . LYS A 1 381 ? 37.751 -46.428 34.290 1.00 27.09 381 LYS A N 1
ATOM 2991 C CA . LYS A 1 381 ? 36.359 -46.468 34.805 1.00 27.09 381 LYS A CA 1
ATOM 2992 C C . LYS A 1 381 ? 35.519 -45.248 34.377 1.00 27.09 381 LYS A C 1
ATOM 2994 O O . LYS A 1 381 ? 35.874 -44.113 34.651 1.00 27.09 381 LYS A O 1
ATOM 2999 N N . LYS A 1 382 ? 34.308 -45.587 33.905 1.00 29.28 382 LYS A N 1
ATOM 3000 C CA . LYS A 1 382 ? 33.021 -44.852 33.927 1.00 29.28 382 LYS A CA 1
ATOM 3001 C C . LYS A 1 382 ? 32.700 -43.844 32.804 1.00 29.28 382 LYS A C 1
ATOM 3003 O O . LYS A 1 382 ? 33.114 -42.694 32.819 1.00 29.28 382 LYS A O 1
ATOM 3008 N N . LYS A 1 383 ? 31.804 -44.304 31.915 1.00 27.81 383 LYS A N 1
ATOM 3009 C CA . LYS A 1 383 ? 30.862 -43.518 31.093 1.00 27.81 383 LYS A CA 1
ATOM 3010 C C . LYS A 1 383 ? 30.053 -42.511 31.939 1.00 27.81 383 LYS A C 1
ATOM 3012 O O . LYS A 1 383 ? 29.607 -42.899 33.022 1.00 27.81 383 LYS A O 1
ATOM 3017 N N . PRO A 1 384 ? 29.694 -41.336 31.393 1.00 30.11 384 PRO A N 1
ATOM 3018 C CA . PRO A 1 384 ? 28.426 -40.670 31.666 1.00 30.11 384 PRO A CA 1
ATOM 3019 C C . PRO A 1 384 ? 27.351 -41.132 30.668 1.00 30.11 384 PRO A C 1
ATOM 3021 O O . PRO A 1 384 ? 27.636 -41.472 29.520 1.00 30.11 384 PRO A O 1
ATOM 3024 N N . ALA A 1 385 ? 26.119 -41.204 31.161 1.00 29.06 385 ALA A N 1
ATOM 3025 C CA . ALA A 1 385 ? 24.975 -41.856 30.547 1.00 29.06 385 ALA A CA 1
ATOM 3026 C C . ALA A 1 385 ? 24.425 -41.133 29.306 1.00 29.06 385 ALA A C 1
ATOM 3028 O O . ALA A 1 385 ? 24.234 -39.920 29.291 1.00 29.06 385 ALA A O 1
ATOM 3029 N N . GLN A 1 386 ? 24.123 -41.945 28.296 1.00 35.22 386 GLN A N 1
ATOM 3030 C CA . GLN A 1 386 ? 23.318 -41.635 27.121 1.00 35.22 386 GLN A CA 1
ATOM 3031 C C . GLN A 1 386 ? 21.841 -41.650 27.544 1.00 35.22 386 GLN A C 1
ATOM 3033 O O . GLN A 1 386 ? 21.412 -42.593 28.207 1.00 35.22 386 GLN A O 1
ATOM 3038 N N . GLN A 1 387 ? 21.069 -40.625 27.181 1.00 37.91 387 GLN A N 1
ATOM 3039 C CA . GLN A 1 387 ? 19.609 -40.692 27.263 1.00 37.91 387 GLN A CA 1
ATOM 3040 C C . GLN A 1 387 ? 19.117 -41.739 26.256 1.00 37.91 387 GLN A C 1
ATOM 3042 O O . GLN A 1 387 ? 19.258 -41.568 25.046 1.00 37.91 387 GLN A O 1
ATOM 3047 N N . GLU A 1 388 ? 18.585 -42.843 26.777 1.00 36.75 388 GLU A N 1
ATOM 3048 C CA . GLU A 1 388 ? 17.921 -43.899 26.017 1.00 36.75 388 GLU A CA 1
ATOM 3049 C C . GLU A 1 388 ? 16.609 -43.365 25.420 1.00 36.75 388 GLU A C 1
ATOM 3051 O O . GLU A 1 388 ? 15.612 -43.186 26.116 1.00 36.75 388 GLU A O 1
ATOM 3056 N N . GLY A 1 389 ? 16.614 -43.103 24.113 1.00 45.88 389 GLY A N 1
ATOM 3057 C CA . GLY A 1 389 ? 15.415 -43.160 23.282 1.00 45.88 389 GLY A CA 1
ATOM 3058 C C . GLY A 1 389 ? 15.349 -44.538 22.628 1.00 45.88 389 GLY A C 1
ATOM 3059 O O . GLY A 1 389 ? 16.366 -45.021 22.136 1.00 45.88 389 GLY A O 1
ATOM 3060 N N . ASP A 1 390 ? 14.177 -45.174 22.656 1.00 51.03 390 ASP A N 1
ATOM 3061 C CA . ASP A 1 390 ? 13.938 -46.523 22.131 1.00 51.03 390 ASP A CA 1
ATOM 3062 C C . ASP A 1 390 ? 14.494 -46.686 20.691 1.00 51.03 390 ASP A C 1
ATOM 3064 O O . ASP A 1 390 ? 13.985 -46.042 19.764 1.00 51.03 390 ASP A O 1
ATOM 3068 N N . PRO A 1 391 ? 15.550 -47.496 20.469 1.00 58.41 391 PRO A N 1
ATOM 3069 C CA . PRO A 1 391 ? 16.234 -47.587 19.178 1.00 58.41 391 PRO A CA 1
ATOM 3070 C C . PRO A 1 391 ? 15.335 -48.145 18.067 1.00 58.41 391 PRO A C 1
ATOM 3072 O O . PRO A 1 391 ? 15.542 -47.813 16.901 1.00 58.41 391 PRO A O 1
ATOM 3075 N N . ALA A 1 392 ? 14.298 -48.918 18.413 1.00 63.38 392 ALA A N 1
ATOM 3076 C CA . ALA A 1 392 ? 13.313 -49.407 17.448 1.00 63.38 392 ALA A CA 1
ATOM 3077 C C . ALA A 1 392 ? 12.503 -48.252 16.832 1.00 63.38 392 ALA A C 1
ATOM 3079 O O . ALA A 1 392 ? 12.339 -48.166 15.613 1.00 63.38 392 ALA A O 1
ATOM 3080 N N . ARG A 1 393 ? 12.099 -47.282 17.659 1.00 67.44 393 ARG A N 1
ATOM 3081 C CA . ARG A 1 393 ? 11.308 -46.125 17.227 1.00 67.44 393 ARG A CA 1
ATOM 3082 C C . ARG A 1 393 ? 12.090 -45.188 16.305 1.00 67.44 393 ARG A C 1
ATOM 3084 O O . ARG A 1 393 ? 11.504 -44.589 15.409 1.00 67.44 393 ARG A O 1
ATOM 3091 N N . VAL A 1 394 ? 13.407 -45.072 16.489 1.00 70.19 394 VAL A N 1
ATOM 3092 C CA . VAL A 1 394 ? 14.271 -44.287 15.588 1.00 70.19 394 VAL A CA 1
ATOM 3093 C C . VAL A 1 394 ? 14.343 -44.944 14.209 1.00 70.19 394 VAL A C 1
ATOM 3095 O O . VAL A 1 394 ? 14.176 -44.261 13.200 1.00 70.19 394 VAL A O 1
ATOM 3098 N N . THR A 1 395 ? 14.491 -46.270 14.153 1.00 76.81 395 THR A N 1
ATOM 3099 C CA . THR A 1 395 ? 14.516 -46.997 12.875 1.00 76.81 395 THR A CA 1
ATOM 3100 C C . THR A 1 395 ? 13.175 -46.960 12.137 1.00 76.81 395 THR A C 1
ATOM 3102 O O . THR A 1 395 ? 13.150 -46.835 10.910 1.00 76.81 395 THR A O 1
ATOM 3105 N N . ASP A 1 396 ? 12.057 -46.985 12.868 1.00 78.81 396 ASP A N 1
ATOM 3106 C CA . ASP A 1 396 ? 10.719 -46.844 12.286 1.00 78.81 396 ASP A CA 1
ATOM 3107 C C . ASP A 1 396 ? 10.507 -45.442 11.696 1.00 78.81 396 ASP A C 1
ATOM 3109 O O . ASP A 1 396 ? 10.042 -45.313 10.562 1.00 78.81 396 ASP A O 1
ATOM 3113 N N . LEU A 1 397 ? 10.946 -44.393 12.402 1.00 73.62 397 LEU A N 1
ATOM 3114 C CA . LEU A 1 397 ? 10.884 -43.007 11.922 1.00 73.62 397 LEU A CA 1
ATOM 3115 C C . LEU A 1 397 ? 11.783 -42.756 10.702 1.00 73.62 397 LEU A C 1
ATOM 3117 O O . LEU A 1 397 ? 11.432 -41.968 9.820 1.00 73.62 397 LEU A O 1
ATOM 3121 N N . GLU A 1 398 ? 12.940 -43.415 10.613 1.00 79.88 398 GLU A N 1
ATOM 3122 C CA . GLU A 1 398 ? 13.807 -43.355 9.429 1.00 79.88 398 GLU A CA 1
ATOM 3123 C C . GLU A 1 398 ? 13.167 -44.038 8.214 1.00 79.88 398 GLU A C 1
ATOM 3125 O O . GLU A 1 398 ? 13.264 -43.539 7.084 1.00 79.88 398 GLU A O 1
ATOM 3130 N N . LYS A 1 399 ? 12.473 -45.159 8.439 1.00 88.31 399 LYS A N 1
ATOM 3131 C CA . LYS A 1 399 ? 11.727 -45.877 7.402 1.00 88.31 399 LYS A CA 1
ATOM 3132 C C . LYS A 1 399 ? 10.532 -45.061 6.909 1.00 88.31 399 LYS A C 1
ATOM 3134 O O . LYS A 1 399 ? 10.350 -44.943 5.696 1.00 88.31 399 LYS A O 1
ATOM 3139 N N . GLU A 1 400 ? 9.781 -44.445 7.818 1.00 86.69 400 GLU A N 1
ATOM 3140 C CA . GLU A 1 400 ? 8.663 -43.553 7.498 1.00 86.69 400 GLU A CA 1
ATOM 3141 C C . GLU A 1 400 ? 9.141 -42.316 6.722 1.00 86.69 400 GLU A C 1
ATOM 3143 O O . GLU A 1 400 ? 8.589 -41.986 5.675 1.00 86.69 400 GLU A O 1
ATOM 3148 N N . ASN A 1 401 ? 10.254 -41.695 7.130 1.00 79.88 401 ASN A N 1
ATOM 3149 C CA . ASN A 1 401 ? 10.860 -40.591 6.377 1.00 79.88 401 ASN A CA 1
ATOM 3150 C C . ASN A 1 401 ? 11.263 -40.994 4.955 1.00 79.88 401 ASN A C 1
ATOM 3152 O O . ASN A 1 401 ? 11.116 -40.211 4.015 1.00 79.88 401 ASN A O 1
ATOM 3156 N N . ARG A 1 402 ? 11.793 -42.209 4.776 1.00 86.62 402 ARG A N 1
ATOM 3157 C CA . ARG A 1 402 ? 12.151 -42.716 3.447 1.00 86.62 402 ARG A CA 1
ATOM 3158 C C . ARG A 1 402 ? 10.907 -42.942 2.583 1.00 86.62 402 ARG A C 1
ATOM 3160 O O . ARG A 1 402 ? 10.941 -42.616 1.399 1.00 86.62 402 ARG A O 1
ATOM 3167 N N . GLN A 1 403 ? 9.819 -43.445 3.168 1.00 89.88 403 GLN A N 1
ATOM 3168 C CA . GLN A 1 403 ? 8.537 -43.618 2.478 1.00 89.88 403 GLN A CA 1
ATOM 3169 C C . GLN A 1 403 ? 7.905 -42.278 2.091 1.00 89.88 403 GLN A C 1
ATOM 3171 O O . GLN A 1 403 ? 7.515 -42.105 0.939 1.00 89.88 403 GLN A O 1
ATOM 3176 N N . LEU A 1 404 ? 7.882 -41.303 3.001 1.00 85.56 404 LEU A N 1
ATOM 3177 C CA . LEU A 1 404 ? 7.367 -39.961 2.721 1.00 85.56 404 LEU A CA 1
ATOM 3178 C C . LEU A 1 404 ? 8.170 -39.267 1.615 1.00 85.56 404 LEU A C 1
ATOM 3180 O O . LEU A 1 404 ? 7.589 -38.673 0.712 1.00 85.56 404 LEU A O 1
ATOM 3184 N N . LYS A 1 405 ? 9.502 -39.400 1.615 1.00 84.94 405 LYS A N 1
ATOM 3185 C CA . LYS A 1 405 ? 10.347 -38.879 0.526 1.00 84.94 405 LYS A CA 1
ATOM 3186 C C . LYS A 1 405 ? 10.025 -39.522 -0.827 1.00 84.94 405 LYS A C 1
ATOM 3188 O O . LYS A 1 405 ? 10.028 -38.819 -1.834 1.00 84.94 405 LYS A O 1
ATOM 3193 N N . ALA A 1 406 ? 9.725 -40.821 -0.856 1.00 91.56 406 ALA A N 1
ATOM 3194 C CA . ALA A 1 406 ? 9.314 -41.506 -2.081 1.00 91.56 406 ALA A CA 1
ATOM 3195 C C . ALA A 1 406 ? 7.946 -41.009 -2.584 1.00 91.56 406 ALA A C 1
ATOM 3197 O O . ALA A 1 406 ? 7.811 -40.708 -3.767 1.00 91.56 406 ALA A O 1
ATOM 3198 N N . GLN A 1 407 ? 6.972 -40.835 -1.685 1.00 88.81 407 GLN A N 1
ATOM 3199 C CA . GLN A 1 407 ? 5.652 -40.293 -2.029 1.00 88.81 407 GLN A CA 1
ATOM 3200 C C . GLN A 1 407 ? 5.731 -38.854 -2.551 1.00 88.81 407 GLN A C 1
ATOM 3202 O O . GLN A 1 407 ? 5.062 -38.509 -3.520 1.00 88.81 407 GLN A O 1
ATOM 3207 N N . VAL A 1 408 ? 6.580 -38.011 -1.954 1.00 86.75 408 VAL A N 1
ATOM 3208 C CA . VAL A 1 408 ? 6.791 -36.636 -2.431 1.00 86.75 408 VAL A CA 1
ATOM 3209 C C . VAL A 1 408 ? 7.379 -36.627 -3.843 1.00 86.75 408 VAL A C 1
ATOM 3211 O O . VAL A 1 408 ? 6.917 -35.855 -4.680 1.00 86.75 408 VAL A O 1
ATOM 3214 N N . ALA A 1 409 ? 8.348 -37.497 -4.136 1.00 89.00 409 ALA A N 1
ATOM 3215 C CA . ALA A 1 409 ? 8.925 -37.604 -5.476 1.00 89.00 409 ALA A CA 1
ATOM 3216 C C . ALA A 1 409 ? 7.892 -38.077 -6.520 1.00 89.00 409 ALA A C 1
ATOM 3218 O O . ALA A 1 409 ? 7.859 -37.564 -7.639 1.00 89.00 409 ALA A O 1
ATOM 3219 N N . GLU A 1 410 ? 7.017 -39.016 -6.152 1.00 92.88 410 GLU A N 1
ATOM 3220 C CA . GLU A 1 410 ? 5.924 -39.485 -7.010 1.00 92.88 410 GLU A CA 1
ATOM 3221 C C . GLU A 1 410 ? 4.889 -38.383 -7.281 1.00 92.88 410 GLU A C 1
ATOM 3223 O O . GLU A 1 410 ? 4.511 -38.148 -8.431 1.00 92.88 410 GLU A O 1
ATOM 3228 N N . LEU A 1 411 ? 4.481 -37.644 -6.246 1.00 86.31 411 LEU A N 1
ATOM 3229 C CA . LEU A 1 411 ? 3.553 -36.521 -6.387 1.00 86.31 411 LEU A CA 1
ATOM 3230 C C . LEU A 1 411 ? 4.147 -35.388 -7.230 1.00 86.31 411 LEU A C 1
ATOM 3232 O O . LEU A 1 411 ? 3.444 -34.828 -8.068 1.00 86.31 411 LEU A O 1
ATOM 3236 N N . GLN A 1 412 ? 5.439 -35.083 -7.076 1.00 84.81 412 GLN A N 1
ATOM 3237 C CA . GLN A 1 412 ? 6.129 -34.104 -7.923 1.00 84.81 412 GLN A CA 1
ATOM 3238 C C . GLN A 1 412 ? 6.106 -34.506 -9.400 1.00 84.81 412 GLN A C 1
ATOM 3240 O O . GLN A 1 412 ? 5.859 -33.658 -10.258 1.00 84.81 412 GLN A O 1
ATOM 3245 N N . LYS A 1 413 ? 6.303 -35.794 -9.703 1.00 93.00 413 LYS A N 1
ATOM 3246 C CA . LYS A 1 413 ? 6.196 -36.305 -11.074 1.00 93.00 413 LYS A CA 1
ATOM 3247 C C . LYS A 1 413 ? 4.776 -36.138 -11.624 1.00 93.00 413 LYS A C 1
ATOM 3249 O O . LYS A 1 413 ? 4.607 -35.666 -12.743 1.00 93.00 413 LYS A O 1
ATOM 3254 N N . ARG A 1 414 ? 3.758 -36.449 -10.816 1.00 90.62 414 ARG A N 1
ATOM 3255 C CA . ARG A 1 414 ? 2.349 -36.307 -11.208 1.00 90.62 414 ARG A CA 1
ATOM 3256 C C . ARG A 1 414 ? 1.947 -34.853 -11.467 1.00 90.62 414 ARG A C 1
ATOM 3258 O O . ARG A 1 414 ? 1.182 -34.590 -12.386 1.00 90.62 414 ARG A O 1
ATOM 3265 N N . VAL A 1 415 ? 2.472 -33.905 -10.689 1.00 86.62 415 VAL A N 1
ATOM 3266 C CA . VAL A 1 415 ? 2.253 -32.467 -10.927 1.00 86.62 415 VAL A CA 1
ATOM 3267 C C . VAL A 1 415 ? 2.854 -32.043 -12.267 1.00 86.62 415 VAL A C 1
ATOM 3269 O O . VAL A 1 415 ? 2.163 -31.408 -13.055 1.00 86.62 415 VAL A O 1
ATOM 3272 N N . GLN A 1 416 ? 4.086 -32.460 -12.572 1.00 86.12 416 GLN A N 1
ATOM 3273 C CA . GLN A 1 416 ? 4.721 -32.151 -13.861 1.00 86.12 416 GLN A CA 1
ATOM 3274 C C . GLN A 1 416 ? 3.950 -32.742 -15.052 1.00 86.12 416 GLN A C 1
ATOM 3276 O O . GLN A 1 416 ? 3.830 -32.092 -16.090 1.00 86.12 416 GLN A O 1
ATOM 3281 N N . GLU A 1 417 ? 3.404 -33.953 -14.905 1.00 90.12 417 GLU A N 1
ATOM 3282 C CA . GLU A 1 417 ? 2.548 -34.583 -15.919 1.00 90.12 417 GLU A CA 1
ATOM 3283 C C . GLU A 1 417 ? 1.255 -33.774 -16.139 1.00 90.12 417 GLU A C 1
ATOM 3285 O O . GLU A 1 417 ? 0.933 -33.436 -17.278 1.00 90.12 417 GLU A O 1
ATOM 3290 N N . LEU A 1 418 ? 0.565 -33.371 -15.065 1.00 86.31 418 LEU A N 1
ATOM 3291 C CA . LEU A 1 418 ? -0.656 -32.558 -15.150 1.00 86.31 418 LEU A CA 1
ATOM 3292 C C . LEU A 1 418 ? -0.403 -31.157 -15.729 1.00 86.31 418 LEU A C 1
ATOM 3294 O O . LEU A 1 418 ? -1.201 -30.665 -16.526 1.00 86.31 418 LEU A O 1
ATOM 3298 N N . GLU A 1 419 ? 0.707 -30.511 -15.370 1.00 83.06 419 GLU A N 1
ATOM 3299 C CA . GLU A 1 419 ? 1.105 -29.217 -15.936 1.00 83.06 419 GLU A CA 1
ATOM 3300 C C . GLU A 1 419 ? 1.387 -29.326 -17.442 1.00 83.06 419 GLU A C 1
ATOM 3302 O O . GLU A 1 419 ? 0.959 -28.472 -18.227 1.00 83.06 419 GLU A O 1
ATOM 3307 N N . ALA A 1 420 ? 2.059 -30.400 -17.874 1.00 84.56 420 ALA A N 1
ATOM 3308 C CA . ALA A 1 420 ? 2.303 -30.667 -19.287 1.00 84.56 420 ALA A CA 1
ATOM 3309 C C . ALA A 1 420 ? 0.994 -30.926 -20.056 1.00 84.56 420 ALA A C 1
ATOM 3311 O O . ALA A 1 420 ? 0.813 -30.400 -21.159 1.00 84.56 420 ALA A O 1
ATOM 3312 N N . GLU A 1 421 ? 0.055 -31.671 -19.467 1.00 85.44 421 GLU A N 1
ATOM 3313 C CA . GLU A 1 421 ? -1.276 -31.906 -20.036 1.00 85.44 421 GLU A CA 1
ATOM 3314 C C . GLU A 1 421 ? -2.092 -30.614 -20.164 1.00 85.44 421 GLU A C 1
ATOM 3316 O O . GLU A 1 421 ? -2.656 -30.347 -21.233 1.00 85.44 421 GLU A O 1
ATOM 3321 N N . GLN A 1 422 ? -2.113 -29.776 -19.121 1.00 86.94 422 GLN A N 1
ATOM 3322 C CA . GLN A 1 422 ? -2.785 -28.474 -19.150 1.00 86.94 422 GLN A CA 1
ATOM 3323 C C . GLN A 1 422 ? -2.191 -27.562 -20.224 1.00 86.94 422 GLN A C 1
ATOM 3325 O O . GLN A 1 422 ? -2.935 -26.963 -21.008 1.00 86.94 422 GLN A O 1
ATOM 3330 N N . LYS A 1 423 ? -0.858 -27.502 -20.326 1.00 82.38 423 LYS A N 1
ATOM 3331 C CA . LYS A 1 423 ? -0.181 -26.716 -21.362 1.00 82.38 423 LYS A CA 1
ATOM 3332 C C . LYS A 1 423 ? -0.536 -27.219 -22.763 1.00 82.38 423 LYS A C 1
ATOM 3334 O O . LYS A 1 423 ? -0.919 -26.424 -23.619 1.00 82.38 423 LYS A O 1
ATOM 3339 N N . ALA A 1 424 ? -0.511 -28.533 -22.990 1.00 83.44 424 ALA A N 1
ATOM 3340 C CA . ALA A 1 424 ? -0.892 -29.125 -24.273 1.00 83.44 424 ALA A CA 1
ATOM 3341 C C . ALA A 1 424 ? -2.374 -28.882 -24.625 1.00 83.44 424 ALA A C 1
ATOM 3343 O O . ALA A 1 424 ? -2.723 -28.692 -25.794 1.00 83.44 424 ALA A O 1
ATOM 3344 N N . ALA A 1 425 ? -3.276 -28.878 -23.639 1.00 85.75 425 ALA A N 1
ATOM 3345 C CA . ALA A 1 425 ? -4.684 -28.533 -23.840 1.00 85.75 425 ALA A CA 1
ATOM 3346 C C . ALA A 1 425 ? -4.869 -27.047 -24.204 1.00 85.75 425 ALA A C 1
ATOM 3348 O O . ALA A 1 425 ? -5.610 -26.725 -25.139 1.00 85.75 425 ALA A O 1
ATOM 3349 N N . ALA A 1 426 ? -4.149 -26.145 -23.531 1.00 84.31 426 ALA A N 1
ATOM 3350 C CA . ALA A 1 426 ? -4.167 -24.714 -23.820 1.00 84.31 426 ALA A CA 1
ATOM 3351 C C . ALA A 1 426 ? -3.630 -24.401 -25.230 1.00 84.31 426 ALA A C 1
ATOM 3353 O O . ALA A 1 426 ? -4.291 -23.683 -25.987 1.00 84.31 426 ALA A O 1
ATOM 3354 N N . CYS A 1 427 ? -2.498 -25.000 -25.626 1.00 84.50 427 CYS A N 1
ATOM 3355 C CA . CYS A 1 427 ? -1.925 -24.862 -26.971 1.00 84.50 427 CYS A CA 1
ATOM 3356 C C . CYS A 1 427 ? -2.902 -25.345 -28.056 1.00 84.50 427 CYS A C 1
ATOM 3358 O O . CYS A 1 427 ? -3.159 -24.622 -29.021 1.00 84.50 427 CYS A O 1
ATOM 3360 N N . ARG A 1 428 ? -3.543 -26.509 -27.863 1.00 86.81 428 ARG A N 1
ATOM 3361 C CA . ARG A 1 428 ? -4.577 -27.028 -28.781 1.00 86.81 428 ARG A CA 1
ATOM 3362 C C . ARG A 1 428 ? -5.791 -26.103 -28.894 1.00 86.81 428 ARG A C 1
ATOM 3364 O O . ARG A 1 428 ? -6.270 -25.846 -29.998 1.00 86.81 428 ARG A O 1
ATOM 3371 N N . SER A 1 429 ? -6.274 -25.557 -27.777 1.00 89.19 429 SER A N 1
ATOM 3372 C CA . SER A 1 429 ? -7.391 -24.599 -27.767 1.00 89.19 429 SER A CA 1
ATOM 3373 C C . SER A 1 429 ? -7.043 -23.305 -28.512 1.00 89.19 429 SER A C 1
ATOM 3375 O O . SER A 1 429 ? -7.836 -22.805 -29.318 1.00 89.19 429 SER A O 1
ATOM 3377 N N . ARG A 1 430 ? -5.827 -22.784 -28.307 1.00 88.75 430 ARG A N 1
ATOM 3378 C CA . ARG A 1 430 ? -5.312 -21.596 -28.999 1.00 88.75 430 ARG A CA 1
ATOM 3379 C C . ARG A 1 430 ? -5.172 -21.831 -30.508 1.00 88.75 430 ARG A C 1
ATOM 3381 O O . ARG A 1 430 ? -5.658 -21.009 -31.285 1.00 88.75 430 ARG A O 1
ATOM 3388 N N . ALA A 1 431 ? -4.613 -22.970 -30.920 1.00 89.69 431 ALA A N 1
ATOM 3389 C CA . ALA A 1 431 ? -4.520 -23.381 -32.323 1.00 89.69 431 ALA A CA 1
ATOM 3390 C C . ALA A 1 431 ? -5.899 -23.469 -32.996 1.00 89.69 431 ALA A C 1
ATOM 3392 O O . ALA A 1 431 ? -6.110 -22.900 -34.068 1.00 89.69 431 ALA A O 1
ATOM 3393 N N . LYS A 1 432 ? -6.882 -24.082 -32.323 1.00 90.50 432 LYS A N 1
ATOM 3394 C CA . LYS A 1 432 ? -8.265 -24.172 -32.818 1.00 90.50 432 LYS A CA 1
ATOM 3395 C C . LYS A 1 432 ? -8.902 -22.794 -33.027 1.00 90.50 432 LYS A C 1
ATOM 3397 O O . LYS A 1 432 ? -9.564 -22.571 -34.040 1.00 90.50 432 LYS A O 1
ATOM 3402 N N . LYS A 1 433 ? -8.690 -21.851 -32.099 1.00 89.94 433 LYS A N 1
ATOM 3403 C CA . LYS A 1 433 ? -9.192 -20.468 -32.222 1.00 89.94 433 LYS A CA 1
ATOM 3404 C C . LYS A 1 433 ? -8.572 -19.731 -33.410 1.00 89.94 433 LYS A C 1
ATOM 3406 O O . LYS A 1 433 ? -9.292 -19.005 -34.097 1.00 89.94 433 LYS A O 1
ATOM 3411 N N . LEU A 1 434 ? -7.273 -19.917 -33.654 1.00 86.56 434 LEU A N 1
ATOM 3412 C CA . LEU A 1 434 ? -6.590 -19.319 -34.801 1.00 86.56 434 LEU A CA 1
ATOM 3413 C C . LEU A 1 434 ? -7.163 -19.858 -36.117 1.00 86.56 434 LEU A C 1
ATOM 3415 O O . LEU A 1 434 ? -7.538 -19.063 -36.972 1.00 86.56 434 LEU A O 1
ATOM 3419 N N . LEU A 1 435 ? -7.348 -21.176 -36.240 1.00 87.62 435 LEU A N 1
ATOM 3420 C CA . LEU A 1 435 ? -7.949 -21.783 -37.433 1.00 87.62 435 LEU A CA 1
ATOM 3421 C C . LEU A 1 435 ? -9.352 -21.247 -37.735 1.00 87.62 435 LEU A C 1
ATOM 3423 O O . LEU A 1 435 ? -9.624 -20.846 -38.862 1.00 87.62 435 LEU A O 1
ATOM 3427 N N . ILE A 1 436 ? -10.216 -21.137 -36.722 1.00 87.12 436 ILE A N 1
ATOM 3428 C CA . ILE A 1 436 ? -11.559 -20.552 -36.888 1.00 87.12 436 ILE A CA 1
ATOM 3429 C C . ILE A 1 436 ? -11.474 -19.095 -37.376 1.00 87.12 436 ILE A C 1
ATOM 3431 O O . ILE A 1 436 ? -12.308 -18.646 -38.165 1.00 87.12 436 ILE A O 1
ATOM 3435 N N . ARG A 1 437 ? -10.483 -18.325 -36.904 1.00 85.62 437 ARG A N 1
ATOM 3436 C CA . ARG A 1 437 ? -10.267 -16.939 -37.346 1.00 85.62 437 ARG A CA 1
ATOM 3437 C C . ARG A 1 437 ? -9.816 -16.886 -38.808 1.00 85.62 437 ARG A C 1
ATOM 3439 O O . ARG A 1 437 ? -10.334 -16.055 -39.549 1.00 85.62 437 ARG A O 1
ATOM 3446 N N . LEU A 1 438 ? -8.911 -17.775 -39.217 1.00 83.56 438 LEU A N 1
ATOM 3447 C CA . LEU A 1 438 ? -8.408 -17.856 -40.591 1.00 83.56 438 LEU A CA 1
ATOM 3448 C C . LEU A 1 438 ? -9.498 -18.286 -41.578 1.00 83.56 438 LEU A C 1
ATOM 3450 O O . LEU A 1 438 ? -9.622 -17.697 -42.650 1.00 83.56 438 LEU A O 1
ATOM 3454 N N . GLU A 1 439 ? -10.360 -19.223 -41.187 1.00 84.94 439 GLU A N 1
ATOM 3455 C CA . GLU A 1 439 ? -11.517 -19.635 -41.991 1.00 84.94 439 GLU A CA 1
ATOM 3456 C C . GLU A 1 439 ? -12.493 -18.482 -42.228 1.00 84.94 439 GLU A C 1
ATOM 3458 O O . GLU A 1 439 ? -12.940 -18.252 -43.352 1.00 84.94 439 GLU A O 1
ATOM 3463 N N . LYS A 1 440 ? -12.753 -17.670 -41.194 1.00 83.88 440 LYS A N 1
ATOM 3464 C CA . LYS A 1 440 ? -13.550 -16.439 -41.330 1.00 83.88 440 LYS A CA 1
ATOM 3465 C C . LYS A 1 440 ? -12.892 -15.391 -42.231 1.00 83.88 440 LYS A C 1
ATOM 3467 O O . LYS A 1 440 ? -13.596 -14.565 -42.805 1.00 83.88 440 LYS A O 1
ATOM 3472 N N . GLN A 1 441 ? -11.566 -15.405 -42.343 1.00 80.69 441 GLN A N 1
ATOM 3473 C CA . GLN A 1 441 ? -10.794 -14.514 -43.215 1.00 80.69 441 GLN A CA 1
ATOM 3474 C C . GLN A 1 441 ? -10.632 -15.060 -44.645 1.00 80.69 441 GLN A C 1
ATOM 3476 O O . GLN A 1 441 ? -10.014 -14.397 -45.474 1.00 80.69 441 GLN A O 1
ATOM 3481 N N . GLY A 1 442 ? -11.233 -16.215 -44.955 1.00 79.75 442 GLY A N 1
ATOM 3482 C CA . GLY A 1 442 ? -11.294 -16.776 -46.305 1.00 79.75 442 GLY A CA 1
ATOM 3483 C C . GLY A 1 442 ? -10.315 -17.917 -46.583 1.00 79.75 442 GLY A C 1
ATOM 3484 O O . GLY A 1 442 ? -10.197 -18.317 -47.738 1.00 79.75 442 GLY A O 1
ATOM 3485 N N . LEU A 1 443 ? -9.628 -18.453 -45.567 1.00 80.62 443 LEU A N 1
ATOM 3486 C CA . LEU A 1 443 ? -8.825 -19.671 -45.704 1.00 80.62 443 LEU A CA 1
ATOM 3487 C C . LEU A 1 443 ? -9.749 -20.901 -45.738 1.00 80.62 443 LEU A C 1
ATOM 3489 O O . LEU A 1 443 ? -10.455 -21.169 -44.771 1.00 80.62 443 LEU A O 1
ATOM 3493 N N . SER A 1 444 ? -9.752 -21.659 -46.833 1.00 81.62 444 SER A N 1
ATOM 3494 C CA . SER A 1 444 ? -10.497 -22.921 -46.942 1.00 81.62 444 SER A CA 1
ATOM 3495 C C . SER A 1 444 ? -9.541 -24.112 -46.948 1.00 81.62 444 SER A C 1
ATOM 3497 O O . SER A 1 444 ? -8.594 -24.124 -47.735 1.00 81.62 444 SER A O 1
ATOM 3499 N N . PHE A 1 445 ? -9.809 -25.121 -46.120 1.00 86.00 445 PHE A N 1
ATOM 3500 C CA . PHE A 1 445 ? -9.106 -26.407 -46.152 1.00 86.00 445 PHE A CA 1
ATOM 3501 C C . PHE A 1 445 ? -9.733 -27.332 -47.204 1.00 86.00 445 PHE A C 1
ATOM 3503 O O . PHE A 1 445 ? -10.939 -27.267 -47.439 1.00 86.00 445 PHE A O 1
ATOM 3510 N N . ALA A 1 446 ? -8.917 -28.161 -47.863 1.00 80.12 446 ALA A N 1
ATOM 3511 C CA . ALA A 1 446 ? -9.385 -29.068 -48.916 1.00 80.12 446 ALA A CA 1
ATOM 3512 C C . ALA A 1 446 ? -10.165 -30.273 -48.357 1.00 80.12 446 ALA A C 1
ATOM 3514 O O . ALA A 1 446 ? -11.044 -30.802 -49.037 1.00 80.12 446 ALA A O 1
ATOM 3515 N N . SER A 1 447 ? -9.881 -30.666 -47.114 1.00 87.69 447 SER A N 1
ATOM 3516 C CA . SER A 1 447 ? -10.585 -31.711 -46.373 1.00 87.69 447 SER A CA 1
ATOM 3517 C C . SER A 1 447 ? -10.548 -31.448 -44.860 1.00 87.69 447 SER A C 1
ATOM 3519 O O . SER A 1 447 ? -9.745 -30.643 -44.375 1.00 87.69 447 SER A O 1
ATOM 3521 N N . ASP A 1 448 ? -11.401 -32.144 -44.102 1.00 82.25 448 ASP A N 1
ATOM 3522 C CA . ASP A 1 448 ? -11.359 -32.120 -42.632 1.00 82.25 448 ASP A CA 1
ATOM 3523 C C . ASP A 1 448 ? -10.057 -32.736 -42.085 1.00 82.25 448 ASP A C 1
ATOM 3525 O O . ASP A 1 448 ? -9.552 -32.295 -41.052 1.00 82.25 448 ASP A O 1
ATOM 3529 N N . GLU A 1 449 ? -9.462 -33.684 -42.814 1.00 87.62 449 GLU A N 1
ATOM 3530 C CA . GLU A 1 449 ? -8.166 -34.289 -42.481 1.00 87.62 449 GLU A CA 1
ATOM 3531 C C . GLU A 1 449 ? -7.026 -33.260 -42.583 1.00 87.62 449 GLU A C 1
ATOM 3533 O O . GLU A 1 449 ? -6.186 -33.171 -41.686 1.00 87.62 449 GLU A O 1
ATOM 3538 N N . ASP A 1 450 ? -7.035 -32.407 -43.614 1.00 84.25 450 ASP A N 1
ATOM 3539 C CA . ASP A 1 450 ? -6.055 -31.319 -43.768 1.00 84.25 450 ASP A CA 1
ATOM 3540 C C . ASP A 1 450 ? -6.204 -30.256 -42.673 1.00 84.25 450 ASP A C 1
ATOM 3542 O O . ASP A 1 450 ? -5.218 -29.711 -42.165 1.00 84.25 450 ASP A O 1
ATOM 3546 N N . ARG A 1 451 ? -7.450 -29.970 -42.278 1.00 88.00 451 ARG A N 1
ATOM 3547 C CA . ARG A 1 451 ? -7.760 -29.057 -41.173 1.00 88.00 451 ARG A CA 1
ATOM 3548 C C . ARG A 1 451 ? -7.215 -29.594 -39.849 1.00 88.00 451 ARG A C 1
ATOM 3550 O O . ARG A 1 451 ? -6.666 -28.831 -39.050 1.00 88.00 451 ARG A O 1
ATOM 3557 N N . GLU A 1 452 ? -7.375 -30.889 -39.595 1.00 88.12 452 GLU A N 1
ATOM 3558 C CA . GLU A 1 452 ? -6.888 -31.532 -38.376 1.00 88.12 452 GLU A CA 1
ATOM 3559 C C . GLU A 1 452 ? -5.356 -31.646 -38.357 1.00 88.12 452 GLU A C 1
ATOM 3561 O O . GLU A 1 452 ? -4.731 -31.384 -37.324 1.00 88.12 452 GLU A O 1
ATOM 3566 N N . ALA A 1 453 ? -4.732 -31.929 -39.504 1.00 88.44 453 ALA A N 1
ATOM 3567 C CA . ALA A 1 453 ? -3.280 -31.921 -39.650 1.00 88.44 453 ALA A CA 1
ATOM 3568 C C . ALA A 1 453 ? -2.680 -30.537 -39.346 1.00 88.44 453 ALA A C 1
ATOM 3570 O O . ALA A 1 453 ? -1.696 -30.437 -38.607 1.00 88.44 453 ALA A O 1
ATOM 3571 N N . GLU A 1 454 ? -3.302 -29.460 -39.837 1.00 86.94 454 GLU A N 1
ATOM 3572 C CA . GLU A 1 454 ? -2.860 -28.095 -39.541 1.00 86.94 454 GLU A CA 1
ATOM 3573 C C . GLU A 1 454 ? -3.103 -27.718 -38.071 1.00 86.94 454 GLU A C 1
ATOM 3575 O O . GLU A 1 454 ? -2.258 -27.072 -37.449 1.00 86.94 454 GLU A O 1
ATOM 3580 N N . LEU A 1 455 ? -4.205 -28.176 -37.463 1.00 90.06 455 LEU A N 1
ATOM 3581 C CA . LEU A 1 455 ? -4.457 -27.993 -36.029 1.00 90.06 455 LEU A CA 1
ATOM 3582 C C . LEU A 1 455 ? -3.370 -28.655 -35.184 1.00 90.06 455 LEU A C 1
ATOM 3584 O O . LEU A 1 455 ? -2.881 -28.045 -34.231 1.00 90.06 455 LEU A O 1
ATOM 3588 N N . LYS A 1 456 ? -2.981 -29.883 -35.537 1.00 90.38 456 LYS A N 1
ATOM 3589 C CA . LYS A 1 456 ? -1.913 -30.613 -34.856 1.00 90.38 456 LYS A CA 1
ATOM 3590 C C . LYS A 1 456 ? -0.574 -29.896 -35.011 1.00 90.38 456 LYS A C 1
ATOM 3592 O O . LYS A 1 456 ? 0.088 -29.641 -34.009 1.00 90.38 456 LYS A O 1
ATOM 3597 N N . ARG A 1 457 ? -0.227 -29.482 -36.235 1.00 91.06 457 ARG A N 1
ATOM 3598 C CA . ARG A 1 457 ? 0.996 -28.717 -36.515 1.00 91.06 457 ARG A CA 1
ATOM 3599 C C . ARG A 1 457 ? 1.063 -27.444 -35.675 1.00 91.06 457 ARG A C 1
ATOM 3601 O O . ARG A 1 457 ? 2.093 -27.173 -35.072 1.00 91.06 457 ARG A O 1
ATOM 3608 N N . LEU A 1 458 ? -0.030 -26.681 -35.610 1.00 88.56 458 LEU A N 1
ATOM 3609 C CA . LEU A 1 458 ? -0.116 -25.443 -34.832 1.00 88.56 458 LEU A CA 1
ATOM 3610 C C . LEU A 1 458 ? -0.073 -25.688 -33.317 1.00 88.56 458 LEU A C 1
ATOM 3612 O O . LEU A 1 458 ? 0.494 -24.877 -32.592 1.00 88.56 458 LEU A O 1
ATOM 3616 N N . ALA A 1 459 ? -0.652 -26.785 -32.830 1.00 89.25 459 ALA A N 1
ATOM 3617 C CA . ALA A 1 459 ? -0.641 -27.132 -31.410 1.00 89.25 459 ALA A CA 1
ATOM 3618 C C . ALA A 1 459 ? 0.733 -27.604 -30.901 1.00 89.25 459 ALA A C 1
ATOM 3620 O O . ALA A 1 459 ? 0.997 -27.493 -29.706 1.00 89.25 459 ALA A O 1
ATOM 3621 N N . GLU A 1 460 ? 1.585 -28.121 -31.790 1.00 88.56 460 GLU A N 1
ATOM 3622 C CA . GLU A 1 460 ? 2.949 -28.581 -31.486 1.00 88.56 460 GLU A CA 1
ATOM 3623 C C . GLU A 1 460 ? 4.010 -27.467 -31.614 1.00 88.56 460 GLU A C 1
ATOM 3625 O O . GLU A 1 460 ? 5.175 -27.679 -31.274 1.00 88.56 460 GLU A O 1
ATOM 3630 N N . LEU A 1 461 ? 3.633 -26.267 -32.077 1.00 87.88 461 LEU A N 1
ATOM 3631 C CA . LEU A 1 461 ? 4.544 -25.121 -32.137 1.00 87.88 461 LEU A CA 1
ATOM 3632 C C . LEU A 1 461 ? 4.892 -24.597 -30.738 1.00 87.88 461 LEU A C 1
ATOM 3634 O O . LEU A 1 461 ? 4.064 -24.580 -29.828 1.00 87.88 461 LEU A O 1
ATOM 3638 N N . SER A 1 462 ? 6.117 -24.082 -30.594 1.00 86.62 462 SER A N 1
ATOM 3639 C CA . SER A 1 462 ? 6.485 -23.278 -29.426 1.00 86.62 462 SER A CA 1
ATOM 3640 C C . SER A 1 462 ? 5.670 -21.982 -29.381 1.00 86.62 462 SER A C 1
ATOM 3642 O O . SER A 1 462 ? 5.224 -21.482 -30.416 1.00 86.62 462 SER A O 1
ATOM 3644 N N . ASP A 1 463 ? 5.517 -21.394 -28.192 1.00 80.75 463 ASP A N 1
ATOM 3645 C CA . ASP A 1 463 ? 4.747 -20.155 -28.017 1.00 80.75 463 ASP A CA 1
ATOM 3646 C C . ASP A 1 463 ? 5.277 -19.001 -28.891 1.00 80.75 463 ASP A C 1
ATOM 3648 O O . ASP A 1 463 ? 4.489 -18.235 -29.451 1.00 80.75 463 ASP A O 1
ATOM 3652 N N . GLU A 1 464 ? 6.600 -18.925 -29.075 1.00 82.81 464 GLU A N 1
ATOM 3653 C CA . GLU A 1 464 ? 7.275 -17.957 -29.950 1.00 82.81 464 GLU A CA 1
ATOM 3654 C C . GLU A 1 464 ? 6.970 -18.215 -31.434 1.00 82.81 464 GLU A C 1
ATOM 3656 O O . GLU A 1 464 ? 6.599 -17.296 -32.167 1.00 82.81 464 GLU A O 1
ATOM 3661 N N . ALA A 1 465 ? 7.053 -19.475 -31.878 1.00 83.50 465 ALA A N 1
ATOM 3662 C CA . ALA A 1 465 ? 6.750 -19.846 -33.258 1.00 83.50 465 ALA A CA 1
ATOM 3663 C C . ALA A 1 465 ? 5.259 -19.661 -33.585 1.00 83.50 465 ALA A C 1
ATOM 3665 O O . ALA A 1 465 ? 4.910 -19.231 -34.689 1.00 83.50 465 ALA A O 1
ATOM 3666 N N . PHE A 1 466 ? 4.372 -19.924 -32.622 1.00 88.88 466 PHE A N 1
ATOM 3667 C CA . PHE A 1 466 ? 2.942 -19.673 -32.763 1.00 88.88 466 PHE A CA 1
ATOM 3668 C C . PHE A 1 466 ? 2.648 -18.173 -32.857 1.00 88.88 466 PHE A C 1
ATOM 3670 O O . PHE A 1 466 ? 1.899 -17.756 -33.737 1.00 88.88 466 PHE A O 1
ATOM 3677 N N . ALA A 1 467 ? 3.258 -17.345 -32.002 1.00 83.06 467 ALA A N 1
ATOM 3678 C CA . ALA A 1 467 ? 3.088 -15.892 -32.047 1.00 83.06 467 ALA A CA 1
ATOM 3679 C C . ALA A 1 467 ? 3.595 -15.291 -33.370 1.00 83.06 467 ALA A C 1
ATOM 3681 O O . ALA A 1 467 ? 2.923 -14.450 -33.967 1.00 83.06 467 ALA A O 1
ATOM 3682 N N . ALA A 1 468 ? 4.736 -15.768 -33.877 1.00 83.38 468 ALA A N 1
ATOM 3683 C CA . ALA A 1 468 ? 5.241 -15.379 -35.192 1.00 83.38 468 ALA A CA 1
ATOM 3684 C C . ALA A 1 468 ? 4.277 -15.781 -36.322 1.00 83.38 468 ALA A C 1
ATOM 3686 O O . ALA A 1 468 ? 4.057 -15.005 -37.253 1.00 83.38 468 ALA A O 1
ATOM 3687 N N . THR A 1 469 ? 3.666 -16.965 -36.214 1.00 82.81 469 THR A N 1
ATOM 3688 C CA . THR A 1 469 ? 2.659 -17.457 -37.163 1.00 82.81 469 THR A CA 1
ATOM 3689 C C . THR A 1 469 ? 1.395 -16.592 -37.126 1.00 82.81 469 THR A C 1
ATOM 3691 O O . THR A 1 469 ? 0.924 -16.154 -38.172 1.00 82.81 469 THR A O 1
ATOM 3694 N N . GLU A 1 470 ? 0.880 -16.264 -35.938 1.00 82.31 470 GLU A N 1
ATOM 3695 C CA . GLU A 1 470 ? -0.281 -15.382 -35.753 1.00 82.31 470 GLU A CA 1
ATOM 3696 C C . GLU A 1 470 ? -0.024 -13.985 -36.347 1.00 82.31 470 GLU A C 1
ATOM 3698 O O . GLU A 1 470 ? -0.826 -13.494 -37.141 1.00 82.31 470 GLU A O 1
ATOM 3703 N N . ALA A 1 471 ? 1.145 -13.397 -36.076 1.00 82.62 471 ALA A N 1
ATOM 3704 C CA . ALA A 1 471 ? 1.538 -12.100 -36.627 1.00 82.62 471 ALA A CA 1
ATOM 3705 C C . ALA A 1 471 ? 1.740 -12.120 -38.154 1.00 82.62 471 ALA A C 1
ATOM 3707 O O . ALA A 1 471 ? 1.482 -11.119 -38.826 1.00 82.62 471 ALA A O 1
ATOM 3708 N N . ALA A 1 472 ? 2.214 -13.233 -38.722 1.00 81.00 472 ALA A N 1
ATOM 3709 C CA . ALA A 1 472 ? 2.331 -13.390 -40.170 1.00 81.00 472 ALA A CA 1
ATOM 3710 C C . ALA A 1 472 ? 0.949 -13.433 -40.837 1.00 81.00 472 ALA A C 1
ATOM 3712 O O . ALA A 1 472 ? 0.742 -12.772 -41.855 1.00 81.00 472 ALA A O 1
ATOM 3713 N N . TYR A 1 473 ? -0.008 -14.140 -40.229 1.00 78.50 473 TYR A N 1
ATOM 3714 C CA . TYR A 1 473 ? -1.376 -14.211 -40.733 1.00 78.50 473 TYR A CA 1
ATOM 3715 C C . TYR A 1 473 ? -2.133 -12.883 -40.608 1.00 78.50 473 TYR A C 1
ATOM 3717 O O . TYR A 1 473 ? -2.874 -12.524 -41.518 1.00 78.50 473 TYR A O 1
ATOM 3725 N N . GLU A 1 474 ? -1.910 -12.101 -39.549 1.00 75.44 474 GLU A N 1
ATOM 3726 C CA . GLU A 1 474 ? -2.520 -10.767 -39.413 1.00 75.44 474 GLU A CA 1
ATOM 3727 C C . GLU A 1 474 ? -2.031 -9.755 -40.458 1.00 75.44 474 GLU A C 1
ATOM 3729 O O . GLU A 1 474 ? -2.728 -8.784 -40.756 1.00 75.44 474 GLU A O 1
ATOM 3734 N N . ARG A 1 475 ? -0.848 -9.980 -41.043 1.00 76.50 475 ARG A N 1
ATOM 3735 C CA . ARG A 1 475 ? -0.281 -9.132 -42.102 1.00 76.50 475 ARG A CA 1
ATOM 3736 C C . ARG A 1 475 ? -0.779 -9.491 -43.502 1.00 76.50 475 ARG A C 1
ATOM 3738 O O . ARG A 1 475 ? -0.482 -8.751 -44.440 1.00 76.50 475 ARG A O 1
ATOM 3745 N N . LEU A 1 476 ? -1.522 -10.589 -43.667 1.00 69.56 476 LEU A N 1
ATOM 3746 C CA . LEU A 1 476 ? -2.117 -10.930 -44.957 1.00 69.56 476 LEU A CA 1
ATOM 3747 C C . LEU A 1 476 ? -3.306 -9.993 -45.246 1.00 69.56 476 LEU A C 1
ATOM 3749 O O . LEU A 1 476 ? -4.200 -9.848 -44.408 1.00 69.56 476 LEU A O 1
ATOM 3753 N N . PRO A 1 477 ? -3.342 -9.331 -46.417 1.00 56.78 477 PRO A N 1
ATOM 3754 C CA . PRO A 1 477 ? -4.442 -8.446 -46.770 1.00 56.78 477 PRO A CA 1
ATOM 3755 C C . PRO A 1 477 ? -5.744 -9.245 -46.884 1.00 56.78 477 PRO A C 1
ATOM 3757 O O . PRO A 1 477 ? -5.794 -10.280 -47.549 1.00 56.78 477 PRO A O 1
ATOM 3760 N N . LYS A 1 478 ? -6.811 -8.746 -46.246 1.00 56.47 478 LYS A N 1
ATOM 3761 C CA . LYS A 1 478 ? -8.165 -9.305 -46.365 1.00 56.47 478 LYS A CA 1
ATOM 3762 C C . LYS A 1 478 ? -8.532 -9.376 -47.847 1.00 56.47 478 LYS A C 1
ATOM 3764 O O . LYS A 1 478 ? -8.540 -8.344 -48.519 1.00 56.47 478 LYS A O 1
ATOM 3769 N N . SER A 1 479 ? -8.854 -10.562 -48.354 1.00 44.22 479 SER A N 1
ATOM 3770 C CA . SER A 1 479 ? -9.420 -10.702 -49.692 1.00 44.22 479 SER A CA 1
ATOM 3771 C C . SER A 1 479 ? -10.792 -10.021 -49.705 1.00 44.22 479 SER A C 1
ATOM 3773 O O . SER A 1 479 ? -11.779 -10.515 -49.160 1.00 44.22 479 SER A O 1
ATOM 3775 N N . ALA A 1 480 ? -10.841 -8.816 -50.272 1.00 38.28 480 ALA A N 1
ATOM 3776 C CA . ALA A 1 480 ? -12.082 -8.100 -50.499 1.00 38.28 480 ALA A CA 1
ATOM 3777 C C . ALA A 1 480 ? -12.919 -8.899 -51.505 1.00 38.28 480 ALA A C 1
ATOM 3779 O O . ALA A 1 480 ? -12.573 -8.990 -52.684 1.00 38.28 480 ALA A O 1
ATOM 3780 N N . LYS A 1 481 ? -14.017 -9.498 -51.036 1.00 35.59 481 LYS A N 1
ATOM 3781 C CA . LYS A 1 481 ? -15.094 -9.916 -51.931 1.00 35.59 481 LYS A CA 1
ATOM 3782 C C . LYS A 1 481 ? -15.664 -8.662 -52.591 1.00 35.59 481 LYS A C 1
ATOM 3784 O O . LYS A 1 481 ? -15.996 -7.692 -51.915 1.00 35.59 481 LYS A O 1
ATOM 3789 N N . ALA A 1 482 ? -15.692 -8.713 -53.915 1.00 36.06 482 ALA A N 1
ATOM 3790 C CA . ALA A 1 482 ? -16.244 -7.711 -54.801 1.00 36.06 482 ALA A CA 1
ATOM 3791 C C . ALA A 1 482 ? -17.737 -7.500 -54.533 1.00 36.06 482 ALA A C 1
ATOM 3793 O O . ALA A 1 482 ? -18.481 -8.474 -54.498 1.00 36.06 482 ALA A O 1
ATOM 3794 N N . ASP A 1 483 ? -18.157 -6.240 -54.455 1.00 30.81 483 ASP A N 1
ATOM 3795 C CA . ASP A 1 483 ? -19.494 -5.835 -54.875 1.00 30.81 483 ASP A CA 1
ATOM 3796 C C . ASP A 1 483 ? -19.427 -4.477 -55.580 1.00 30.81 483 ASP A C 1
ATOM 3798 O O . ASP A 1 483 ? -18.642 -3.592 -55.230 1.00 30.81 483 ASP A O 1
ATOM 3802 N N . LYS A 1 484 ? -20.192 -4.407 -56.667 1.00 31.48 484 LYS A N 1
ATOM 3803 C CA . LYS A 1 484 ? -20.241 -3.353 -57.680 1.00 31.48 484 LYS A CA 1
ATOM 3804 C C . LYS A 1 484 ? -21.109 -2.160 -57.246 1.00 31.48 484 LYS A C 1
ATOM 3806 O O . LYS A 1 484 ? -22.000 -2.301 -56.419 1.00 31.48 484 LYS A O 1
ATOM 3811 N N . ASP A 1 485 ? -20.887 -1.052 -57.960 1.00 29.44 485 ASP A N 1
ATOM 3812 C CA . ASP A 1 485 ? -21.783 0.092 -58.209 1.00 29.44 485 ASP A CA 1
ATOM 3813 C C . ASP A 1 485 ? -21.876 1.209 -57.141 1.00 29.44 485 ASP A C 1
ATOM 3815 O O . ASP A 1 485 ? -22.669 1.138 -56.208 1.00 29.44 485 ASP A O 1
ATOM 3819 N N . LYS A 1 486 ? -21.163 2.335 -57.352 1.00 29.62 486 LYS A N 1
ATOM 3820 C CA . LYS A 1 486 ? -21.720 3.570 -57.969 1.00 29.62 486 LYS A CA 1
ATOM 3821 C C . LYS A 1 486 ? -20.779 4.794 -57.907 1.00 29.62 486 LYS A C 1
ATOM 3823 O O . LYS A 1 486 ? -20.360 5.212 -56.839 1.00 29.62 486 LYS A O 1
ATOM 3828 N N . GLU A 1 487 ? -20.570 5.346 -59.106 1.00 28.05 487 GLU A N 1
ATOM 3829 C CA . GLU A 1 487 ? -20.444 6.755 -59.542 1.00 28.05 487 GLU A CA 1
ATOM 3830 C C . GLU A 1 487 ? -19.395 7.739 -58.976 1.00 28.05 487 GLU A C 1
ATOM 3832 O O . GLU A 1 487 ? -19.126 7.865 -57.787 1.00 28.05 487 GLU A O 1
ATOM 3837 N N . GLU A 1 488 ? -18.820 8.478 -59.933 1.00 26.17 488 GLU A N 1
ATOM 3838 C CA . GLU A 1 488 ? -17.728 9.447 -59.846 1.00 26.17 488 GLU A CA 1
ATOM 3839 C C . GLU A 1 488 ? -18.159 10.887 -59.463 1.00 26.17 488 GLU A C 1
ATOM 3841 O O . GLU A 1 488 ? -19.080 11.433 -60.061 1.00 26.17 488 GLU A O 1
ATOM 3846 N N . LYS A 1 489 ? -17.290 11.528 -58.649 1.00 25.41 489 LYS A N 1
ATOM 3847 C CA . LYS A 1 489 ? -16.742 12.918 -58.729 1.00 25.41 489 LYS A CA 1
ATOM 3848 C C . LYS A 1 489 ? -17.602 14.162 -58.383 1.00 25.41 489 LYS A C 1
ATOM 3850 O O . LYS A 1 489 ? -18.819 14.107 -58.486 1.00 25.41 489 LYS A O 1
ATOM 3855 N N . PRO A 1 490 ? -16.970 15.343 -58.120 1.00 34.62 490 PRO A N 1
ATOM 3856 C CA . PRO A 1 490 ? -15.531 15.648 -57.970 1.00 34.62 490 PRO A CA 1
ATOM 3857 C C . PRO A 1 490 ? -15.150 16.439 -56.691 1.00 34.62 490 PRO A C 1
ATOM 3859 O O . PRO A 1 490 ? -15.975 16.781 -55.853 1.00 34.62 490 PRO A O 1
ATOM 3862 N N . ALA A 1 491 ? -13.842 16.686 -56.587 1.00 29.27 491 ALA A N 1
ATOM 3863 C CA . ALA A 1 491 ? -13.098 17.372 -55.538 1.00 29.27 491 ALA A CA 1
ATOM 3864 C C . ALA A 1 491 ? -13.489 18.839 -55.285 1.00 29.27 491 ALA A C 1
ATOM 3866 O O . ALA A 1 491 ? -13.789 19.566 -56.229 1.00 29.27 491 ALA A O 1
ATOM 3867 N N . ASP A 1 492 ? -13.285 19.286 -54.042 1.00 25.95 492 ASP A N 1
ATOM 3868 C CA . ASP A 1 492 ? -12.729 20.614 -53.787 1.00 25.95 492 ASP A CA 1
ATOM 3869 C C . ASP A 1 492 ? -11.801 20.607 -52.557 1.00 25.95 492 ASP A C 1
ATOM 3871 O O . ASP A 1 492 ? -11.938 19.815 -51.623 1.00 25.95 492 ASP A O 1
ATOM 3875 N N . SER A 1 493 ? -10.807 21.473 -52.666 1.00 27.19 493 SER A N 1
ATOM 3876 C CA . SER A 1 493 ? -9.776 21.889 -51.729 1.00 27.19 493 SER A CA 1
ATOM 3877 C C . SER A 1 493 ? -10.306 22.368 -50.367 1.00 27.19 493 SER A C 1
ATOM 3879 O O . SER A 1 493 ? -11.386 22.936 -50.285 1.00 27.19 493 SER A O 1
ATOM 3881 N N . ASP A 1 494 ? -9.554 22.156 -49.281 1.00 26.48 494 ASP A N 1
ATOM 3882 C CA . ASP A 1 494 ? -8.805 23.223 -48.593 1.00 26.48 494 ASP A CA 1
ATOM 3883 C C . ASP A 1 494 ? -8.128 22.704 -47.299 1.00 26.48 494 ASP A C 1
ATOM 3885 O O . ASP A 1 494 ? -8.339 21.589 -46.823 1.00 26.48 494 ASP A O 1
ATOM 3889 N N . GLN A 1 495 ? -7.214 23.528 -46.810 1.00 27.17 495 GLN A N 1
ATOM 3890 C CA . GLN A 1 495 ? -6.106 23.315 -45.894 1.00 27.17 495 GLN A CA 1
ATOM 3891 C C . GLN A 1 495 ? -6.454 23.012 -44.424 1.00 27.17 495 GLN A C 1
ATOM 3893 O O . GLN A 1 495 ? -7.396 23.536 -43.846 1.00 27.17 495 GLN A O 1
ATOM 3898 N N . GLY A 1 496 ? -5.524 22.293 -43.783 1.00 27.75 496 GLY A N 1
ATOM 3899 C CA . GLY A 1 496 ? -4.853 22.773 -42.567 1.00 27.75 496 GLY A CA 1
ATOM 3900 C C . GLY A 1 496 ? -5.623 22.738 -41.243 1.00 27.75 496 GLY A C 1
ATOM 3901 O O . GLY A 1 496 ? -6.337 23.668 -40.895 1.00 27.75 496 GLY A O 1
ATOM 3902 N N . GLY A 1 497 ? -5.312 21.748 -40.401 1.00 24.91 497 GLY A N 1
ATOM 3903 C CA . GLY A 1 497 ? -5.668 21.798 -38.981 1.00 24.91 497 GLY A CA 1
ATOM 3904 C C . GLY A 1 497 ? -5.177 20.595 -38.180 1.00 24.91 497 GLY A C 1
ATOM 3905 O O . GLY A 1 497 ? -5.924 19.652 -37.952 1.00 24.91 497 GLY A O 1
ATOM 3906 N N . LYS A 1 498 ? -3.921 20.626 -37.719 1.00 29.72 498 LYS A N 1
ATOM 3907 C CA . LYS A 1 498 ? -3.467 19.784 -36.597 1.00 29.72 498 LYS A CA 1
ATOM 3908 C C . LYS A 1 498 ? -4.061 20.328 -35.291 1.00 29.72 498 LYS A C 1
ATOM 3910 O O . LYS A 1 498 ? -3.901 21.521 -35.042 1.00 29.72 498 LYS A O 1
ATOM 3915 N N . PRO A 1 499 ? -4.512 19.464 -34.370 1.00 28.41 499 PRO A N 1
ATOM 3916 C CA . PRO A 1 499 ? -4.316 19.698 -32.949 1.00 28.41 499 PRO A CA 1
ATOM 3917 C C . PRO A 1 499 ? -3.216 18.767 -32.433 1.00 28.41 499 PRO A C 1
ATOM 3919 O O . PRO A 1 499 ? -3.247 17.551 -32.614 1.00 28.41 499 PRO A O 1
ATOM 3922 N N . ALA A 1 500 ? -2.215 19.367 -31.798 1.00 30.42 500 ALA A N 1
ATOM 3923 C CA . ALA A 1 500 ? -1.184 18.666 -31.056 1.00 30.42 500 ALA A CA 1
ATOM 3924 C C . ALA A 1 500 ? -1.791 18.005 -29.808 1.00 30.42 500 ALA A C 1
ATOM 3926 O O . ALA A 1 500 ? -2.351 18.692 -28.956 1.00 30.42 500 ALA A O 1
ATOM 3927 N N . ALA A 1 501 ? -1.626 16.690 -29.670 1.00 26.16 501 ALA A N 1
ATOM 3928 C CA . ALA A 1 501 ? -1.817 15.998 -28.404 1.00 26.16 501 ALA A CA 1
ATOM 3929 C C . ALA A 1 501 ? -0.466 15.935 -27.675 1.00 26.16 501 ALA A C 1
ATOM 3931 O O . ALA A 1 501 ? 0.412 15.153 -28.033 1.00 26.16 501 ALA A O 1
ATOM 3932 N N . LYS A 1 502 ? -0.297 16.789 -26.659 1.00 30.98 502 LYS A N 1
ATOM 3933 C CA . LYS A 1 502 ? 0.688 16.579 -25.594 1.00 30.98 502 LYS A CA 1
ATOM 3934 C C . LYS A 1 502 ? 0.130 15.496 -24.671 1.00 30.98 502 LYS A C 1
ATOM 3936 O O . LYS A 1 502 ? -0.836 15.750 -23.960 1.00 30.98 502 LYS A O 1
ATOM 3941 N N . ALA A 1 503 ? 0.735 14.316 -24.687 1.00 25.47 503 ALA A N 1
ATOM 3942 C CA . ALA A 1 503 ? 0.585 13.323 -23.634 1.00 25.47 503 ALA A CA 1
ATOM 3943 C C . ALA A 1 503 ? 1.913 13.265 -22.873 1.00 25.47 503 ALA A C 1
ATOM 3945 O O . ALA A 1 503 ? 2.867 12.637 -23.319 1.00 25.47 503 ALA A O 1
ATOM 3946 N N . SER A 1 504 ? 1.991 13.990 -21.760 1.00 30.70 504 SER A N 1
ATOM 3947 C CA . SER A 1 504 ? 3.001 13.767 -20.729 1.00 30.70 504 SER A CA 1
ATOM 3948 C C . SER A 1 504 ? 2.447 12.716 -19.774 1.00 30.70 504 SER A C 1
ATOM 3950 O O . SER A 1 504 ? 1.680 13.034 -18.867 1.00 30.70 504 SER A O 1
ATOM 3952 N N . THR A 1 505 ? 2.790 11.458 -20.014 1.00 33.06 505 THR A N 1
ATOM 3953 C CA . THR A 1 505 ? 2.661 10.385 -19.026 1.00 33.06 505 THR A CA 1
ATOM 3954 C C . THR A 1 505 ? 4.067 10.042 -18.567 1.00 33.06 505 THR A C 1
ATOM 3956 O O . THR A 1 505 ? 4.741 9.220 -19.180 1.00 33.06 505 THR A O 1
ATOM 3959 N N . GLU A 1 506 ? 4.525 10.720 -17.516 1.00 38.75 506 GLU A N 1
ATOM 3960 C CA . GLU A 1 506 ? 5.690 10.293 -16.743 1.00 38.75 506 GLU A CA 1
ATOM 3961 C C . GLU A 1 506 ? 5.238 9.118 -15.873 1.00 38.75 506 GLU A C 1
ATOM 3963 O O . GLU A 1 506 ? 4.643 9.295 -14.813 1.00 38.75 506 GLU A O 1
ATOM 3968 N N . THR A 1 507 ? 5.407 7.899 -16.382 1.00 47.44 507 THR A N 1
ATOM 3969 C CA . THR A 1 507 ? 5.256 6.681 -15.579 1.00 47.44 507 THR A CA 1
ATOM 3970 C C . THR A 1 507 ? 6.662 6.233 -15.181 1.00 47.44 507 THR A C 1
ATOM 3972 O O . THR A 1 507 ? 7.481 6.050 -16.084 1.00 47.44 507 THR A O 1
ATOM 3975 N N . PRO A 1 508 ? 6.976 6.108 -13.880 1.00 54.34 508 PRO A N 1
ATOM 3976 C CA . PRO A 1 508 ? 8.311 5.725 -13.433 1.00 54.34 508 PRO A CA 1
ATOM 3977 C C . PRO A 1 508 ? 8.670 4.309 -13.898 1.00 54.34 508 PRO A C 1
ATOM 3979 O O . PRO A 1 508 ? 7.802 3.458 -14.112 1.00 54.34 508 PRO A O 1
ATOM 3982 N N . LEU A 1 509 ? 9.966 4.071 -14.096 1.00 72.69 509 LEU A N 1
ATOM 3983 C CA . LEU A 1 509 ? 10.487 2.789 -14.552 1.00 72.69 509 LEU A CA 1
ATOM 3984 C C . LEU A 1 509 ? 10.550 1.808 -13.380 1.00 72.69 509 LEU A C 1
ATOM 3986 O O . LEU A 1 509 ? 10.978 2.189 -12.301 1.00 72.69 509 LEU A O 1
ATOM 3990 N N . ARG A 1 510 ? 10.162 0.545 -13.592 1.00 72.38 510 ARG A N 1
ATOM 3991 C CA . ARG A 1 510 ? 10.167 -0.497 -12.550 1.00 72.38 510 ARG A CA 1
ATOM 3992 C C . ARG A 1 510 ? 11.190 -1.588 -12.844 1.00 72.38 510 ARG A C 1
ATOM 3994 O O . ARG A 1 510 ? 11.337 -1.996 -14.006 1.00 72.38 510 ARG A O 1
ATOM 4001 N N . SER A 1 511 ? 11.874 -2.058 -11.805 1.00 64.31 511 SER A N 1
ATOM 4002 C CA . SER A 1 511 ? 12.712 -3.259 -11.836 1.00 64.31 511 SER A CA 1
ATOM 4003 C C . SER A 1 511 ? 12.160 -4.295 -10.852 1.00 64.31 511 SER A C 1
ATOM 4005 O O . SER A 1 511 ? 11.988 -4.024 -9.663 1.00 64.31 511 SER A O 1
ATOM 4007 N N . ASP A 1 512 ? 11.821 -5.470 -11.371 1.00 56.06 512 ASP A N 1
ATOM 4008 C CA . ASP A 1 512 ? 11.300 -6.606 -10.620 1.00 56.06 5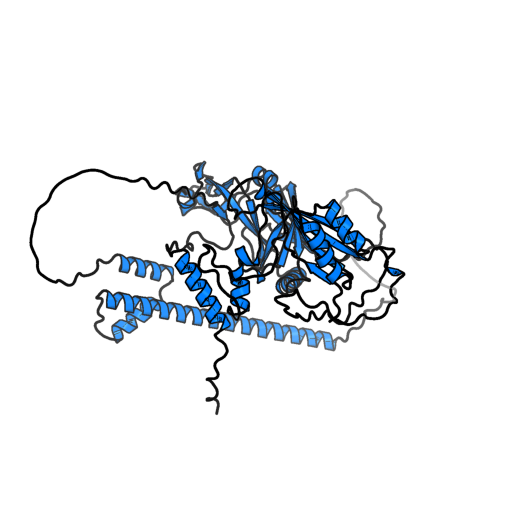12 ASP A CA 1
ATOM 4009 C C . ASP A 1 512 ? 11.880 -7.909 -11.194 1.00 56.06 512 ASP A C 1
ATOM 4011 O O . ASP A 1 512 ? 12.235 -8.001 -12.371 1.00 56.06 512 ASP A O 1
ATOM 4015 N N . ALA A 1 513 ? 12.022 -8.932 -10.352 1.00 44.66 513 ALA A N 1
ATOM 4016 C CA . ALA A 1 513 ? 12.646 -10.198 -10.740 1.00 44.66 513 ALA A CA 1
ATOM 4017 C C . ALA A 1 513 ? 11.729 -11.117 -11.578 1.00 44.66 513 ALA A C 1
ATOM 4019 O O . ALA A 1 513 ? 12.173 -12.186 -12.001 1.00 44.66 513 ALA A O 1
ATOM 4020 N N . GLY A 1 514 ? 10.469 -10.722 -11.810 1.00 40.03 514 GLY A N 1
ATOM 4021 C CA . GLY A 1 514 ? 9.439 -11.545 -12.451 1.00 40.03 514 GLY A CA 1
ATOM 4022 C C . GLY A 1 514 ? 9.044 -11.110 -13.863 1.00 40.03 514 GLY A C 1
ATOM 4023 O O . GLY A 1 514 ? 8.690 -11.965 -14.675 1.00 40.03 514 GLY A O 1
ATOM 4024 N N . VAL A 1 515 ? 9.132 -9.821 -14.199 1.00 36.38 515 VAL A N 1
ATOM 4025 C CA . VAL A 1 515 ? 8.648 -9.309 -15.486 1.00 36.38 515 VAL A CA 1
ATOM 4026 C C . VAL A 1 515 ? 9.803 -9.112 -16.462 1.00 36.38 515 VAL A C 1
ATOM 4028 O O . VAL A 1 515 ? 10.571 -8.147 -16.427 1.00 36.38 515 VAL A O 1
ATOM 4031 N N . ARG A 1 516 ? 9.895 -10.029 -17.430 1.00 31.09 516 ARG A N 1
ATOM 4032 C CA . ARG A 1 516 ? 10.652 -9.754 -18.653 1.00 31.09 516 ARG A CA 1
ATOM 4033 C C . ARG A 1 516 ? 9.899 -8.673 -19.443 1.00 31.09 516 ARG A C 1
ATOM 4035 O O . ARG A 1 516 ? 8.674 -8.735 -19.508 1.00 31.09 516 ARG A O 1
ATOM 4042 N N . PRO A 1 517 ? 10.586 -7.728 -20.119 1.00 36.94 517 PRO A N 1
ATOM 4043 C CA . PRO A 1 517 ? 9.958 -6.644 -20.895 1.00 36.94 517 PRO A CA 1
ATOM 4044 C C . PRO A 1 517 ? 8.986 -7.066 -22.014 1.00 36.94 517 PRO A C 1
ATOM 4046 O O . PRO A 1 517 ? 8.517 -6.213 -22.758 1.00 36.94 517 PRO A O 1
ATOM 4049 N N . HIS A 1 518 ? 8.727 -8.363 -22.177 1.00 36.84 518 HIS A N 1
ATOM 4050 C CA . HIS A 1 518 ? 7.906 -8.926 -23.234 1.00 36.84 518 HIS A CA 1
ATOM 4051 C C . HIS A 1 518 ? 6.453 -9.222 -22.812 1.00 36.84 518 HIS A C 1
ATOM 4053 O O . HIS A 1 518 ? 5.652 -9.557 -23.684 1.00 36.84 518 HIS A O 1
ATOM 4059 N N . ASP A 1 519 ? 6.103 -9.052 -21.529 1.00 34.81 519 ASP A N 1
ATOM 4060 C CA . ASP A 1 519 ? 4.786 -9.434 -20.984 1.00 34.81 519 ASP A CA 1
ATOM 4061 C C . ASP A 1 519 ? 3.835 -8.249 -20.707 1.00 34.81 519 ASP A C 1
ATOM 4063 O O . ASP A 1 519 ? 2.787 -8.416 -20.084 1.00 34.81 519 ASP A O 1
ATOM 4067 N N . VAL A 1 520 ? 4.145 -7.044 -21.200 1.00 33.72 520 VAL A N 1
ATOM 4068 C CA . VAL A 1 520 ? 3.203 -5.912 -21.156 1.00 33.72 520 VAL A CA 1
ATOM 4069 C C . VAL A 1 520 ? 2.371 -5.907 -22.442 1.00 33.72 520 VAL A C 1
ATOM 4071 O O . VAL A 1 520 ? 2.775 -5.353 -23.463 1.00 33.72 520 VAL A O 1
ATOM 4074 N N . ASP A 1 521 ? 1.211 -6.567 -22.410 1.00 34.47 521 ASP A N 1
ATOM 4075 C CA . ASP A 1 521 ? 0.214 -6.492 -23.486 1.00 34.47 521 ASP A CA 1
ATOM 4076 C C . ASP A 1 521 ? -0.520 -5.140 -23.384 1.00 34.47 521 ASP A C 1
ATOM 4078 O O . ASP A 1 521 ? -1.498 -4.985 -22.646 1.00 34.47 521 ASP A O 1
ATOM 4082 N N . ASP A 1 522 ? -0.025 -4.134 -24.112 1.00 39.72 522 ASP A N 1
ATOM 4083 C CA . ASP A 1 522 ? -0.615 -2.792 -24.239 1.00 39.72 522 ASP A CA 1
ATOM 4084 C C . ASP A 1 522 ? -1.914 -2.812 -25.069 1.00 39.72 522 ASP A C 1
ATOM 4086 O O . ASP A 1 522 ? -2.097 -2.091 -26.059 1.00 39.72 522 ASP A O 1
ATOM 4090 N N . ARG A 1 523 ? -2.891 -3.623 -24.659 1.00 47.62 523 ARG A N 1
ATOM 4091 C CA . ARG A 1 523 ? -4.251 -3.492 -25.176 1.00 47.62 523 ARG A CA 1
ATOM 4092 C C . ARG A 1 523 ? -4.903 -2.275 -24.531 1.00 47.62 523 ARG A C 1
ATOM 4094 O O . ARG A 1 523 ? -5.199 -2.249 -23.330 1.00 47.62 523 ARG A O 1
ATOM 4101 N N . LYS A 1 524 ? -5.169 -1.265 -25.366 1.00 48.03 524 LYS A N 1
ATOM 4102 C CA . LYS A 1 524 ? -6.030 -0.109 -25.069 1.00 48.03 524 LYS A CA 1
ATOM 4103 C C . LYS A 1 524 ? -7.477 -0.566 -24.867 1.00 48.03 524 LYS A C 1
ATOM 4105 O O . LYS A 1 524 ? -8.329 -0.381 -25.728 1.00 48.03 524 LYS A O 1
ATOM 4110 N N . VAL A 1 525 ? -7.737 -1.195 -23.733 1.00 52.09 525 VAL A N 1
ATOM 4111 C CA . VAL A 1 525 ? -9.084 -1.444 -23.220 1.00 52.09 525 VAL A CA 1
ATOM 4112 C C . VAL A 1 525 ? -9.443 -0.253 -22.339 1.00 52.09 525 VAL A C 1
ATOM 4114 O O . VAL A 1 525 ? -8.611 0.179 -21.536 1.00 52.09 525 VAL A O 1
ATOM 4117 N N . SER A 1 526 ? -10.635 0.317 -22.525 1.00 69.75 526 SER A N 1
ATOM 4118 C CA . SER A 1 526 ? -11.069 1.474 -21.740 1.00 69.75 526 SER A CA 1
ATOM 4119 C C . SER A 1 526 ? -11.145 1.115 -20.248 1.00 69.75 526 SER A C 1
ATOM 4121 O O . SER A 1 526 ? -11.339 -0.046 -19.881 1.00 69.75 526 SER A O 1
ATOM 4123 N N . LEU A 1 527 ? -10.968 2.105 -19.366 1.00 50.50 527 LEU A N 1
ATOM 4124 C CA . LEU A 1 527 ? -11.058 1.900 -17.913 1.00 50.50 527 LEU A CA 1
ATOM 4125 C C . LEU A 1 527 ? -12.424 1.313 -17.513 1.00 50.50 527 LEU A C 1
ATOM 4127 O O . LEU A 1 527 ? -12.498 0.462 -16.633 1.00 50.50 527 LEU A O 1
ATOM 4131 N N . GLU A 1 528 ? -13.484 1.739 -18.200 1.00 58.03 528 GLU A N 1
ATOM 4132 C CA . GLU A 1 528 ? -14.852 1.263 -17.997 1.00 58.03 528 GLU A CA 1
ATOM 4133 C C . GLU A 1 528 ? -14.988 -0.232 -18.306 1.00 58.03 528 GLU A C 1
ATOM 4135 O O . GLU A 1 528 ? -15.553 -0.978 -17.509 1.00 58.03 528 GLU A O 1
ATOM 4140 N N . ASP A 1 529 ? -14.396 -0.694 -19.408 1.00 60.56 529 ASP A N 1
ATOM 4141 C CA . ASP A 1 529 ? -14.422 -2.107 -19.788 1.00 60.56 529 ASP A CA 1
ATOM 4142 C C . ASP A 1 529 ? -13.619 -2.971 -18.804 1.00 60.56 529 ASP A C 1
ATOM 4144 O O . ASP A 1 529 ? -14.084 -4.035 -18.400 1.00 60.56 529 ASP A O 1
ATOM 4148 N N . ARG A 1 530 ? -12.454 -2.489 -18.342 1.00 57.25 530 ARG A N 1
ATOM 4149 C CA . ARG A 1 530 ? -11.639 -3.197 -17.335 1.00 57.25 530 ARG A CA 1
ATOM 4150 C C . ARG A 1 530 ? -12.376 -3.346 -16.006 1.00 57.25 530 ARG A C 1
ATOM 4152 O O . ARG A 1 530 ? -12.332 -4.412 -15.395 1.00 57.25 530 ARG A O 1
ATOM 4159 N N . LEU A 1 531 ? -13.058 -2.289 -15.565 1.00 52.78 531 LEU A N 1
ATOM 4160 C CA . LEU A 1 531 ? -13.851 -2.316 -14.339 1.00 52.78 531 LEU A CA 1
ATOM 4161 C C . LEU A 1 531 ? -15.061 -3.238 -14.493 1.00 52.78 531 LEU A C 1
ATOM 4163 O O . LEU A 1 531 ? -15.291 -4.077 -13.627 1.00 52.78 531 LEU A O 1
ATOM 4167 N N . ARG A 1 532 ? -15.798 -3.140 -15.605 1.00 63.19 532 ARG A N 1
ATOM 4168 C CA . ARG A 1 532 ? -16.952 -4.005 -15.882 1.00 63.19 532 ARG A CA 1
ATOM 4169 C C . ARG A 1 532 ? -16.558 -5.481 -15.894 1.00 63.19 532 ARG A C 1
ATOM 4171 O O . ARG A 1 532 ? -17.232 -6.288 -15.258 1.00 63.19 532 ARG A O 1
ATOM 4178 N N . ASP A 1 533 ? -15.465 -5.829 -16.563 1.00 62.62 533 ASP A N 1
ATOM 4179 C CA . ASP A 1 533 ? -15.005 -7.214 -16.655 1.00 62.62 533 ASP A CA 1
ATOM 4180 C C . ASP A 1 533 ? -14.499 -7.729 -15.299 1.00 62.62 533 ASP A C 1
ATOM 4182 O O . ASP A 1 533 ? -14.835 -8.848 -14.907 1.00 62.62 533 ASP A O 1
ATOM 4186 N N . GLY A 1 534 ? -13.785 -6.894 -14.535 1.00 57.81 534 GLY A N 1
ATOM 4187 C CA . GLY A 1 534 ? -13.352 -7.214 -13.172 1.00 57.81 534 GLY A CA 1
ATOM 4188 C C . GLY A 1 534 ? -14.522 -7.435 -12.206 1.00 57.81 534 GLY A C 1
ATOM 4189 O O . GLY A 1 534 ? -14.549 -8.434 -11.484 1.00 57.81 534 GLY A O 1
ATOM 4190 N N . PHE A 1 535 ? -15.534 -6.562 -12.232 1.00 54.50 535 PHE A N 1
ATOM 4191 C CA . PHE A 1 535 ? -16.736 -6.709 -11.404 1.00 54.50 535 PHE A CA 1
ATOM 4192 C C . PHE A 1 535 ? -17.567 -7.932 -11.804 1.00 54.50 535 PHE A C 1
ATOM 4194 O O . PHE A 1 535 ? -18.036 -8.660 -10.931 1.00 54.50 535 PHE A O 1
ATOM 4201 N N . MET A 1 536 ? -17.708 -8.213 -13.104 1.00 54.50 536 MET A N 1
ATOM 4202 C CA . MET A 1 536 ? -18.433 -9.394 -13.587 1.00 54.50 536 MET A CA 1
ATOM 4203 C C . MET A 1 536 ? -17.695 -10.701 -13.281 1.00 54.50 536 MET A C 1
ATOM 4205 O O . MET A 1 536 ? -18.344 -11.711 -13.013 1.00 54.50 536 MET A O 1
ATOM 4209 N N . ALA A 1 537 ? -16.361 -10.698 -13.281 1.00 56.69 537 ALA A N 1
ATOM 4210 C CA . ALA A 1 537 ? -15.562 -11.840 -12.847 1.00 56.69 537 ALA A CA 1
ATOM 4211 C C . ALA A 1 537 ? -15.720 -12.095 -11.339 1.00 56.69 537 ALA A C 1
ATOM 4213 O O . ALA A 1 537 ? -15.985 -13.226 -10.940 1.00 56.69 537 ALA A O 1
ATOM 4214 N N . ALA A 1 538 ? -15.657 -11.047 -10.510 1.00 48.69 538 ALA A N 1
ATOM 4215 C CA . ALA A 1 538 ? -15.872 -11.154 -9.065 1.00 48.69 538 ALA A CA 1
ATOM 4216 C C . ALA A 1 538 ? -17.306 -11.591 -8.708 1.00 48.69 538 ALA A C 1
ATOM 4218 O O . ALA A 1 538 ? -17.500 -12.389 -7.793 1.00 48.69 538 ALA A O 1
ATOM 4219 N N . TYR A 1 539 ? -18.308 -11.113 -9.453 1.00 49.09 539 TYR A N 1
ATOM 4220 C CA . TYR A 1 539 ? -19.703 -11.531 -9.306 1.00 49.09 539 TYR A CA 1
ATOM 4221 C C . TYR A 1 539 ? -19.894 -13.005 -9.676 1.00 49.09 539 TYR A C 1
ATOM 4223 O O . TYR A 1 539 ? -20.461 -13.760 -8.895 1.00 49.09 539 TYR A O 1
ATOM 4231 N N . ARG A 1 540 ? -19.359 -13.455 -10.818 1.00 59.25 540 ARG A N 1
ATOM 4232 C CA . ARG A 1 540 ? -19.423 -14.872 -11.224 1.00 59.25 540 ARG A CA 1
ATOM 4233 C C . ARG A 1 540 ? -18.694 -15.793 -10.250 1.00 59.25 540 ARG A C 1
ATOM 4235 O O . ARG A 1 540 ? -19.174 -16.889 -10.012 1.00 59.25 540 ARG A O 1
ATOM 4242 N N . ASN A 1 541 ? -17.594 -15.333 -9.657 1.00 54.34 541 ASN A N 1
ATOM 4243 C CA . ASN A 1 541 ? -16.870 -16.077 -8.627 1.00 54.34 541 ASN A CA 1
ATOM 4244 C C . ASN A 1 541 ? -17.665 -16.177 -7.307 1.00 54.34 541 ASN A C 1
ATOM 4246 O O . ASN A 1 541 ? -17.574 -17.173 -6.608 1.00 54.34 541 ASN A O 1
ATOM 4250 N N . ARG A 1 542 ? -18.488 -15.172 -6.967 1.00 49.25 542 ARG A N 1
ATOM 4251 C CA . ARG A 1 542 ? -19.358 -15.218 -5.771 1.00 49.25 542 ARG A CA 1
ATOM 4252 C C . ARG A 1 542 ? -20.676 -15.956 -5.971 1.00 49.25 542 ARG A C 1
ATOM 4254 O O . ARG A 1 542 ? -21.234 -16.437 -4.997 1.00 49.25 542 ARG A O 1
ATOM 4261 N N . VAL A 1 543 ? -21.203 -15.977 -7.192 1.00 52.22 543 VAL A N 1
ATOM 4262 C CA . VAL A 1 543 ? -22.513 -16.576 -7.507 1.00 52.22 543 VAL A CA 1
ATOM 4263 C C . VAL A 1 543 ? -22.366 -17.996 -8.074 1.00 52.22 543 VAL A C 1
ATOM 4265 O O . VAL A 1 543 ? -23.326 -18.757 -8.105 1.00 52.22 543 VAL A O 1
ATOM 4268 N N . GLY A 1 544 ? -21.165 -18.384 -8.502 1.00 43.50 544 GLY A N 1
ATOM 4269 C CA . GLY A 1 544 ? -20.883 -19.672 -9.126 1.00 43.50 544 GLY A CA 1
ATOM 4270 C C . GLY A 1 544 ? -20.330 -20.723 -8.172 1.00 43.50 544 GLY A C 1
ATOM 4271 O O . GLY A 1 544 ? -19.220 -21.179 -8.404 1.00 43.50 544 GLY A O 1
ATOM 4272 N N . GLU A 1 545 ? -21.097 -21.113 -7.151 1.00 46.38 545 GLU A N 1
ATOM 4273 C CA . GLU A 1 545 ? -20.988 -22.449 -6.530 1.00 46.38 545 GLU A CA 1
ATOM 4274 C C . GLU A 1 545 ? -22.248 -22.865 -5.739 1.00 46.38 545 GLU A C 1
ATOM 4276 O O . GLU A 1 545 ? -22.174 -23.671 -4.824 1.00 46.38 545 GLU A O 1
ATOM 4281 N N . ASP A 1 546 ? -23.431 -22.372 -6.128 1.00 40.28 546 ASP A N 1
ATOM 4282 C CA . ASP A 1 546 ? -24.716 -22.927 -5.682 1.00 40.28 546 ASP A CA 1
ATOM 4283 C C . ASP A 1 546 ? -25.623 -23.156 -6.901 1.00 40.28 546 ASP A C 1
ATOM 4285 O O . ASP A 1 546 ? -26.424 -22.314 -7.310 1.00 40.28 546 ASP A O 1
ATOM 4289 N N . SER A 1 547 ? -25.479 -24.318 -7.536 1.00 33.66 547 SER A N 1
ATOM 4290 C CA . SER A 1 547 ? -26.519 -24.893 -8.396 1.00 33.66 547 SER A CA 1
ATOM 4291 C C . SER A 1 547 ? -26.480 -26.421 -8.291 1.00 33.66 547 SER A C 1
ATOM 4293 O O . SER A 1 547 ? -25.425 -27.018 -8.512 1.00 33.66 547 SER A O 1
ATOM 4295 N N . PRO A 1 548 ? -27.601 -27.074 -7.927 1.00 39.53 548 PRO A N 1
ATOM 4296 C CA . PRO A 1 548 ? -27.652 -28.503 -7.669 1.00 39.53 548 PRO A CA 1
ATOM 4297 C C . PRO A 1 548 ? -27.933 -29.259 -8.969 1.00 39.53 548 PRO A C 1
ATOM 4299 O O . PRO A 1 548 ? -29.059 -29.665 -9.225 1.00 39.53 548 PRO A O 1
ATOM 4302 N N . GLU A 1 549 ? -26.914 -29.473 -9.793 1.00 36.59 549 GLU A N 1
ATOM 4303 C CA . GLU A 1 549 ? -27.000 -30.419 -10.910 1.00 36.59 549 GLU A CA 1
ATOM 4304 C C . GLU A 1 549 ? -25.679 -31.174 -11.037 1.00 36.59 549 GLU A C 1
ATOM 4306 O O . GLU A 1 549 ? -24.837 -30.810 -11.839 1.00 36.59 549 GLU A O 1
ATOM 4311 N N . HIS A 1 550 ? -25.482 -32.199 -10.201 1.00 31.78 550 HIS A N 1
ATOM 4312 C CA . HIS A 1 550 ? -24.699 -33.403 -10.521 1.00 31.78 550 HIS A CA 1
ATOM 4313 C C . HIS A 1 550 ? -24.886 -34.451 -9.413 1.00 31.78 550 HIS A C 1
ATOM 4315 O O . HIS A 1 550 ? -23.985 -34.765 -8.639 1.00 31.78 550 HIS A O 1
ATOM 4321 N N . SER A 1 551 ? -26.087 -35.022 -9.349 1.00 38.31 551 SER A N 1
ATOM 4322 C CA . SER A 1 551 ? -26.336 -36.299 -8.681 1.00 38.31 551 SER A CA 1
ATOM 4323 C C . SER A 1 551 ? -26.944 -37.268 -9.687 1.00 38.31 551 SER A C 1
ATOM 4325 O O . SER A 1 551 ? -28.136 -37.522 -9.643 1.00 38.31 551 SER A O 1
ATOM 4327 N N . GLU A 1 552 ? -26.136 -37.754 -10.626 1.00 36.91 552 GLU A N 1
ATOM 4328 C CA . GLU A 1 552 ? -26.399 -38.985 -11.382 1.00 36.91 552 GLU A CA 1
ATOM 4329 C C . GLU A 1 552 ? -25.167 -39.297 -12.237 1.00 36.91 552 GLU A C 1
ATOM 4331 O O . GLU A 1 552 ? -25.030 -38.827 -13.359 1.00 36.91 552 GLU A O 1
ATOM 4336 N N . HIS A 1 553 ? -24.205 -40.001 -11.637 1.00 32.97 553 HIS A N 1
ATOM 4337 C CA . HIS A 1 553 ? -23.412 -41.064 -12.265 1.00 32.97 553 HIS A CA 1
ATOM 4338 C C . HIS A 1 553 ? -22.315 -41.511 -11.296 1.00 32.97 553 HIS A C 1
ATOM 4340 O O . HIS A 1 553 ? -21.231 -40.942 -11.250 1.00 32.97 553 HIS A O 1
ATOM 4346 N N . ASN A 1 554 ? -22.639 -42.530 -10.502 1.00 30.58 554 ASN A N 1
ATOM 4347 C CA . ASN A 1 554 ? -21.713 -43.579 -10.079 1.00 30.58 554 ASN A CA 1
ATOM 4348 C C . ASN A 1 554 ? -22.560 -44.766 -9.598 1.00 30.58 554 ASN A C 1
ATOM 4350 O O . ASN A 1 554 ? -22.925 -44.861 -8.426 1.00 30.58 554 ASN A O 1
ATOM 4354 N N . ALA A 1 555 ? -22.911 -45.617 -10.561 1.00 32.34 555 ALA A N 1
ATOM 4355 C CA . ALA A 1 555 ? -23.134 -47.043 -10.375 1.00 32.34 555 ALA A CA 1
ATOM 4356 C C . ALA A 1 555 ? -21.994 -47.765 -11.097 1.00 32.34 555 ALA A C 1
ATOM 4358 O O . ALA A 1 555 ? -21.632 -47.277 -12.196 1.00 32.34 555 ALA A O 1
#